Protein AF-A0A9J7HII8-F1 (afdb_monomer_lite)

Secondary structure (DSSP, 8-state):
-----------TT--S------SSB-TTSTT------BBTT-PBBPPTT--SSS--S-TT--S---B-TT--TT--EEEBS-TT--EEEB--PBTT--TTSS---STT-EEEEETTEEEEEPPTTEESTTS-EEHHHHHT-S--EEEEEEE-STTT-HHHHHHHHHHHHHHHTTS-BSTTSBEEEEEEESSSEEEEE-TTS-SSHHHHHHHHHHPPP--S---HHHHHHHHHHHTSSGGGT--TTS-EEEEEEE-S--SS-HHHHHHHHHHTT-EEEEEEESSS--HHHHHHHHTS-HHHHEEEESSGGGHHHHHHHHHHHHHH---TTSSS---STTPEEEE-SSSEEEEPPTTEESTTS-EE---SPPEEEEEETTTEEE-TT--EEE-B-SSEEEEEEETTTTTSSEEEEEEEEE-SSTT-EEEEEEEEEETTEEEEEESSS-EEETTEEEPSPEEE--SS-BTTBS--EEEEEETTEEEEEETT--EEEEETTEEEEEE-GGGTT-EESTT---SS-GGG--B-TTSPBPSSHHHHHHHTBPP-TT---PPPB---GGGGTTHHHHHTSTTTGGGGT-TTSTTGGGTTTS-HHHHHHHHHHHHHHTTT-HHHHHHHHHHHHHHHHHTT-------SSSSPPP--

Foldseek 3Di:
DDDDDDDDDDDPDDDPDDPDQALAAEQQRQVRDDAFQAAPVGFGADALCDPPPHHDDRNPGGGRGWHDPPSDRNHTKGQGNDNVGGIHHHPGHHPPDDQCVVHQAPPPWDWDDDPRHIATDEDPQFDDRRSLEGVLLVVQQQFAEEEEEEELEAVCDPVLSLLVLVLVLSLLLRHAAALRGYFYWYWYDAVHIDTLAARPGDGGSVVVSVSSNPDDRDYHHAAVLVSLQCCVPPHCDVVRRHDLLHAAEYEYEELADHPDDNLVSLVVCVLSRYAAAYEHAADPHDQVSQCSNRVNADDLSYHYDRHSVCSNVCSVSVSVCSSQPDQPCPPHRQAPDPWDWDGGRLDIATDADPQFDDRSSLAGPDPDDWFKWKDFQPPWIAASLGAIFGWAKQFKFWAKAFQVVPQQQKTKIWGWHDDPFPQHIATAWIWIQHLNWTWIDGAFQWIDINNHTDGDFDFQARPPHRSVTGGFWTWHDDPRKIWIAGNSGWIWIDHRGMIMTIHDPVQQQGMATQNARNPNDNVLRQQAPVRDHAPGSQSSRQRRTDDDPVPPMDGIDGQPQVQLPPVLVVQCDCLHLVVLVDCPHQCVVQCVQDPSVSLSSVRSSSCSSVVNDLVSRLSSVVVVVVVSVVSVHDTDHDDPSHNHDDDD

InterPro domains:
  IPR000001 Kringle [PF00051] (24-95)
  IPR000001 Kringle [PS50070] (23-95)
  IPR000001 Kringle [SM00130] (22-97)
  IPR000001 Kringle [cd00108] (22-95)
  IPR000152 EGF-type aspartate/asparagine hydroxylation site [PS00010] (341-352)
  IPR000742 EGF-like domain [PF00008] (100-130)
  IPR000742 EGF-like domain [PF00008] (329-360)
  IPR000742 EGF-like domain [PS00022] (120-131)
  IPR000742 EGF-like domain [PS00022] (350-361)
  IPR000742 EGF-like domain [PS01186] (120-131)
  IPR000742 EGF-like domain [PS50026] (96-132)
  IPR000742 EGF-like domain [PS50026] (325-362)
  IPR000742 EGF-like domain [SM00181] (99-132)
  IPR000742 EGF-like domain [SM00181] (328-362)
  IPR001846 von Willebrand factor, type D domain [PF00094] (373-532)
  IPR001846 von Willebrand factor, type D domain [PS51233] (371-554)
  IPR001846 von Willebrand factor, type D domain [SM00216] (362-531)
  IPR001881 EGF-like calcium-binding domain [SM00179] (91-132)
  IPR001881 EGF-like calcium-binding domain [SM00179] (325-362)
  IPR002035 von Willebrand factor, type A [PF00092] (145-314)

Sequence (648 aa):
MGASTYECLCRPGRQEQCTAQAECFNKNGTDYSGKMSTTRSGRTCQRWDTQLPHKHSKALLTHNYCRNPGGTKDGPWCYTMDPSVRWEYCNISQCGKLYCEPNPCKNNGTCQEFGSAYTCQCPDGYEGDHCEKLSVCIRTSAGLDLVFLLDGSGYVTEPNFKVMKEFVKGIAQNFVVQPDTTHIAVVQYSNVVRKEFALNTYSKTADVVAAIGRIQYMTGGTNTGAGLKYVGQSVFTQSTGDRPRNPNVLVVVTDGKSYDNVAEAARELRSRGITVYAIGVGRDVDQSTLQAIAGGKGNKTVMMTGSFDGLQGLSGGLQQSLCMGEDECQPTNPCMNGATCRDGEYSYTCSCPPGYTGNRCQTCTSTKTPATCIAWGDPHYLTFDGSHVDFMSSCRYTLTRDAATNGTLFNVEVENEKGGVTGVSYTKAVHVFVYGRKISLYKGPRVLVDELEFTPPVSLPIMPLTPSLPTGVYVVTNGAETVVKSDFGLEVSYESHEVRVTLPACYMNKTEGICGNYNGRPGDDLLTPAGTTASTDAALGNSWQVMSSSNRCTPATKPNVTNCGTLRATVSASNKCGMLNDTSGPFSTCHAKVNPSDFFSACVFDMCSYGGNDTQLCQSLETYAHACQRAGVQLTWRSSSVCRKSVC

Structure (mmCIF, N/CA/C/O backbone):
data_AF-A0A9J7HII8-F1
#
_entry.id   AF-A0A9J7HII8-F1
#
loop_
_atom_site.group_PDB
_atom_site.id
_atom_site.type_symbol
_atom_site.label_atom_id
_atom_site.label_alt_id
_atom_site.label_comp_id
_atom_site.label_asym_id
_atom_site.label_entity_id
_atom_site.label_seq_id
_atom_site.pdbx_PDB_ins_code
_atom_site.Cartn_x
_atom_site.Cartn_y
_atom_site.Cartn_z
_atom_site.occupancy
_atom_site.B_iso_or_equiv
_atom_site.auth_seq_id
_atom_site.auth_comp_id
_atom_site.auth_asym_id
_atom_site.auth_atom_id
_atom_site.pdbx_PDB_model_num
ATOM 1 N N . MET A 1 1 ? -58.609 -33.482 16.605 1.00 33.72 1 MET A N 1
ATOM 2 C CA . MET A 1 1 ? -58.278 -33.477 18.048 1.00 33.72 1 MET A CA 1
ATOM 3 C C . MET A 1 1 ? -56.871 -32.904 18.179 1.00 33.72 1 MET A C 1
ATOM 5 O O . MET A 1 1 ? -55.981 -33.488 17.592 1.00 33.72 1 MET A O 1
ATOM 9 N N . GLY A 1 2 ? -56.581 -31.768 18.804 1.00 36.03 2 GLY A N 1
ATOM 10 C CA . GLY A 1 2 ? -57.402 -30.697 19.358 1.00 36.03 2 GLY A CA 1
ATOM 11 C C . GLY A 1 2 ? -56.623 -29.380 19.220 1.00 36.03 2 GLY A C 1
ATOM 12 O O . GLY A 1 2 ? -55.418 -29.352 19.451 1.00 36.03 2 GLY A O 1
ATOM 13 N N . ALA A 1 3 ? -57.310 -28.319 18.800 1.00 29.58 3 ALA A N 1
ATOM 14 C CA . ALA A 1 3 ? -56.800 -26.954 18.798 1.00 29.58 3 ALA A CA 1
ATOM 15 C C . ALA A 1 3 ? -57.500 -26.204 19.937 1.00 29.58 3 ALA A C 1
ATOM 17 O O . ALA A 1 3 ? -58.729 -26.169 19.974 1.00 29.58 3 ALA A O 1
ATOM 18 N N . SER A 1 4 ? -56.734 -25.647 20.877 1.00 29.03 4 SER A N 1
ATOM 19 C CA . SER A 1 4 ? -57.258 -24.717 21.880 1.00 29.03 4 SER A CA 1
ATOM 20 C C . SER A 1 4 ? -57.199 -23.312 21.294 1.00 29.03 4 SER A C 1
ATOM 22 O O . SER A 1 4 ? -56.146 -22.683 21.269 1.00 29.03 4 SER A O 1
ATOM 24 N N . THR A 1 5 ? -58.335 -22.850 20.791 1.00 28.98 5 THR A N 1
ATOM 25 C CA . THR A 1 5 ? -58.598 -21.475 20.364 1.00 28.98 5 THR A CA 1
ATOM 26 C C . THR A 1 5 ? -58.639 -20.536 21.573 1.00 28.98 5 THR A C 1
ATOM 28 O O . THR A 1 5 ? -59.503 -20.696 22.433 1.00 28.98 5 THR A O 1
ATOM 31 N N . TYR A 1 6 ? -57.772 -19.522 21.602 1.00 30.92 6 TYR A N 1
ATOM 32 C CA . TYR A 1 6 ? -58.050 -18.256 22.288 1.00 30.92 6 TYR A CA 1
ATOM 33 C C . TYR A 1 6 ? -58.034 -17.157 21.226 1.00 30.92 6 TYR A C 1
ATOM 35 O O . TYR A 1 6 ? -56.987 -16.636 20.852 1.00 30.92 6 TYR A O 1
ATOM 43 N N . GLU A 1 7 ? -59.214 -16.880 20.679 1.00 29.81 7 GLU A N 1
ATOM 44 C CA . GLU A 1 7 ? -59.474 -15.776 19.761 1.00 29.81 7 GLU A CA 1
ATOM 45 C C . GLU A 1 7 ? -59.892 -14.560 20.603 1.00 29.81 7 GLU A C 1
ATOM 47 O O . GLU A 1 7 ? -60.951 -14.572 21.227 1.00 29.81 7 GLU A O 1
ATOM 52 N N . CYS A 1 8 ? -59.070 -13.508 20.634 1.00 32.47 8 CYS A N 1
ATOM 53 C CA . CYS A 1 8 ? -59.490 -12.181 21.087 1.00 32.47 8 CYS A CA 1
ATOM 54 C C . CYS A 1 8 ? -59.627 -11.284 19.854 1.00 32.47 8 CYS A C 1
ATOM 56 O O . CYS A 1 8 ? -58.642 -10.773 19.323 1.00 32.47 8 CYS A O 1
ATOM 58 N N . LEU A 1 9 ? -60.861 -11.108 19.381 1.00 32.47 9 LEU A N 1
ATOM 59 C CA . LEU A 1 9 ? -61.204 -10.147 18.337 1.00 32.47 9 LEU A CA 1
ATOM 60 C C . LEU A 1 9 ? -61.437 -8.765 18.964 1.00 32.47 9 LEU A C 1
ATOM 62 O O . LEU A 1 9 ? -62.494 -8.519 19.535 1.00 32.47 9 LEU A O 1
ATOM 66 N N . CYS A 1 10 ? -60.500 -7.837 18.772 1.00 32.62 10 CYS A N 1
ATOM 67 C CA . CYS A 1 10 ? -60.770 -6.400 18.862 1.00 32.62 10 CYS A CA 1
ATOM 68 C C . CYS A 1 10 ? -60.531 -5.782 17.478 1.00 32.62 10 CYS A C 1
ATOM 70 O O . CYS A 1 10 ? -59.389 -5.612 17.059 1.00 32.62 10 CYS A O 1
ATOM 72 N N . ARG A 1 11 ? -61.603 -5.458 16.740 1.00 30.11 11 ARG A N 1
ATOM 73 C CA . ARG A 1 11 ? -61.511 -4.576 15.560 1.00 30.11 11 ARG A CA 1
ATOM 74 C C . ARG A 1 11 ? -61.605 -3.105 16.000 1.00 30.11 11 ARG A C 1
ATOM 76 O O . ARG A 1 11 ? -62.284 -2.826 16.989 1.00 30.11 11 ARG A O 1
ATOM 83 N N . PRO A 1 12 ? -60.988 -2.154 15.276 1.00 35.56 12 PRO A N 1
ATOM 84 C CA . PRO A 1 12 ? -60.955 -0.751 15.686 1.00 35.56 12 PRO A CA 1
ATOM 85 C C . PRO A 1 12 ? -62.353 -0.118 15.594 1.00 35.56 12 PRO A C 1
ATOM 87 O O . PRO A 1 12 ? -62.988 -0.193 14.543 1.00 35.56 12 PRO A O 1
ATOM 90 N N . GLY A 1 13 ? -62.823 0.526 16.671 1.00 43.81 13 GLY A N 1
ATOM 91 C CA . GLY A 1 13 ? -63.931 1.495 16.602 1.00 43.81 13 GLY A CA 1
ATOM 92 C C . GLY A 1 13 ? -65.261 1.166 17.297 1.00 43.81 13 GLY A C 1
ATOM 93 O O . GLY A 1 13 ? -66.224 1.893 17.071 1.00 43.81 13 GLY A O 1
ATOM 94 N N . ARG A 1 14 ? -65.374 0.141 18.154 1.00 35.25 14 ARG A N 1
ATOM 95 C CA . ARG A 1 14 ? -66.539 -0.003 19.058 1.00 35.25 14 ARG A CA 1
ATOM 96 C C . ARG A 1 14 ? -66.089 -0.321 20.477 1.00 35.25 14 ARG A C 1
ATOM 98 O O . ARG A 1 14 ? -65.459 -1.342 20.713 1.00 35.25 14 ARG A O 1
ATOM 105 N N . GLN A 1 15 ? -66.401 0.587 21.396 1.00 44.00 15 GLN A N 1
ATOM 106 C CA . GLN A 1 15 ? -65.880 0.625 22.765 1.00 44.00 15 GLN A CA 1
ATOM 107 C C . GLN A 1 15 ? -66.879 0.108 23.813 1.00 44.00 15 GLN A C 1
ATOM 109 O O . GLN A 1 15 ? -66.691 0.316 25.005 1.00 44.00 15 GLN A O 1
ATOM 114 N N . GLU A 1 16 ? -67.934 -0.589 23.399 1.00 37.56 16 GLU A N 1
ATOM 115 C CA . GLU A 1 16 ? -68.972 -1.070 24.308 1.00 37.56 16 GLU A CA 1
ATOM 116 C C . GLU A 1 16 ? -69.169 -2.572 24.098 1.00 37.56 16 GLU A C 1
ATOM 118 O O . GLU A 1 16 ? -69.448 -3.006 22.985 1.00 37.56 16 GLU A O 1
ATOM 123 N N . GLN A 1 17 ? -69.037 -3.335 25.191 1.00 32.59 17 GLN A N 1
ATOM 124 C CA . GLN A 1 17 ? -69.162 -4.801 25.309 1.00 32.59 17 GLN A CA 1
ATOM 125 C C . GLN A 1 17 ? -67.868 -5.631 25.184 1.00 32.59 17 GLN A C 1
ATOM 127 O O . GLN A 1 17 ? -67.817 -6.626 24.471 1.00 32.59 17 GLN A O 1
ATOM 132 N N . CYS A 1 18 ? -66.862 -5.311 26.004 1.00 34.12 18 CYS A N 1
ATOM 133 C CA . CYS A 1 18 ? -65.928 -6.321 26.513 1.00 34.12 18 CYS A CA 1
ATOM 134 C C . CYS A 1 18 ? -66.248 -6.594 27.989 1.00 34.12 18 CYS A C 1
ATOM 136 O O . CYS A 1 18 ? -65.659 -5.988 28.878 1.00 34.12 18 CYS A O 1
ATOM 138 N N . THR A 1 19 ? -67.154 -7.525 28.287 1.00 36.59 19 THR A N 1
ATOM 139 C CA . THR A 1 19 ? -67.192 -8.182 29.608 1.00 36.59 19 THR A CA 1
ATOM 140 C C . THR A 1 19 ? -66.116 -9.270 29.662 1.00 36.59 19 THR A C 1
ATOM 142 O O . THR A 1 19 ? -66.389 -10.445 29.887 1.00 36.59 19 THR A O 1
ATOM 145 N N . ALA A 1 20 ? -64.862 -8.875 29.437 1.00 39.88 20 ALA A N 1
ATOM 146 C CA . ALA A 1 20 ? -63.707 -9.690 29.779 1.00 39.88 20 ALA A CA 1
ATOM 147 C C . ALA A 1 20 ? -63.417 -9.453 31.266 1.00 39.88 20 ALA A C 1
ATOM 149 O O . ALA A 1 20 ? -63.217 -8.314 31.688 1.00 39.88 20 ALA A O 1
ATOM 150 N N . GLN A 1 21 ? -63.438 -10.510 32.080 1.00 44.72 21 GLN A N 1
ATOM 151 C CA . GLN A 1 21 ? -62.908 -10.448 33.445 1.00 44.72 21 GLN A CA 1
ATOM 152 C C . GLN A 1 21 ? -61.491 -9.871 33.364 1.00 44.72 21 GLN A C 1
ATOM 154 O O . GLN A 1 21 ? -60.645 -10.454 32.697 1.00 44.72 21 GLN A O 1
ATOM 159 N N . ALA A 1 22 ? -61.256 -8.707 33.972 1.00 49.88 22 ALA A N 1
ATOM 160 C CA . ALA A 1 22 ? -60.005 -7.975 33.813 1.00 49.88 22 ALA A CA 1
ATOM 161 C C . ALA A 1 22 ? -58.797 -8.854 34.197 1.00 49.88 22 ALA A C 1
ATOM 163 O O . ALA A 1 22 ? -58.612 -9.208 35.363 1.00 49.88 22 ALA A O 1
ATOM 164 N N . GLU A 1 23 ? -57.971 -9.212 33.209 1.00 66.25 23 GLU A N 1
ATOM 165 C CA . GLU A 1 23 ? -56.671 -9.870 33.419 1.00 66.25 23 GLU A CA 1
ATOM 166 C C . GLU A 1 23 ? -55.557 -8.871 33.766 1.00 66.25 23 GLU A C 1
ATOM 168 O O . GLU A 1 23 ? -54.440 -9.273 34.072 1.00 66.25 23 GLU A O 1
ATOM 173 N N . CYS A 1 24 ? -55.871 -7.576 33.791 1.00 71.00 24 CYS A N 1
ATOM 174 C CA . CYS A 1 24 ? -55.011 -6.498 34.261 1.00 71.00 24 CYS A CA 1
ATOM 175 C C . CYS A 1 24 ? -55.602 -5.847 35.525 1.00 71.00 24 CYS A C 1
ATOM 177 O O . CYS A 1 24 ? -56.780 -6.034 35.836 1.00 71.00 24 CYS A O 1
ATOM 179 N N . PHE A 1 25 ? -54.799 -5.090 36.275 1.00 77.62 25 PHE A N 1
ATOM 180 C CA . PHE A 1 25 ? -55.236 -4.397 37.493 1.00 77.62 25 PHE A CA 1
ATOM 181 C C . PHE A 1 25 ? -55.153 -2.868 37.354 1.00 77.62 25 PHE A C 1
ATOM 183 O O . PHE A 1 25 ? -54.245 -2.361 36.699 1.00 77.62 25 PHE A O 1
ATOM 190 N N . ASN A 1 26 ? -56.052 -2.104 37.984 1.00 74.50 26 ASN A N 1
ATOM 191 C CA . ASN A 1 26 ? -55.971 -0.635 38.000 1.00 74.50 26 ASN A CA 1
ATOM 192 C C . ASN A 1 26 ? -55.314 -0.134 39.292 1.00 74.50 26 ASN A C 1
ATOM 194 O O . ASN A 1 26 ? -55.398 -0.782 40.332 1.00 74.50 26 ASN A O 1
ATOM 198 N N . LYS A 1 27 ? -54.703 1.060 39.271 1.00 75.12 27 LYS A N 1
ATOM 199 C CA . LYS A 1 27 ? -54.084 1.695 40.457 1.00 75.12 27 LYS A CA 1
ATOM 200 C C . LYS A 1 27 ? -53.111 0.738 41.166 1.00 75.12 27 LYS A C 1
ATOM 202 O O . LYS A 1 27 ? -52.081 0.420 40.591 1.00 75.12 27 LYS A O 1
ATOM 207 N N . ASN A 1 28 ? -53.422 0.279 42.377 1.00 79.75 28 ASN A N 1
ATOM 208 C CA . ASN A 1 28 ? -52.632 -0.684 43.151 1.00 79.75 28 ASN A CA 1
ATOM 209 C C . ASN A 1 28 ? -53.194 -2.122 43.091 1.00 79.75 28 ASN A C 1
ATOM 211 O O . ASN A 1 28 ? -52.671 -3.021 43.741 1.00 79.75 28 ASN A O 1
ATOM 215 N N . GLY A 1 29 ? -54.257 -2.365 42.326 1.00 81.62 29 GLY A N 1
ATOM 216 C CA . GLY A 1 29 ? -54.835 -3.687 42.091 1.00 81.62 29 GLY A CA 1
ATOM 217 C C . GLY A 1 29 ? -55.713 -4.220 43.215 1.00 81.62 29 GLY A C 1
ATOM 218 O O . GLY A 1 29 ? -55.883 -5.432 43.344 1.00 81.62 29 GLY A O 1
ATOM 219 N N . THR A 1 30 ? -56.279 -3.325 44.026 1.00 84.31 30 THR A N 1
ATOM 220 C CA . THR A 1 30 ? -57.322 -3.652 45.014 1.00 84.31 30 THR A CA 1
ATOM 221 C C . THR A 1 30 ? -58.627 -4.110 44.369 1.00 84.31 30 THR A C 1
ATOM 223 O O . THR A 1 30 ? -59.361 -4.883 44.977 1.00 84.31 30 THR A O 1
ATOM 226 N N . ASP A 1 31 ? -58.900 -3.667 43.142 1.00 78.94 31 ASP A N 1
ATOM 227 C CA . ASP A 1 31 ? -60.071 -4.009 42.331 1.00 78.94 31 ASP A CA 1
ATOM 228 C C . ASP A 1 31 ? -59.853 -5.239 41.432 1.00 78.94 31 ASP A C 1
ATOM 230 O O . ASP A 1 31 ? -60.767 -5.671 40.727 1.00 78.94 31 ASP A O 1
ATOM 234 N N . TYR A 1 32 ? -58.652 -5.827 41.457 1.00 84.69 32 TYR A N 1
ATOM 235 C CA . TYR A 1 32 ? -58.317 -6.959 40.605 1.00 84.69 32 TYR A CA 1
ATOM 236 C C . TYR A 1 32 ? -59.176 -8.187 40.933 1.00 84.69 32 TYR A C 1
ATOM 238 O O . TYR A 1 32 ? -59.115 -8.746 42.032 1.00 84.69 32 TYR A O 1
ATOM 246 N N . SER A 1 33 ? -59.938 -8.642 39.938 1.00 81.31 33 SER A N 1
ATOM 247 C CA . SER A 1 33 ? -60.873 -9.769 40.045 1.00 81.31 33 SER A CA 1
ATOM 248 C C . SER A 1 33 ? -60.542 -10.941 39.110 1.00 81.31 33 SER A C 1
ATOM 250 O O . SER A 1 33 ? -61.282 -11.926 39.080 1.00 81.31 33 SER A O 1
ATOM 252 N N . GLY A 1 34 ? -59.411 -10.884 38.396 1.00 83.88 34 GLY A N 1
ATOM 253 C CA . GLY A 1 34 ? -58.967 -11.935 37.477 1.00 83.88 34 GLY A CA 1
ATOM 254 C C . GLY A 1 34 ? -58.585 -13.260 38.157 1.00 83.88 34 GLY A C 1
ATOM 255 O O . GLY A 1 34 ? -58.619 -13.401 39.385 1.00 83.88 34 GLY A O 1
ATOM 256 N N . LYS A 1 35 ? -58.226 -14.262 37.345 1.00 89.00 35 LYS A N 1
ATOM 257 C CA . LYS A 1 35 ? -58.000 -15.657 37.779 1.00 89.00 35 LYS A CA 1
ATOM 258 C C . LYS A 1 35 ? -56.527 -16.094 37.794 1.00 89.00 35 LYS A C 1
ATOM 260 O O . LYS A 1 35 ? -56.249 -17.287 37.863 1.00 89.00 35 LYS A O 1
ATOM 265 N N . MET A 1 36 ? -55.576 -15.158 37.754 1.00 87.81 36 MET A N 1
ATOM 266 C CA . MET A 1 36 ? -54.148 -15.483 37.860 1.00 87.81 36 MET A CA 1
ATOM 267 C C . MET A 1 36 ? -53.866 -16.217 39.179 1.00 87.81 36 MET A C 1
ATOM 269 O O . MET A 1 36 ? -54.184 -15.689 40.243 1.00 87.81 36 MET A O 1
ATOM 273 N N . SER A 1 37 ? -53.277 -17.414 39.117 1.00 92.62 37 SER A N 1
ATOM 274 C CA . SER A 1 37 ? -52.971 -18.266 40.282 1.00 92.62 37 SER A CA 1
ATOM 275 C C . SER A 1 37 ? -51.490 -18.645 40.396 1.00 92.62 37 SER A C 1
ATOM 277 O O . SER A 1 37 ? -51.149 -19.589 41.115 1.00 92.62 37 SER A O 1
ATOM 279 N N . THR A 1 38 ? -50.614 -17.942 39.675 1.00 91.25 38 THR A N 1
ATOM 280 C CA . THR A 1 38 ? -49.159 -18.142 39.691 1.00 91.25 38 THR A CA 1
ATOM 281 C C . THR A 1 38 ? -48.415 -16.827 39.922 1.00 91.25 38 THR A C 1
ATOM 283 O O . THR A 1 38 ? -48.836 -15.767 39.450 1.00 91.25 38 THR A O 1
ATOM 286 N N . THR A 1 39 ? -47.298 -16.888 40.645 1.00 91.12 39 THR A N 1
ATOM 287 C CA . THR A 1 39 ? -46.446 -15.729 40.961 1.00 91.12 39 THR A CA 1
ATOM 288 C C . THR A 1 39 ? -45.516 -15.367 39.793 1.00 91.12 39 THR A C 1
ATOM 290 O O . THR A 1 39 ? -45.453 -16.087 38.796 1.00 91.12 39 THR A O 1
ATOM 293 N N . ARG A 1 40 ? -44.765 -14.257 39.893 1.00 86.88 40 ARG A N 1
ATOM 294 C CA . ARG A 1 40 ? -43.794 -13.819 38.861 1.00 86.88 40 ARG A CA 1
ATOM 295 C C . ARG A 1 40 ? -42.697 -14.838 38.562 1.00 86.88 40 ARG A C 1
ATOM 297 O O . ARG A 1 40 ? -42.236 -14.914 37.431 1.00 86.88 40 ARG A O 1
ATOM 304 N N . SER A 1 41 ? -42.309 -15.628 39.553 1.00 85.25 41 SER A N 1
ATOM 305 C CA . SER A 1 41 ? -41.360 -16.733 39.395 1.00 85.25 41 SER A CA 1
ATOM 306 C C . SER A 1 41 ? -42.023 -18.081 39.076 1.00 85.25 41 SER A C 1
ATOM 308 O O . SER A 1 41 ? -41.350 -19.108 39.074 1.00 85.25 41 SER A O 1
ATOM 310 N N . GLY A 1 42 ? -43.336 -18.099 38.816 1.00 87.88 42 GLY A N 1
ATOM 311 C CA . GLY A 1 42 ? -44.086 -19.302 38.448 1.00 87.88 42 GLY A CA 1
ATOM 312 C C . GLY A 1 42 ? -44.541 -20.170 39.625 1.00 87.88 42 GLY A C 1
ATOM 313 O O . GLY A 1 42 ? -45.029 -21.278 39.405 1.00 87.88 42 GLY A O 1
ATOM 314 N N . ARG A 1 43 ? -44.425 -19.707 40.880 1.00 91.00 43 ARG A N 1
ATOM 315 C CA . ARG A 1 43 ? -44.908 -20.475 42.041 1.00 91.00 43 ARG A CA 1
ATOM 316 C C . ARG A 1 43 ? -46.430 -20.519 42.062 1.00 91.00 43 ARG A C 1
ATOM 318 O O . ARG A 1 43 ? -47.095 -19.529 41.771 1.00 91.00 43 ARG A O 1
ATOM 325 N N . THR A 1 44 ? -46.988 -21.661 42.453 1.00 94.94 44 THR A N 1
ATOM 326 C CA . THR A 1 44 ? -48.441 -21.820 42.597 1.00 94.94 44 THR A CA 1
ATOM 327 C C . THR A 1 44 ? -48.935 -21.091 43.842 1.00 94.94 44 THR A C 1
ATOM 329 O O . THR A 1 44 ? -48.358 -21.235 44.923 1.00 94.94 44 THR A O 1
ATOM 332 N N . CYS A 1 45 ? -50.020 -20.335 43.704 1.00 95.81 45 CYS A N 1
ATOM 333 C CA . CYS A 1 45 ? -50.655 -19.656 44.822 1.00 95.81 45 CYS A CA 1
ATOM 334 C C . CYS A 1 45 ? -51.371 -20.644 45.757 1.00 95.81 45 CYS A C 1
ATOM 336 O O . CYS A 1 45 ? -52.138 -21.505 45.315 1.00 95.81 45 CYS A O 1
ATOM 338 N N . GLN A 1 46 ? -51.155 -20.474 47.060 1.00 94.25 46 GLN A N 1
ATOM 339 C CA . GLN A 1 46 ? -51.949 -21.084 48.119 1.00 94.25 46 GLN A CA 1
ATOM 340 C C . GLN A 1 46 ? -53.377 -20.530 48.054 1.00 94.25 46 GLN A C 1
ATOM 342 O O . GLN A 1 46 ? -53.597 -19.343 47.796 1.00 94.25 46 GLN A O 1
ATOM 347 N N . ARG A 1 47 ? -54.371 -21.391 48.292 1.00 93.50 47 ARG A N 1
ATOM 348 C CA . ARG A 1 47 ? -55.759 -20.938 48.404 1.00 93.50 47 ARG A CA 1
ATOM 349 C C . ARG A 1 47 ? -55.933 -20.089 49.659 1.00 93.50 47 ARG A C 1
ATOM 351 O O . ARG A 1 47 ? -55.509 -20.492 50.740 1.00 93.50 47 ARG A O 1
ATOM 358 N N . TRP A 1 48 ? -56.613 -18.958 49.536 1.00 91.25 48 TRP A N 1
ATOM 359 C CA . TRP A 1 48 ? -56.829 -18.044 50.659 1.00 91.25 48 TRP A CA 1
ATOM 360 C C . TRP A 1 48 ? -57.680 -18.665 51.784 1.00 91.25 48 TRP A C 1
ATOM 362 O O . TRP A 1 48 ? -57.563 -18.261 52.932 1.00 91.25 48 TRP A O 1
ATOM 372 N N . ASP A 1 49 ? -58.503 -19.673 51.503 1.00 89.75 49 ASP A N 1
ATOM 373 C CA . ASP A 1 49 ? -59.283 -20.404 52.513 1.00 89.75 49 ASP A CA 1
ATOM 374 C C . ASP A 1 49 ? -58.494 -21.530 53.209 1.00 89.75 49 ASP A C 1
ATOM 376 O O . ASP A 1 49 ? -59.008 -22.187 54.113 1.00 89.75 49 ASP A O 1
ATOM 380 N N . THR A 1 50 ? -57.227 -21.735 52.842 1.00 90.62 50 THR A N 1
ATOM 381 C CA . THR A 1 50 ? -56.355 -22.750 53.446 1.00 90.62 50 THR A CA 1
ATOM 382 C C . THR A 1 50 ? -55.334 -22.123 54.387 1.00 90.62 50 THR A C 1
ATOM 384 O O . THR A 1 50 ? -54.906 -20.988 54.208 1.00 90.62 50 THR A O 1
ATOM 387 N N . GLN A 1 51 ? -54.929 -22.875 55.411 1.00 91.00 51 GLN A N 1
ATOM 388 C CA . GLN A 1 51 ? -53.978 -22.425 56.439 1.00 91.00 51 GLN A CA 1
ATOM 389 C C . GLN A 1 51 ? -52.612 -23.123 56.342 1.00 91.00 51 GLN A C 1
ATOM 391 O O . GLN A 1 51 ? -51.810 -23.050 57.274 1.00 91.00 51 GLN A O 1
ATOM 396 N N . LEU A 1 52 ? -52.355 -23.812 55.228 1.00 87.88 52 LEU A N 1
ATOM 397 C CA . LEU A 1 52 ? -51.109 -24.514 54.933 1.00 87.88 52 LEU A CA 1
ATOM 398 C C . LEU A 1 52 ? -50.688 -24.221 53.481 1.00 87.88 52 LEU A C 1
ATOM 400 O O . LEU A 1 52 ? -51.559 -24.229 52.612 1.00 87.88 52 LEU A O 1
ATOM 404 N N . PRO A 1 53 ? -49.386 -24.010 53.200 1.00 91.31 53 PRO A N 1
ATOM 405 C CA . PRO A 1 53 ? -48.269 -23.997 54.156 1.00 91.31 53 PRO A CA 1
ATOM 406 C C . PRO A 1 53 ? -48.221 -22.756 55.065 1.00 91.31 53 PRO A C 1
ATOM 408 O O . PRO A 1 53 ? -47.665 -22.829 56.161 1.00 91.31 53 PRO A O 1
ATOM 411 N N . HIS A 1 54 ? -48.839 -21.636 54.678 1.00 93.69 54 HIS A N 1
ATOM 412 C CA . HIS A 1 54 ? -48.749 -20.378 55.427 1.00 93.69 54 HIS A CA 1
ATOM 413 C C . HIS A 1 54 ? -50.059 -20.042 56.144 1.00 93.69 54 HIS A C 1
ATOM 415 O O . HIS A 1 54 ? -51.069 -19.752 55.507 1.00 93.69 54 HIS A O 1
ATOM 421 N N . LYS A 1 55 ? -50.038 -19.994 57.484 1.00 90.44 55 LYS A N 1
ATOM 422 C CA . LYS A 1 55 ? -51.168 -19.484 58.286 1.00 90.44 55 LYS A CA 1
ATOM 423 C C . LYS A 1 55 ? -51.346 -17.973 58.108 1.00 90.44 55 LYS A C 1
ATOM 425 O O . LYS A 1 55 ? -50.360 -17.227 58.185 1.00 90.44 55 LYS A O 1
ATOM 430 N N . HIS A 1 56 ? -52.583 -17.510 57.929 1.00 87.81 56 HIS A N 1
ATOM 431 C CA . HIS A 1 56 ? -52.908 -16.094 57.725 1.00 87.81 56 HIS A CA 1
ATOM 432 C C . HIS A 1 56 ? -54.373 -15.740 58.046 1.00 87.81 56 HIS A C 1
ATOM 434 O O . HIS A 1 56 ? -55.265 -16.581 57.978 1.00 87.81 56 HIS A O 1
ATOM 440 N N . SER A 1 57 ? -54.654 -14.457 58.307 1.00 82.44 57 SER A N 1
ATOM 441 C CA . SER A 1 57 ? -55.983 -13.950 58.708 1.00 82.44 57 SER A CA 1
ATOM 442 C C . SER A 1 57 ? -56.948 -13.633 57.552 1.00 82.44 57 SER A C 1
ATOM 444 O O . SER A 1 57 ? -58.080 -13.219 57.781 1.00 82.44 57 SER A O 1
ATOM 446 N N . LYS A 1 58 ? -56.523 -13.811 56.296 1.00 74.94 58 LYS A N 1
ATOM 447 C CA . LYS A 1 58 ? -57.282 -13.445 55.082 1.00 74.94 58 LYS A CA 1
ATOM 448 C C . LYS A 1 58 ? -58.157 -14.583 54.506 1.00 74.94 58 LYS A C 1
ATOM 450 O O . LYS A 1 58 ? -58.194 -14.762 53.296 1.00 74.94 58 LYS A O 1
ATOM 455 N N . ALA A 1 59 ? -58.865 -15.332 55.358 1.00 71.31 59 ALA A N 1
ATOM 456 C CA . ALA A 1 59 ? -59.576 -16.574 54.995 1.00 71.31 59 ALA A CA 1
ATOM 457 C C . ALA A 1 59 ? -60.949 -16.414 54.300 1.00 71.31 59 ALA A C 1
ATOM 459 O O . ALA A 1 59 ? -61.676 -17.386 54.129 1.00 71.31 59 ALA A O 1
ATOM 460 N N . LEU A 1 60 ? -61.328 -15.193 53.910 1.00 72.12 60 LEU A N 1
ATOM 461 C CA . LEU A 1 60 ? -62.654 -14.889 53.347 1.00 72.12 60 LEU A CA 1
ATOM 462 C C . LEU A 1 60 ? -62.756 -15.114 51.827 1.00 72.12 60 LEU A C 1
ATOM 464 O O . LEU A 1 60 ? -63.822 -14.933 51.246 1.00 72.12 60 LEU A O 1
ATOM 468 N N . LEU A 1 61 ? -61.654 -15.479 51.173 1.00 80.75 61 LEU A N 1
ATOM 469 C CA . LEU A 1 61 ? -61.591 -15.731 49.735 1.00 80.75 61 LEU A CA 1
ATOM 470 C C . LEU A 1 61 ? -61.489 -17.246 49.495 1.00 80.75 61 LEU A C 1
ATOM 472 O O . LEU A 1 61 ? -60.608 -17.899 50.042 1.00 80.75 61 LEU A O 1
ATOM 476 N N . THR A 1 62 ? -62.361 -17.811 48.659 1.00 85.69 62 THR A N 1
ATOM 477 C CA . THR A 1 62 ? -62.505 -19.273 48.459 1.00 85.69 62 THR A CA 1
ATOM 478 C C . THR A 1 62 ? -61.744 -19.812 47.238 1.00 85.69 62 THR A C 1
ATOM 480 O O . THR A 1 62 ? -62.119 -20.817 46.630 1.00 85.69 62 THR A O 1
ATOM 483 N N . HIS A 1 63 ? -60.679 -19.124 46.826 1.00 89.00 63 HIS A N 1
ATOM 484 C CA . HIS A 1 63 ? -59.898 -19.434 45.625 1.00 89.00 63 HIS A CA 1
ATOM 485 C C . HIS A 1 63 ? -58.395 -19.253 45.873 1.00 89.00 63 HIS A C 1
ATOM 487 O O . HIS A 1 63 ? -57.990 -18.770 46.925 1.00 89.00 63 HIS A O 1
ATOM 493 N N . ASN A 1 64 ? -57.550 -19.595 44.899 1.00 92.44 64 ASN A N 1
ATOM 494 C CA . ASN A 1 64 ? -56.100 -19.345 44.923 1.00 92.44 64 ASN A CA 1
ATOM 495 C C . ASN A 1 64 ? -55.657 -18.185 44.021 1.00 92.44 64 ASN A C 1
ATOM 497 O O . ASN A 1 64 ? -54.472 -18.019 43.766 1.00 92.44 64 ASN A O 1
ATOM 501 N N . TYR A 1 65 ? -56.585 -17.376 43.517 1.00 93.25 65 TYR A N 1
ATOM 502 C CA . TYR A 1 65 ? -56.224 -16.264 42.642 1.00 93.25 65 TYR A CA 1
ATOM 503 C C . TYR A 1 65 ? -55.555 -15.109 43.387 1.00 93.25 65 TYR A C 1
ATOM 505 O O . TYR A 1 65 ? -55.936 -14.796 44.515 1.00 93.25 65 TYR A O 1
ATOM 513 N N . CYS A 1 66 ? -54.602 -14.443 42.741 1.00 92.12 66 CYS A N 1
ATOM 514 C CA . CYS A 1 66 ? -53.880 -13.293 43.277 1.00 92.12 66 CYS A CA 1
ATOM 515 C C . CYS A 1 66 ? -54.821 -12.130 43.593 1.00 92.12 66 CYS A C 1
ATOM 517 O O . CYS A 1 66 ? -55.743 -11.842 42.831 1.00 92.12 66 CYS A O 1
ATOM 519 N N . ARG A 1 67 ? -54.594 -11.435 44.706 1.00 91.94 67 ARG A N 1
ATOM 520 C CA . ARG A 1 67 ? -55.422 -10.306 45.162 1.00 91.94 67 ARG A CA 1
ATOM 521 C C . ARG A 1 67 ? -54.554 -9.254 45.841 1.00 91.94 67 ARG A C 1
ATOM 523 O O . ARG A 1 67 ? -53.420 -9.531 46.216 1.00 91.94 67 ARG A O 1
ATOM 530 N N . ASN A 1 68 ? -55.106 -8.061 46.051 1.00 89.69 68 ASN A N 1
ATOM 531 C CA . ASN A 1 68 ? -54.483 -7.053 46.906 1.00 89.69 68 ASN A CA 1
ATOM 532 C C . ASN A 1 68 ? -55.425 -6.571 48.029 1.00 89.69 68 ASN A C 1
ATOM 534 O O . ASN A 1 68 ? -55.851 -5.416 48.037 1.00 89.69 68 ASN A O 1
ATOM 538 N N . PRO A 1 69 ? -55.754 -7.428 49.013 1.00 82.25 69 PRO A N 1
ATOM 539 C CA . PRO A 1 69 ? -56.704 -7.091 50.078 1.00 82.25 69 PRO A CA 1
ATOM 540 C C . PRO A 1 69 ? -56.175 -6.053 51.089 1.00 82.25 69 PRO A C 1
ATOM 542 O O . PRO A 1 69 ? -56.899 -5.685 52.011 1.00 82.25 69 PRO A O 1
ATOM 545 N N . GLY A 1 70 ? -54.907 -5.637 50.981 1.00 75.12 70 GLY A N 1
ATOM 546 C CA . GLY A 1 70 ? -54.277 -4.627 51.841 1.00 75.12 70 GLY A CA 1
ATOM 547 C C . GLY A 1 70 ? -53.931 -3.320 51.126 1.00 75.12 70 GLY A C 1
ATOM 548 O O . GLY A 1 70 ? -53.410 -2.413 51.766 1.00 75.12 70 GLY A O 1
ATOM 549 N N . GLY A 1 71 ? -54.184 -3.223 49.817 1.00 78.31 71 GLY A N 1
ATOM 550 C CA . GLY A 1 71 ? -53.849 -2.042 49.023 1.00 78.31 71 GLY A CA 1
ATOM 551 C C . GLY A 1 71 ? -52.356 -1.715 48.958 1.00 78.31 71 GLY A C 1
ATOM 552 O O . GLY A 1 71 ? -52.001 -0.540 48.861 1.00 78.31 71 GLY A O 1
ATOM 553 N N . THR A 1 72 ? -51.482 -2.726 48.997 1.00 75.81 72 THR A N 1
ATOM 554 C CA . THR A 1 72 ? -50.029 -2.546 48.833 1.00 75.81 72 THR A CA 1
ATOM 555 C C . THR A 1 72 ? -49.719 -1.846 47.508 1.00 75.81 72 THR A C 1
ATOM 557 O O . THR A 1 72 ? -50.411 -2.073 46.520 1.00 75.81 72 THR A O 1
ATOM 560 N N . LYS A 1 73 ? -48.698 -0.980 47.459 1.00 74.00 73 LYS A N 1
ATOM 561 C CA . LYS A 1 73 ? -48.419 -0.153 46.269 1.00 74.00 73 LYS A CA 1
ATOM 562 C C . LYS A 1 73 ? -48.015 -0.958 45.025 1.00 74.00 73 LYS A C 1
ATOM 564 O O . LYS A 1 73 ? -48.251 -0.486 43.919 1.00 74.00 73 LYS A O 1
ATOM 569 N N . ASP A 1 74 ? -47.471 -2.161 45.198 1.00 73.44 74 ASP A N 1
ATOM 570 C CA . ASP A 1 74 ? -46.768 -2.876 44.122 1.00 73.44 74 ASP A CA 1
ATOM 571 C C . ASP A 1 74 ? -47.621 -3.929 43.378 1.00 73.44 74 ASP A C 1
ATOM 573 O O . ASP A 1 74 ? -47.095 -4.684 42.556 1.00 73.44 74 ASP A O 1
ATOM 577 N N . GLY A 1 75 ? -48.939 -3.966 43.624 1.00 86.19 75 GLY A N 1
ATOM 578 C CA . GLY A 1 75 ? -49.901 -4.765 42.850 1.00 86.19 75 GLY A CA 1
ATOM 579 C C . GLY A 1 75 ? -50.404 -6.050 43.532 1.00 86.19 75 GLY A C 1
ATOM 580 O O . GLY A 1 75 ? -50.110 -6.299 44.706 1.00 86.19 75 GLY A O 1
ATOM 581 N N . PRO A 1 76 ? -51.201 -6.877 42.821 1.00 91.62 76 PRO A N 1
ATOM 582 C CA . PRO A 1 76 ? -51.761 -8.111 43.370 1.00 91.62 76 PRO A CA 1
ATOM 583 C C . PRO A 1 76 ? -50.703 -9.193 43.632 1.00 91.62 76 PRO A C 1
ATOM 585 O O . PRO A 1 76 ? -49.740 -9.368 42.882 1.00 91.62 76 PRO A O 1
ATOM 588 N N . TRP A 1 77 ? -50.915 -9.960 44.696 1.00 92.88 77 TRP A N 1
ATOM 589 C CA . TRP A 1 77 ? -49.998 -10.985 45.197 1.00 92.88 77 TRP A CA 1
ATOM 590 C C . TRP A 1 77 ? -50.776 -12.188 45.743 1.00 92.88 77 TRP A C 1
ATOM 592 O O . TRP A 1 77 ? -52.009 -12.167 45.818 1.00 92.88 77 TRP A O 1
ATOM 602 N N . CYS A 1 78 ? -50.071 -13.253 46.117 1.00 94.19 78 CYS A N 1
ATOM 603 C CA . CYS A 1 78 ? -50.652 -14.391 46.828 1.00 94.19 78 CYS A CA 1
ATOM 604 C C . CYS A 1 78 ? -49.650 -15.009 47.816 1.00 94.19 78 CYS A C 1
ATOM 606 O O . CYS A 1 78 ? -48.436 -14.833 47.682 1.00 94.19 78 CYS A O 1
ATOM 608 N N . TYR A 1 79 ? -50.152 -15.742 48.814 1.00 94.62 79 TYR A N 1
ATOM 609 C CA . TYR A 1 79 ? -49.327 -16.710 49.545 1.00 94.62 79 TYR A CA 1
ATOM 610 C C . TYR A 1 79 ? -48.942 -17.841 48.590 1.00 94.62 79 TYR A C 1
ATOM 612 O O . TYR A 1 79 ? -49.740 -18.193 47.723 1.00 94.62 79 TYR A O 1
ATOM 620 N N . THR A 1 80 ? -47.740 -18.401 48.711 1.00 95.50 80 THR A N 1
ATOM 621 C CA . THR A 1 80 ? -47.286 -19.453 47.786 1.00 95.50 80 THR A CA 1
ATOM 622 C C . THR A 1 80 ? -47.430 -20.843 48.408 1.00 95.50 80 THR A C 1
ATOM 624 O O . THR A 1 80 ? -47.460 -20.987 49.627 1.00 95.50 80 THR A O 1
ATOM 627 N N . MET A 1 81 ? -47.499 -21.883 47.580 1.00 94.00 81 MET A N 1
ATOM 628 C CA . MET A 1 81 ? -47.432 -23.278 48.035 1.00 94.00 81 MET A CA 1
ATOM 629 C C . MET A 1 81 ? -46.009 -23.717 48.439 1.00 94.00 81 MET A C 1
ATOM 631 O O . MET A 1 81 ? -45.834 -24.843 48.896 1.00 94.00 81 MET A O 1
ATOM 635 N N . ASP A 1 82 ? -45.002 -22.851 48.286 1.00 93.19 82 ASP A N 1
ATOM 636 C CA . ASP A 1 82 ? -43.617 -23.085 48.697 1.00 93.19 82 ASP A CA 1
ATOM 637 C C . ASP A 1 82 ? -43.451 -22.715 50.188 1.00 93.19 82 ASP A C 1
ATOM 639 O O . ASP A 1 82 ? -43.618 -21.544 50.553 1.00 93.19 82 ASP A O 1
ATOM 643 N N . PRO A 1 83 ? -43.119 -23.670 51.080 1.00 92.19 83 PRO A N 1
ATOM 644 C CA . PRO A 1 83 ? -42.923 -23.385 52.502 1.00 92.19 83 PRO A CA 1
ATOM 645 C C . PRO A 1 83 ? -41.794 -22.383 52.789 1.00 92.19 83 PRO A C 1
ATOM 647 O O . PRO A 1 83 ? -41.804 -21.756 53.847 1.00 92.19 83 PRO A O 1
ATOM 650 N N . SER A 1 84 ? -40.837 -22.211 51.868 1.00 92.94 84 SER A N 1
ATOM 651 C CA . SER A 1 84 ? -39.708 -21.282 52.011 1.00 92.94 84 SER A CA 1
ATOM 652 C C . SER A 1 84 ? -40.031 -19.849 51.572 1.00 92.94 84 SER A C 1
ATOM 654 O O . SER A 1 84 ? -39.386 -18.904 52.025 1.00 92.94 84 SER A O 1
ATOM 656 N N . VAL A 1 85 ? -41.065 -19.661 50.742 1.00 93.19 85 VAL A N 1
ATOM 657 C CA . VAL A 1 85 ? -41.470 -18.351 50.215 1.00 93.19 85 VAL A CA 1
ATOM 658 C C . VAL A 1 85 ? -42.892 -18.043 50.661 1.00 93.19 85 VAL A C 1
ATOM 660 O O . VAL A 1 85 ? -43.873 -18.464 50.051 1.00 93.19 85 VAL A O 1
ATOM 663 N N . ARG A 1 86 ? -43.015 -17.273 51.746 1.00 93.50 86 ARG A N 1
ATOM 664 C CA . ARG A 1 86 ? -44.311 -16.980 52.375 1.00 93.50 86 ARG A CA 1
ATOM 665 C C . ARG A 1 86 ? -45.328 -16.374 51.409 1.00 93.50 86 ARG A C 1
ATOM 667 O O . ARG A 1 86 ? -46.469 -16.817 51.375 1.00 93.50 86 ARG A O 1
ATOM 674 N N . TRP A 1 87 ? -44.938 -15.371 50.634 1.00 93.31 87 TRP A N 1
ATOM 675 C CA . TRP A 1 87 ? -45.801 -14.711 49.656 1.00 93.31 87 TRP A CA 1
ATOM 676 C C . TRP A 1 87 ? -44.955 -14.086 48.545 1.00 93.31 87 TRP A C 1
ATOM 678 O O . TRP A 1 87 ? -43.765 -13.841 48.740 1.00 93.31 87 TRP A O 1
ATOM 688 N N . GLU A 1 88 ? -45.566 -13.826 47.392 1.00 93.25 88 GLU A N 1
ATOM 689 C CA . GLU A 1 88 ? -44.900 -13.195 46.251 1.00 93.25 88 GLU A CA 1
ATOM 690 C C . GLU A 1 88 ? -45.918 -12.463 45.361 1.00 93.25 88 GLU A C 1
ATOM 692 O O . GLU A 1 88 ? -47.101 -12.815 45.314 1.00 93.25 88 GLU A O 1
ATOM 697 N N . TYR A 1 89 ? -45.458 -11.438 44.641 1.00 92.06 89 TYR A N 1
ATOM 698 C CA . TYR A 1 89 ? -46.262 -10.736 43.644 1.00 92.06 89 TYR A CA 1
ATOM 699 C C . TYR A 1 89 ? -46.568 -11.611 42.429 1.00 92.06 89 TYR A C 1
ATOM 701 O O . TYR A 1 89 ? -45.758 -12.440 42.002 1.00 92.06 89 TYR A O 1
ATOM 709 N N . CYS A 1 90 ? -47.729 -11.373 41.827 1.00 89.94 90 CYS A N 1
ATOM 710 C CA . CYS A 1 90 ? -48.130 -12.041 40.599 1.00 89.94 90 CYS A CA 1
ATOM 711 C C . CYS A 1 90 ? -47.755 -11.218 39.366 1.00 89.94 90 CYS A C 1
ATOM 713 O O . CYS A 1 90 ? -47.588 -9.994 39.435 1.00 89.94 90 CYS A O 1
ATOM 715 N N . ASN A 1 91 ? -47.569 -11.900 38.235 1.00 84.56 91 ASN A N 1
ATOM 716 C CA . ASN A 1 91 ? -47.247 -11.253 36.967 1.00 84.56 91 ASN A CA 1
ATOM 717 C C . ASN A 1 91 ? -48.528 -10.782 36.270 1.00 84.56 91 ASN A C 1
ATOM 719 O O . ASN A 1 91 ? -48.981 -11.385 35.304 1.00 84.56 91 ASN A O 1
ATOM 723 N N . ILE A 1 92 ? -49.161 -9.757 36.834 1.00 81.00 92 ILE A N 1
ATOM 724 C CA . ILE A 1 92 ? -50.397 -9.170 36.313 1.00 81.00 92 ILE A CA 1
ATOM 725 C C . ILE A 1 92 ? -50.050 -7.766 35.834 1.00 81.00 92 ILE A C 1
ATOM 727 O O . ILE A 1 92 ? -49.439 -7.001 36.580 1.00 81.00 92 ILE A O 1
ATOM 731 N N . SER A 1 93 ? -50.420 -7.423 34.604 1.00 72.69 93 SER A N 1
ATOM 732 C CA . SER A 1 93 ? -50.154 -6.094 34.049 1.00 72.69 93 SER A CA 1
ATOM 733 C C . SER A 1 93 ? -51.089 -5.039 34.631 1.00 72.69 93 SER A C 1
ATOM 735 O O . SER A 1 93 ? -52.238 -5.323 34.970 1.00 72.69 93 SER A O 1
ATOM 737 N N . GLN A 1 94 ? -50.610 -3.800 34.730 1.00 71.81 94 GLN A N 1
ATOM 738 C CA . GLN A 1 94 ? -51.462 -2.666 35.074 1.00 71.81 94 GLN A CA 1
ATOM 739 C C . GLN A 1 94 ? -52.251 -2.247 33.827 1.00 71.81 94 GLN A C 1
ATOM 741 O O . GLN A 1 94 ? -51.663 -2.100 32.754 1.00 71.81 94 GLN A O 1
ATOM 746 N N . CYS A 1 95 ? -53.568 -2.077 33.935 1.00 66.06 95 CYS A N 1
ATOM 747 C CA . CYS A 1 95 ? -54.378 -1.667 32.791 1.00 66.06 95 CYS A CA 1
ATOM 748 C C . CYS A 1 95 ? -53.941 -0.269 32.318 1.00 66.06 95 CYS A C 1
ATOM 750 O O . CYS A 1 95 ? -53.824 0.651 33.128 1.00 66.06 95 CYS A O 1
ATOM 752 N N . GLY A 1 96 ? -53.704 -0.111 31.013 1.00 59.78 96 GLY A N 1
ATOM 753 C CA . GLY A 1 96 ? -53.391 1.187 30.403 1.00 59.78 96 GLY A CA 1
ATOM 754 C C . GLY A 1 96 ? -51.941 1.672 30.537 1.00 59.78 96 GLY A C 1
ATOM 755 O O . GLY A 1 96 ? -51.674 2.818 30.192 1.00 59.78 96 GLY A O 1
ATOM 756 N N . LYS A 1 97 ? -50.995 0.843 31.004 1.00 58.38 97 LYS A N 1
ATOM 757 C CA . LYS A 1 97 ? -49.560 1.154 30.891 1.00 58.38 97 LYS A CA 1
ATOM 758 C C . LYS A 1 97 ? -49.071 0.759 29.491 1.00 58.38 97 LYS A C 1
ATOM 760 O O . LYS A 1 97 ? -48.889 -0.429 29.245 1.00 58.38 97 LYS A O 1
ATOM 765 N N . LEU A 1 98 ? -48.882 1.735 28.599 1.00 61.34 98 LEU A N 1
ATOM 766 C CA . LEU A 1 98 ? -48.196 1.515 27.320 1.00 61.34 98 LEU A CA 1
ATOM 767 C C . LEU A 1 98 ? -46.706 1.282 27.589 1.00 61.34 98 LEU A C 1
ATOM 769 O O . LEU A 1 98 ? -46.042 2.117 28.204 1.00 61.34 98 LEU A O 1
ATOM 773 N N . TYR A 1 99 ? -46.181 0.134 27.172 1.00 69.75 99 TYR A N 1
ATOM 774 C CA . TYR A 1 99 ? -44.761 -0.190 27.287 1.00 69.75 99 TYR A CA 1
ATOM 775 C C . TYR A 1 99 ? -43.915 0.572 26.256 1.00 69.75 99 TYR A C 1
ATOM 777 O O . TYR A 1 99 ? -42.709 0.719 26.447 1.00 69.75 99 TYR A O 1
ATOM 785 N N . CYS A 1 100 ? -44.550 1.101 25.210 1.00 78.00 100 CYS A N 1
ATOM 786 C CA . CYS A 1 100 ? -43.945 1.944 24.190 1.00 78.00 100 CYS A CA 1
ATOM 787 C C . CYS A 1 100 ? -43.915 3.442 24.537 1.00 78.00 100 CYS A C 1
ATOM 789 O O . CYS A 1 100 ? -43.482 4.236 23.701 1.00 78.00 100 CYS A O 1
ATOM 791 N N . GLU A 1 101 ? -44.335 3.854 25.740 1.00 78.50 101 GLU A N 1
ATOM 792 C CA . GLU A 1 101 ? -44.289 5.259 26.166 1.00 78.50 101 GLU A CA 1
ATOM 793 C C . GLU A 1 101 ? -43.571 5.441 27.520 1.00 78.50 101 GLU A C 1
ATOM 795 O O . GLU A 1 101 ? -44.095 5.044 28.566 1.00 78.50 101 GLU A O 1
ATOM 800 N N . PRO A 1 102 ? -42.377 6.075 27.538 1.00 75.88 102 PRO A N 1
ATOM 801 C CA . PRO A 1 102 ? -41.618 6.579 26.382 1.00 75.88 102 PRO A CA 1
ATOM 802 C C . PRO A 1 102 ? -41.048 5.441 25.517 1.00 75.88 102 PRO A C 1
ATOM 804 O O . PRO A 1 102 ? -40.768 4.369 26.046 1.00 75.88 102 PRO A O 1
ATOM 807 N N . ASN A 1 103 ? -40.842 5.691 24.213 1.00 82.31 103 ASN A N 1
ATOM 808 C CA . ASN A 1 103 ? -40.363 4.672 23.270 1.00 82.31 103 ASN A CA 1
ATOM 809 C C . ASN A 1 103 ? -39.045 4.038 23.774 1.00 82.31 103 ASN A C 1
ATOM 811 O O . ASN A 1 103 ? -38.029 4.738 23.858 1.00 82.31 103 ASN A O 1
ATOM 815 N N . PRO A 1 104 ? -39.044 2.737 24.120 1.00 83.62 104 PRO A N 1
ATOM 816 C CA . PRO A 1 104 ? -37.859 2.053 24.627 1.00 83.62 104 PRO A CA 1
ATOM 817 C C . PRO A 1 104 ? -36.832 1.737 23.529 1.00 83.62 104 PRO A C 1
ATOM 819 O O . PRO A 1 104 ? -35.650 1.566 23.836 1.00 83.62 104 PRO A O 1
ATOM 822 N N . CYS A 1 105 ? -37.253 1.689 22.263 1.00 86.31 105 CYS A N 1
ATOM 823 C CA . CYS A 1 105 ? -36.403 1.361 21.126 1.00 86.31 105 CYS A CA 1
ATOM 824 C C . CYS A 1 105 ? -35.425 2.501 20.810 1.00 86.31 105 CYS A C 1
ATOM 826 O O . CYS A 1 105 ? -35.793 3.673 20.714 1.00 86.31 105 CYS A O 1
ATOM 828 N N . LYS A 1 106 ? -34.152 2.153 20.638 1.00 83.56 106 LYS A N 1
ATOM 829 C CA . LYS A 1 106 ? -33.049 3.048 20.279 1.00 83.56 106 LYS A CA 1
ATOM 830 C C . LYS A 1 106 ? -32.951 3.220 18.766 1.00 83.56 106 LYS A C 1
ATOM 832 O O . LYS A 1 106 ? -33.615 2.520 18.010 1.00 83.56 106 LYS A O 1
ATOM 837 N N . ASN A 1 107 ? -32.126 4.176 18.335 1.00 80.56 107 ASN A N 1
ATOM 838 C CA . ASN A 1 107 ? -31.756 4.380 16.929 1.00 80.56 107 ASN A CA 1
ATOM 839 C C . ASN A 1 107 ? -32.958 4.466 15.970 1.00 80.56 107 ASN A C 1
ATOM 841 O O . ASN A 1 107 ? -32.945 3.870 14.901 1.00 80.56 107 ASN A O 1
ATOM 845 N N . ASN A 1 108 ? -34.007 5.200 16.362 1.00 84.75 108 ASN A N 1
ATOM 846 C CA . ASN A 1 108 ? -35.271 5.321 15.618 1.00 84.75 108 ASN A CA 1
ATOM 847 C C . ASN A 1 108 ? -36.027 3.996 15.409 1.00 84.75 108 ASN A C 1
ATOM 849 O O . ASN A 1 108 ? -36.835 3.876 14.488 1.00 84.75 108 ASN A O 1
ATOM 853 N N . GLY A 1 109 ? -35.804 3.011 16.279 1.00 86.75 109 GLY A N 1
ATOM 854 C CA . GLY A 1 109 ? -36.608 1.802 16.336 1.00 86.75 109 GLY A CA 1
ATOM 855 C C . GLY A 1 109 ? -38.078 2.106 16.604 1.00 86.75 109 GLY A C 1
ATOM 856 O O . GLY A 1 109 ? -38.434 2.972 17.410 1.00 86.75 109 GLY A O 1
ATOM 857 N N . THR A 1 110 ? -38.946 1.378 15.910 1.00 92.06 110 THR A N 1
ATOM 858 C CA . THR A 1 110 ? -40.393 1.504 16.074 1.00 92.06 110 THR A CA 1
ATOM 859 C C . THR A 1 110 ? -40.853 0.518 17.136 1.00 92.06 110 THR A C 1
ATOM 861 O O . THR A 1 110 ? -40.734 -0.693 16.952 1.00 92.06 110 THR A O 1
ATOM 864 N N . CYS A 1 111 ? -41.372 1.029 18.252 1.00 87.75 111 CYS A N 1
ATOM 865 C CA . CYS A 1 111 ? -41.932 0.186 19.303 1.00 87.75 111 CYS A CA 1
ATOM 866 C C . CYS A 1 111 ? -43.330 -0.296 18.929 1.00 87.75 111 CYS A C 1
ATOM 868 O O . CYS A 1 111 ? -44.177 0.490 18.503 1.00 87.75 111 CYS A O 1
ATOM 870 N N . GLN A 1 112 ? -43.567 -1.590 19.112 1.00 87.44 112 GLN A N 1
ATOM 871 C CA . GLN A 1 112 ? -44.864 -2.225 18.937 1.00 87.44 112 GLN A CA 1
ATOM 872 C C . GLN A 1 112 ? -45.267 -2.934 20.225 1.00 87.44 112 GLN A C 1
ATOM 874 O O . GLN A 1 112 ? -44.516 -3.753 20.756 1.00 87.44 112 GLN A O 1
ATOM 879 N N . GLU A 1 113 ? -46.465 -2.620 20.712 1.00 76.31 113 GLU A N 1
ATOM 880 C CA . GLU A 1 113 ? -47.073 -3.294 21.857 1.00 76.31 113 GLU A CA 1
ATOM 881 C C . GLU A 1 113 ? -47.413 -4.744 21.487 1.00 76.31 113 GLU A C 1
ATOM 883 O O . GLU A 1 113 ? -48.045 -5.007 20.461 1.00 76.31 113 GLU A O 1
ATOM 888 N N . PHE A 1 114 ? -47.031 -5.692 22.339 1.00 61.72 114 PHE A N 1
ATOM 889 C CA . PHE A 1 114 ? -47.307 -7.115 22.162 1.00 61.72 114 PHE A CA 1
ATOM 890 C C . PHE A 1 114 ? -47.830 -7.711 23.476 1.00 61.72 114 PHE A C 1
ATOM 892 O O . PHE A 1 114 ? -47.079 -8.209 24.317 1.00 61.72 114 PHE A O 1
ATOM 899 N N . GLY A 1 115 ? -49.151 -7.636 23.676 1.00 63.38 115 GLY A N 1
ATOM 900 C CA . GLY A 1 115 ? -49.819 -8.136 24.881 1.00 63.38 115 GLY A CA 1
ATOM 901 C C . GLY A 1 115 ? -49.406 -7.372 26.144 1.00 63.38 115 GLY A C 1
ATOM 902 O O . GLY A 1 115 ? -49.765 -6.212 26.314 1.00 63.38 115 GLY A O 1
ATOM 903 N N . SER A 1 116 ? -48.675 -8.039 27.043 1.00 57.28 116 SER A N 1
ATOM 904 C CA . SER A 1 116 ? -48.109 -7.473 28.280 1.00 57.28 116 SER A CA 1
ATOM 905 C C . SER A 1 116 ? -46.619 -7.103 28.162 1.00 57.28 116 SER A C 1
ATOM 907 O O . SER A 1 116 ? -45.917 -7.048 29.175 1.00 57.28 116 SER A O 1
ATOM 909 N N . ALA A 1 117 ? -46.113 -6.939 26.940 1.00 60.75 117 ALA A N 1
ATOM 910 C CA . ALA A 1 117 ? -44.724 -6.628 26.617 1.00 60.75 117 ALA A CA 1
ATOM 911 C C . ALA A 1 117 ? -44.652 -5.715 25.378 1.00 60.75 117 ALA A C 1
ATOM 913 O O . ALA A 1 117 ? -45.678 -5.352 24.807 1.00 60.75 117 ALA A O 1
ATOM 914 N N . TYR A 1 118 ? -43.440 -5.373 24.944 1.00 78.94 118 TYR A N 1
ATOM 915 C CA . TYR A 1 118 ? -43.191 -4.652 23.698 1.00 78.94 118 TYR A CA 1
ATOM 916 C C . TYR A 1 118 ? -42.127 -5.361 22.865 1.00 78.94 118 TYR A C 1
ATOM 918 O O . TYR A 1 118 ? -41.325 -6.137 23.385 1.00 78.94 118 TYR A O 1
ATOM 926 N N . THR A 1 119 ? -42.107 -5.056 21.573 1.00 83.25 119 THR A N 1
ATOM 927 C CA . THR A 1 119 ? -41.056 -5.460 20.637 1.00 83.25 119 THR A CA 1
ATOM 928 C C . THR A 1 119 ? -40.585 -4.247 19.850 1.00 83.25 119 THR A C 1
ATOM 930 O O . THR A 1 119 ? -41.390 -3.364 19.549 1.00 83.25 119 THR A O 1
ATOM 933 N N . CYS A 1 120 ? -39.305 -4.202 19.495 1.00 88.69 120 CYS A N 1
ATOM 934 C CA . CYS A 1 120 ? -38.753 -3.145 18.660 1.00 88.69 120 CYS A CA 1
ATOM 935 C C . CYS A 1 120 ? -38.543 -3.639 17.229 1.00 88.69 120 CYS A C 1
ATOM 937 O O . CYS A 1 120 ? -37.854 -4.630 17.002 1.00 88.69 120 CYS A O 1
ATOM 939 N N . GLN A 1 121 ? -39.116 -2.932 16.257 1.00 92.81 121 GLN A N 1
ATOM 940 C CA . GLN A 1 121 ? -38.741 -3.078 14.855 1.00 92.81 121 GLN A CA 1
ATOM 941 C C . GLN A 1 121 ? -37.553 -2.169 14.565 1.00 92.81 121 GLN A C 1
ATOM 943 O O . GLN A 1 121 ? -37.659 -0.942 14.674 1.00 92.81 121 GLN A O 1
ATOM 948 N N . CYS A 1 122 ? -36.426 -2.780 14.218 1.00 86.88 122 CYS A N 1
ATOM 949 C CA . CYS A 1 122 ? -35.183 -2.060 14.001 1.00 86.88 122 CYS A CA 1
ATOM 950 C C . CYS A 1 122 ? -35.052 -1.573 12.559 1.00 86.88 122 CYS A C 1
ATOM 952 O O . CYS A 1 122 ? -35.371 -2.328 11.639 1.00 86.88 122 CYS A O 1
ATOM 954 N N . PRO A 1 123 ? -34.596 -0.324 12.345 1.00 84.88 123 PRO A N 1
ATOM 955 C CA . PRO A 1 123 ? -34.242 0.154 11.018 1.00 84.88 123 PRO A CA 1
ATOM 956 C C . PRO A 1 123 ? -33.063 -0.635 10.448 1.00 84.88 123 PRO A C 1
ATOM 958 O O . PRO A 1 123 ? -32.285 -1.235 11.195 1.00 84.88 123 PRO A O 1
ATOM 961 N N . ASP A 1 124 ? -32.898 -0.572 9.127 1.00 79.06 124 ASP A N 1
ATOM 962 C CA . ASP A 1 124 ? -31.770 -1.202 8.445 1.00 79.06 124 ASP A CA 1
ATOM 963 C C . ASP A 1 124 ? -30.436 -0.791 9.083 1.00 79.06 124 ASP A C 1
ATOM 965 O O . ASP A 1 124 ? -30.143 0.390 9.275 1.00 79.06 124 ASP A O 1
ATOM 969 N N . GLY A 1 125 ? -29.619 -1.794 9.413 1.00 71.06 125 GLY A N 1
ATOM 970 C CA . GLY A 1 125 ? -28.329 -1.597 10.069 1.00 71.06 125 GLY A CA 1
ATOM 971 C C . GLY A 1 125 ? -28.361 -1.672 11.595 1.00 71.06 125 GLY A C 1
ATOM 972 O O . GLY A 1 125 ? -27.283 -1.603 12.183 1.00 71.06 125 GLY A O 1
ATOM 973 N N . TYR A 1 126 ? -29.520 -1.874 12.231 1.00 78.19 126 TYR A N 1
ATOM 974 C CA . TYR A 1 126 ? -29.639 -2.090 13.677 1.00 78.19 126 TYR A CA 1
ATOM 975 C C . TYR A 1 126 ? -30.352 -3.402 14.038 1.00 78.19 126 TYR A C 1
ATOM 977 O O . TYR A 1 126 ? -31.252 -3.860 13.341 1.00 78.19 126 TYR A O 1
ATOM 985 N N . GLU A 1 127 ? -29.962 -3.988 15.168 1.00 79.88 127 GLU A N 1
ATOM 986 C CA . GLU A 1 127 ? -30.466 -5.239 15.742 1.00 79.88 127 GLU A CA 1
ATOM 987 C C . GLU A 1 127 ? -30.478 -5.154 17.285 1.00 79.88 127 GLU A C 1
ATOM 989 O O . GLU A 1 127 ? -30.014 -4.180 17.884 1.00 79.88 127 GLU A O 1
ATOM 994 N N . GLY A 1 128 ? -31.002 -6.190 17.944 1.00 74.81 128 GLY A N 1
ATOM 995 C CA . GLY A 1 128 ? -31.174 -6.247 19.400 1.00 74.81 128 GLY A CA 1
ATOM 996 C C . GLY A 1 128 ? -32.620 -6.017 19.832 1.00 74.81 128 GLY A C 1
ATOM 997 O O . GLY A 1 128 ? -33.444 -5.540 19.052 1.00 74.81 128 GLY A O 1
ATOM 998 N N . ASP A 1 129 ? -32.930 -6.357 21.083 1.00 80.75 129 ASP A N 1
ATOM 999 C CA . ASP A 1 129 ? -34.298 -6.290 21.619 1.00 80.75 129 ASP A CA 1
ATOM 1000 C C . ASP A 1 129 ? -34.834 -4.848 21.647 1.00 80.75 129 ASP A C 1
ATOM 1002 O O . ASP A 1 129 ? -36.049 -4.621 21.657 1.00 80.75 129 ASP A O 1
ATOM 1006 N N . HIS A 1 130 ? -33.931 -3.862 21.650 1.00 83.50 130 HIS A N 1
ATOM 1007 C CA . HIS A 1 130 ? -34.220 -2.433 21.653 1.00 83.50 130 HIS A CA 1
ATOM 1008 C C . HIS A 1 130 ? -33.510 -1.687 20.518 1.00 83.50 130 HIS A C 1
ATOM 1010 O O . HIS A 1 130 ? -33.372 -0.469 20.604 1.00 83.50 130 HIS A O 1
ATOM 1016 N N . CYS A 1 131 ? -33.071 -2.369 19.454 1.00 83.62 131 CYS A N 1
ATOM 1017 C CA . CYS A 1 131 ? -32.329 -1.770 18.332 1.00 83.62 131 CYS A CA 1
ATOM 1018 C C . CYS A 1 131 ? -31.053 -1.034 18.756 1.00 83.62 131 CYS A C 1
ATOM 1020 O O . CYS A 1 131 ? -30.629 -0.058 18.134 1.00 83.62 131 CYS A O 1
ATOM 1022 N N . GLU A 1 132 ? -30.465 -1.463 19.866 1.00 77.25 132 GLU A N 1
ATOM 1023 C CA . GLU A 1 132 ? -29.303 -0.853 20.491 1.00 77.25 132 GLU A CA 1
ATOM 1024 C C . GLU A 1 132 ? -27.981 -1.279 19.849 1.00 77.25 132 GLU A C 1
ATOM 1026 O O . GLU A 1 132 ? -26.976 -0.601 20.049 1.00 77.25 132 GLU A O 1
ATOM 1031 N N . LYS A 1 133 ? -27.981 -2.361 19.062 1.00 72.75 133 LYS A N 1
ATOM 1032 C CA . LYS A 1 133 ? -26.788 -2.920 18.421 1.00 72.75 133 LYS A CA 1
ATOM 1033 C C . LYS A 1 133 ? -26.777 -2.559 16.947 1.00 72.75 133 LYS A C 1
ATOM 1035 O O . LYS A 1 133 ? -27.806 -2.612 16.284 1.00 72.75 133 LYS A O 1
ATOM 1040 N N . LEU A 1 134 ? -25.610 -2.239 16.405 1.00 70.19 134 LEU A N 1
ATOM 1041 C CA . LEU A 1 134 ? -25.440 -2.083 14.963 1.00 70.19 134 LEU A CA 1
ATOM 1042 C C . LEU A 1 134 ? -25.315 -3.484 14.335 1.00 70.19 134 LEU A C 1
ATOM 1044 O O . LEU A 1 134 ? -24.424 -4.242 14.713 1.00 70.19 134 LEU A O 1
ATOM 1048 N N . SER A 1 135 ? -26.160 -3.835 13.364 1.00 71.19 135 SER A N 1
ATOM 1049 C CA . SER A 1 135 ? -26.125 -5.134 12.668 1.00 71.19 135 SER A CA 1
ATOM 1050 C C . SER A 1 135 ? -24.767 -5.410 12.029 1.00 71.19 135 SER A C 1
ATOM 1052 O O . SER A 1 135 ? -24.336 -6.556 11.954 1.00 71.19 135 SER A O 1
ATOM 1054 N N . VAL A 1 136 ? -24.077 -4.357 11.572 1.00 66.00 136 VAL A N 1
ATOM 1055 C CA . VAL A 1 136 ? -22.696 -4.465 11.086 1.00 66.00 136 VAL A CA 1
ATOM 1056 C C . VAL A 1 136 ? -21.784 -4.978 12.196 1.00 66.00 136 VAL A C 1
ATOM 1058 O O . VAL A 1 136 ? -21.141 -5.977 11.945 1.00 66.00 136 VAL A O 1
ATOM 1061 N N . CYS A 1 137 ? -21.832 -4.446 13.428 1.00 65.62 137 CYS A N 1
ATOM 1062 C CA . CYS A 1 137 ? -21.031 -4.946 14.564 1.00 65.62 137 CYS A CA 1
ATOM 1063 C C . CYS A 1 137 ? -21.277 -6.436 14.902 1.00 65.62 137 CYS A C 1
ATOM 1065 O O . CYS A 1 137 ? -20.441 -7.097 15.517 1.00 65.62 137 CYS A O 1
ATOM 1067 N N . ILE A 1 138 ? -22.453 -6.962 14.547 1.00 62.16 138 ILE A N 1
ATOM 1068 C CA . ILE A 1 138 ? -22.819 -8.370 14.756 1.00 62.16 138 ILE A CA 1
ATOM 1069 C C . ILE A 1 138 ? -22.327 -9.231 13.586 1.00 62.16 138 ILE A C 1
ATOM 1071 O O . ILE A 1 138 ? -21.853 -10.347 13.800 1.00 62.16 138 ILE A O 1
ATOM 1075 N N . ARG A 1 139 ? -22.387 -8.720 12.352 1.00 58.75 139 ARG A N 1
ATOM 1076 C CA . ARG A 1 139 ? -21.846 -9.390 11.157 1.00 58.75 139 ARG A CA 1
ATOM 1077 C C . ARG A 1 139 ? -20.315 -9.329 11.082 1.00 58.75 139 ARG A C 1
ATOM 1079 O O . ARG A 1 139 ? -19.723 -10.291 10.604 1.00 58.75 139 ARG A O 1
ATOM 1086 N N . THR A 1 140 ? -19.700 -8.301 11.670 1.00 55.12 140 THR A N 1
ATOM 1087 C CA . THR A 1 140 ? -18.245 -8.102 11.807 1.00 55.12 140 THR A CA 1
ATOM 1088 C C . THR A 1 140 ? -17.573 -9.039 12.798 1.00 55.12 140 THR A C 1
ATOM 1090 O O . THR A 1 140 ? -16.381 -8.952 13.087 1.00 55.12 140 THR A O 1
ATOM 1093 N N . SER A 1 141 ? -18.336 -9.988 13.330 1.00 50.75 141 SER A N 1
ATOM 1094 C CA . SER A 1 141 ? -17.833 -11.107 14.114 1.00 50.75 141 SER A CA 1
ATOM 1095 C C . SER A 1 141 ? -16.908 -12.031 13.306 1.00 50.75 141 SER A C 1
ATOM 1097 O O . SER A 1 141 ? -16.565 -13.093 13.797 1.00 50.75 141 SER A O 1
ATOM 1099 N N . ALA A 1 142 ? -16.474 -11.687 12.093 1.00 54.50 142 ALA A N 1
ATOM 1100 C CA . ALA A 1 142 ? -15.449 -12.421 11.358 1.00 54.50 142 ALA A CA 1
ATOM 1101 C C . ALA A 1 142 ? -14.038 -12.025 11.836 1.00 54.50 142 ALA A C 1
ATOM 1103 O O . ALA A 1 142 ? -13.196 -11.598 11.054 1.00 54.50 142 ALA A O 1
ATOM 1104 N N . GLY A 1 143 ? -13.771 -12.184 13.135 1.00 72.69 143 GLY A N 1
ATOM 1105 C CA . GLY A 1 143 ? -12.405 -12.160 13.645 1.00 72.69 143 GLY A CA 1
ATOM 1106 C C . GLY A 1 143 ? -11.780 -10.777 13.868 1.00 72.69 143 GLY A C 1
ATOM 1107 O O . GLY A 1 143 ? -10.882 -10.414 13.128 1.00 72.69 143 GLY A O 1
ATOM 1108 N N . LEU A 1 144 ? -12.157 -10.055 14.932 1.00 85.06 144 LEU A N 1
ATOM 1109 C CA . LEU A 1 144 ? -11.512 -8.798 15.379 1.00 85.06 144 LEU A CA 1
ATOM 1110 C C . LEU A 1 144 ? -10.734 -9.009 16.687 1.00 85.06 144 LEU A C 1
ATOM 1112 O O . LEU A 1 144 ? -11.273 -9.612 17.614 1.00 85.06 144 LEU A O 1
ATOM 1116 N N . ASP A 1 145 ? -9.526 -8.461 16.810 1.00 92.44 145 ASP A N 1
ATOM 1117 C CA . ASP A 1 145 ? -8.756 -8.439 18.060 1.00 92.44 145 ASP A CA 1
ATOM 1118 C C . ASP A 1 145 ? -8.689 -7.005 18.615 1.00 92.44 145 ASP A C 1
ATOM 1120 O O . ASP A 1 145 ? -7.932 -6.152 18.146 1.00 92.44 145 ASP A O 1
ATOM 1124 N N . LEU A 1 146 ? -9.533 -6.726 19.615 1.00 94.44 146 LEU A N 1
ATOM 1125 C CA . LEU A 1 146 ? -9.766 -5.392 20.170 1.00 94.44 146 LEU A CA 1
ATOM 1126 C C . LEU A 1 146 ? -9.113 -5.236 21.548 1.00 94.44 146 LEU A C 1
ATOM 1128 O O . LEU A 1 146 ? -9.440 -5.937 22.505 1.00 94.44 146 LEU A O 1
ATOM 1132 N N . VAL A 1 147 ? -8.221 -4.263 21.687 1.00 98.31 147 VAL A N 1
ATOM 1133 C CA . VAL A 1 147 ? -7.546 -3.952 22.950 1.00 98.31 147 VAL A CA 1
ATOM 1134 C C . VAL A 1 147 ? -7.940 -2.559 23.417 1.00 98.31 147 VAL A C 1
ATOM 1136 O O . VAL A 1 147 ? -7.820 -1.590 22.672 1.00 98.31 147 VAL A O 1
ATOM 1139 N N . PHE A 1 148 ? -8.354 -2.438 24.677 1.00 98.56 148 PHE A N 1
ATOM 1140 C CA . PHE A 1 148 ? -8.511 -1.145 25.339 1.00 98.56 148 PHE A CA 1
ATOM 1141 C C . PHE A 1 148 ? -7.295 -0.853 26.218 1.00 98.56 148 PHE A C 1
ATOM 1143 O O . PHE A 1 148 ? -6.952 -1.656 27.087 1.00 98.56 148 PHE A O 1
ATOM 1150 N N . LEU A 1 149 ? -6.666 0.303 26.013 1.00 98.38 149 LEU A N 1
ATOM 1151 C CA . LEU A 1 149 ? -5.604 0.837 26.859 1.00 98.38 149 LEU A CA 1
ATOM 1152 C C . LEU A 1 149 ? -6.152 2.026 27.652 1.00 98.38 149 LEU A C 1
ATOM 1154 O O . LEU A 1 149 ? -6.442 3.079 27.087 1.00 98.38 149 LEU A O 1
ATOM 1158 N N . LEU A 1 150 ? -6.317 1.825 28.956 1.00 97.81 150 LEU A N 1
ATOM 1159 C CA . LEU A 1 150 ? -6.986 2.754 29.860 1.00 97.81 150 LEU A CA 1
ATOM 1160 C C . LEU A 1 150 ? -5.982 3.490 30.736 1.00 97.81 150 LEU A C 1
ATOM 1162 O O . LEU A 1 150 ? -5.150 2.872 31.405 1.00 97.81 150 LEU A O 1
ATOM 1166 N N . ASP A 1 151 ? -6.106 4.806 30.764 1.00 95.50 151 ASP A N 1
ATOM 1167 C CA . ASP A 1 151 ? -5.344 5.668 31.651 1.00 95.50 151 ASP A CA 1
ATOM 1168 C C . ASP A 1 151 ? -5.865 5.545 33.091 1.00 95.50 151 ASP A C 1
ATOM 1170 O O . ASP A 1 151 ? -6.994 5.918 33.415 1.00 95.50 151 ASP A O 1
ATOM 1174 N N . GLY A 1 152 ? -5.044 4.943 33.947 1.00 95.50 152 GLY A N 1
ATOM 1175 C CA . GLY A 1 152 ? -5.268 4.784 35.382 1.00 95.50 152 GLY A CA 1
ATOM 1176 C C . GLY A 1 152 ? -4.405 5.728 36.218 1.00 95.50 152 GLY A C 1
ATOM 1177 O O . GLY A 1 152 ? -4.122 5.428 37.380 1.00 95.50 152 GLY A O 1
ATOM 1178 N N . SER A 1 153 ? -3.902 6.813 35.625 1.00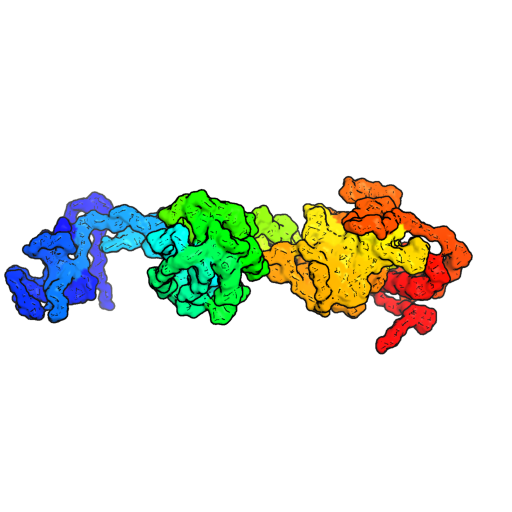 94.50 153 SER A N 1
ATOM 1179 C CA . SER A 1 153 ? -3.054 7.791 36.305 1.00 94.50 153 SER A CA 1
ATOM 1180 C C . SER A 1 153 ? -3.817 8.630 37.334 1.00 94.50 153 SER A C 1
ATOM 1182 O O . SER A 1 153 ? -5.048 8.705 37.349 1.00 94.50 153 SER A O 1
ATOM 1184 N N . GLY A 1 154 ? -3.056 9.316 38.191 1.00 91.44 154 GLY A N 1
ATOM 1185 C CA . GLY A 1 154 ? -3.584 10.204 39.227 1.00 91.44 154 GLY A CA 1
ATOM 1186 C C . GLY A 1 154 ? -4.419 11.378 38.703 1.00 91.44 154 GLY A C 1
ATOM 1187 O O . GLY A 1 154 ? -5.278 11.867 39.434 1.00 91.44 154 GLY A O 1
ATOM 1188 N N . TYR A 1 155 ? -4.198 11.816 37.459 1.00 89.50 155 TYR A N 1
ATOM 1189 C CA . TYR A 1 155 ? -4.958 12.910 36.843 1.00 89.50 155 TYR A CA 1
ATOM 1190 C C . TYR A 1 155 ? -6.372 12.502 36.453 1.00 89.50 155 TYR A C 1
ATOM 1192 O O . TYR A 1 155 ? -7.287 13.325 36.500 1.00 89.50 155 TYR A O 1
ATOM 1200 N N . VAL A 1 156 ? -6.567 11.223 36.126 1.00 92.19 156 VAL A N 1
ATOM 1201 C CA . VAL A 1 156 ? -7.894 10.694 35.841 1.00 92.19 156 VAL A CA 1
ATOM 1202 C C . VAL A 1 156 ? -8.733 10.756 37.108 1.00 92.19 156 VAL A C 1
ATOM 1204 O O . VAL A 1 156 ? -9.800 11.349 37.059 1.00 92.19 156 VAL A O 1
ATOM 1207 N N . THR A 1 157 ? -8.229 10.302 38.261 1.00 93.00 157 THR A N 1
ATOM 1208 C CA . THR A 1 157 ? -8.973 10.104 39.527 1.00 93.00 157 THR A CA 1
ATOM 1209 C C . THR A 1 157 ? -9.938 8.913 39.495 1.00 93.00 157 THR A C 1
ATOM 1211 O O . THR A 1 157 ? -10.477 8.540 38.453 1.00 93.00 157 THR A O 1
ATOM 1214 N N . GLU A 1 158 ? -10.204 8.318 40.660 1.00 94.69 158 GLU A N 1
ATOM 1215 C CA . GLU A 1 158 ? -11.065 7.132 40.778 1.00 94.69 158 GLU A CA 1
ATOM 1216 C C . GLU A 1 158 ? -12.504 7.339 40.247 1.00 94.69 158 GLU A C 1
ATOM 1218 O O . GLU A 1 158 ? -12.994 6.470 39.513 1.00 94.69 158 GLU A O 1
ATOM 1223 N N . PRO A 1 159 ? -13.199 8.465 40.532 1.00 95.75 159 PRO A N 1
ATOM 1224 C CA . PRO A 1 159 ? -14.547 8.694 40.009 1.00 95.75 159 PRO A CA 1
ATOM 1225 C C . PRO A 1 159 ? -14.601 8.742 38.479 1.00 95.75 159 PRO A C 1
ATOM 1227 O O . PRO A 1 159 ? -15.469 8.118 37.871 1.00 95.75 159 PRO A O 1
ATOM 1230 N N . ASN A 1 160 ? -13.652 9.424 37.842 1.00 94.31 160 ASN A N 1
ATOM 1231 C CA . ASN A 1 160 ? -13.590 9.515 36.383 1.00 94.31 160 ASN A CA 1
ATOM 1232 C C . ASN A 1 160 ? -13.150 8.192 35.751 1.00 94.31 160 ASN A C 1
ATOM 1234 O O . ASN A 1 160 ? -13.663 7.814 34.698 1.00 94.31 160 ASN A O 1
ATOM 1238 N N . PHE A 1 161 ? -12.264 7.437 36.409 1.00 95.75 161 PHE A N 1
ATOM 1239 C CA . PHE A 1 161 ? -11.904 6.096 35.959 1.00 95.75 161 PHE A CA 1
ATOM 1240 C C . PHE A 1 161 ? -13.129 5.172 35.945 1.00 95.75 161 PHE A C 1
ATOM 1242 O O . PHE A 1 161 ? -13.299 4.363 35.034 1.00 95.75 161 PHE A O 1
ATOM 1249 N N . LYS A 1 162 ? -14.057 5.329 36.898 1.00 95.94 162 LYS A N 1
ATOM 1250 C CA . LYS A 1 162 ? -15.345 4.622 36.865 1.00 95.94 162 LYS A CA 1
ATOM 1251 C C . LYS A 1 162 ? -16.174 4.989 35.628 1.00 95.94 162 LYS A C 1
ATOM 1253 O O . LYS A 1 162 ? -16.741 4.086 35.015 1.00 95.94 162 LYS A O 1
ATOM 1258 N N . VAL A 1 163 ? -16.213 6.263 35.232 1.00 95.38 163 VAL A N 1
ATOM 1259 C CA . VAL A 1 163 ? -16.885 6.702 33.992 1.00 95.38 163 VAL A CA 1
ATOM 1260 C C . VAL A 1 163 ? -16.219 6.082 32.761 1.00 95.38 163 VAL A C 1
ATOM 1262 O O . VAL A 1 163 ? -16.910 5.547 31.894 1.00 95.38 163 VAL A O 1
ATOM 1265 N N . MET A 1 164 ? -14.884 6.063 32.722 1.00 95.31 164 MET A N 1
ATOM 1266 C CA . MET A 1 164 ? -14.103 5.428 31.657 1.00 95.31 164 MET A CA 1
ATOM 1267 C C . MET A 1 164 ? -14.403 3.925 31.538 1.00 95.31 164 MET A C 1
ATOM 1269 O O . MET A 1 164 ? -14.627 3.425 30.436 1.00 95.31 164 MET A O 1
ATOM 1273 N N . LYS A 1 165 ? -14.484 3.200 32.661 1.00 95.44 165 LYS A N 1
ATOM 1274 C CA . LYS A 1 165 ? -14.863 1.778 32.668 1.00 95.44 165 LYS A CA 1
ATOM 1275 C C . LYS A 1 165 ? -16.267 1.546 32.120 1.00 95.44 165 LYS A C 1
ATOM 1277 O O . LYS A 1 165 ? -16.457 0.624 31.333 1.00 95.44 165 LYS A O 1
ATOM 1282 N N . GLU A 1 166 ? -17.249 2.353 32.524 1.00 95.06 166 GLU A N 1
ATOM 1283 C CA . GLU A 1 166 ? -18.622 2.212 32.019 1.00 95.06 166 GLU A CA 1
ATOM 1284 C C . GLU A 1 166 ? -18.723 2.560 30.528 1.00 95.06 166 GLU A C 1
ATOM 1286 O O . GLU A 1 166 ? -19.486 1.921 29.807 1.00 95.06 166 GLU A O 1
ATOM 1291 N N . PHE A 1 167 ? -17.913 3.500 30.035 1.00 95.06 167 PHE A N 1
ATOM 1292 C CA . PHE A 1 167 ? -17.769 3.762 28.602 1.00 95.06 167 PHE A CA 1
ATOM 1293 C C . PHE A 1 167 ? -17.254 2.527 27.850 1.00 95.06 167 PHE A C 1
ATOM 1295 O O . PHE A 1 167 ? -17.941 2.015 26.969 1.00 95.06 167 PHE A O 1
ATOM 1302 N N . VAL A 1 168 ? -16.106 1.975 28.252 1.00 96.31 168 VAL A N 1
ATOM 1303 C CA . VAL A 1 168 ? -15.503 0.782 27.622 1.00 96.31 168 VAL A CA 1
ATOM 1304 C C . VAL A 1 168 ? -16.444 -0.419 27.675 1.00 96.31 168 VAL A C 1
ATOM 1306 O O . VAL A 1 168 ? -16.584 -1.159 26.703 1.00 96.31 168 VAL A O 1
ATOM 1309 N N . LYS A 1 169 ? -17.140 -0.593 28.798 1.00 94.56 169 LYS A N 1
ATOM 1310 C CA . LYS A 1 169 ? -18.154 -1.628 28.982 1.00 94.56 169 LYS A CA 1
ATOM 1311 C C . LYS A 1 169 ? -19.316 -1.468 28.001 1.00 94.56 169 LYS A C 1
ATOM 1313 O O . LYS A 1 169 ? -19.732 -2.461 27.411 1.00 94.56 169 LYS A O 1
ATOM 1318 N N . GLY A 1 170 ? -19.798 -0.242 27.799 1.00 90.06 170 GLY A N 1
ATOM 1319 C CA . GLY A 1 170 ? -20.829 0.071 26.811 1.00 90.06 170 GLY A CA 1
ATOM 1320 C C . GLY A 1 170 ? -20.392 -0.254 25.383 1.00 90.06 170 GLY A C 1
ATOM 1321 O O . GLY A 1 170 ? -21.186 -0.778 24.613 1.00 90.06 170 GLY A O 1
ATOM 1322 N N . ILE A 1 171 ? -19.121 -0.037 25.035 1.00 90.12 171 ILE A N 1
ATOM 1323 C CA . ILE A 1 171 ? -18.571 -0.443 23.733 1.00 90.12 171 ILE A CA 1
ATOM 1324 C C . ILE A 1 171 ? -18.512 -1.970 23.620 1.00 90.12 171 ILE A C 1
ATOM 1326 O O . ILE A 1 171 ? -19.094 -2.532 22.695 1.00 90.12 171 ILE A O 1
ATOM 1330 N N . ALA A 1 172 ? -17.886 -2.644 24.591 1.00 91.38 172 ALA A N 1
ATOM 1331 C CA . ALA A 1 172 ? -17.679 -4.093 24.590 1.00 91.38 172 ALA A CA 1
ATOM 1332 C C . ALA A 1 172 ? -18.988 -4.898 24.493 1.00 91.38 172 ALA A C 1
ATOM 1334 O O . ALA A 1 172 ? -19.002 -5.970 23.898 1.00 91.38 172 ALA A O 1
ATOM 1335 N N . GLN A 1 173 ? -20.099 -4.375 25.026 1.00 87.94 173 GLN A N 1
ATOM 1336 C CA . GLN A 1 173 ? -21.426 -5.002 24.946 1.00 87.94 173 GLN A CA 1
ATOM 1337 C C . GLN A 1 173 ? -21.966 -5.179 23.518 1.00 87.94 173 GLN A C 1
ATOM 1339 O O . GLN A 1 173 ? -22.845 -6.016 23.313 1.00 87.94 173 GLN A O 1
ATOM 1344 N N . ASN A 1 174 ? -21.457 -4.419 22.546 1.00 80.56 174 ASN A N 1
ATOM 1345 C CA . ASN A 1 174 ? -21.918 -4.480 21.154 1.00 80.56 174 ASN A CA 1
ATOM 1346 C C . ASN A 1 174 ? -21.176 -5.518 20.314 1.00 80.56 174 ASN A C 1
ATOM 1348 O O . ASN A 1 174 ? -21.597 -5.797 19.196 1.00 80.56 174 ASN A O 1
ATOM 1352 N N . PHE A 1 175 ? -20.103 -6.097 20.854 1.00 83.56 175 PHE A N 1
ATOM 1353 C CA . PHE A 1 175 ? -19.322 -7.123 20.181 1.00 83.56 175 PHE A CA 1
ATOM 1354 C C . PHE A 1 175 ? -19.733 -8.511 20.662 1.00 83.56 175 PHE A C 1
ATOM 1356 O O . PHE A 1 175 ? -19.963 -8.748 21.855 1.00 83.56 175 PHE A O 1
ATOM 1363 N N . VAL A 1 176 ? -19.788 -9.455 19.727 1.00 83.94 176 VAL A N 1
ATOM 1364 C CA . VAL A 1 176 ? -19.944 -10.875 20.039 1.00 83.94 176 VAL A CA 1
ATOM 1365 C C . VAL A 1 176 ? -18.555 -11.441 20.314 1.00 83.94 176 VAL A C 1
ATOM 1367 O O . VAL A 1 176 ? -17.723 -11.517 19.418 1.00 83.94 176 VAL A O 1
ATOM 1370 N N . VAL A 1 177 ? -18.292 -11.808 21.569 1.00 87.81 177 VAL A N 1
ATOM 1371 C CA . VAL A 1 177 ? -17.008 -12.395 21.977 1.00 87.81 177 VAL A CA 1
ATOM 1372 C C . VAL A 1 177 ? -17.132 -13.913 21.976 1.00 87.81 177 VAL A C 1
ATOM 1374 O O . VAL A 1 177 ? -17.902 -14.442 22.777 1.00 87.81 177 VAL A O 1
ATOM 1377 N N . GLN A 1 178 ? -16.392 -14.586 21.089 1.00 81.88 178 GLN A N 1
ATOM 1378 C CA . GLN A 1 178 ? -16.252 -16.047 20.941 1.00 81.88 178 GLN A CA 1
ATOM 1379 C C . GLN A 1 178 ? -14.885 -16.375 20.290 1.00 81.88 178 GLN A C 1
ATOM 1381 O O . GLN A 1 178 ? -14.267 -15.475 19.720 1.00 81.88 178 GLN A O 1
ATOM 1386 N N . PRO A 1 179 ? -14.407 -17.638 20.321 1.00 79.62 179 PRO A N 1
ATOM 1387 C CA . PRO A 1 179 ? -13.065 -18.003 19.836 1.00 79.62 179 PRO A CA 1
ATOM 1388 C C . PRO A 1 179 ? -12.753 -17.648 18.367 1.00 79.62 179 PRO A C 1
ATOM 1390 O O . PRO A 1 179 ? -11.611 -17.364 18.003 1.00 79.62 179 PRO A O 1
ATOM 1393 N N . ASP A 1 180 ? -13.759 -17.683 17.501 1.00 73.88 180 ASP A N 1
ATOM 1394 C CA . ASP A 1 180 ? -13.672 -17.396 16.067 1.00 73.88 180 ASP A CA 1
ATOM 1395 C C . ASP A 1 180 ? -14.176 -15.992 15.703 1.00 73.88 180 ASP A C 1
ATOM 1397 O O . ASP A 1 180 ? -14.068 -15.589 14.548 1.00 73.88 180 ASP A O 1
ATOM 1401 N N . THR A 1 181 ? -14.648 -15.219 16.690 1.00 81.38 181 THR A N 1
ATOM 1402 C CA . THR A 1 181 ? -15.254 -13.899 16.476 1.00 81.38 181 THR A CA 1
ATOM 1403 C C . THR A 1 181 ? -14.424 -12.766 17.065 1.00 81.38 181 THR A C 1
ATOM 1405 O O . THR A 1 181 ? -13.253 -12.658 16.717 1.00 81.38 181 THR A O 1
ATOM 1408 N N . THR A 1 182 ? -14.954 -11.886 17.912 1.00 87.44 182 THR A N 1
ATOM 1409 C CA . THR A 1 182 ? -14.156 -10.824 18.534 1.00 87.44 182 THR A CA 1
ATOM 1410 C C . THR A 1 182 ? -13.414 -11.355 19.761 1.00 87.44 182 THR A C 1
ATOM 1412 O O . THR A 1 182 ? -14.006 -12.002 20.622 1.00 87.44 182 THR A O 1
ATOM 1415 N N . HIS A 1 183 ? -12.129 -11.036 19.891 1.00 93.19 183 HIS A N 1
ATOM 1416 C CA . HIS A 1 183 ? -11.395 -11.143 21.148 1.00 93.19 183 HIS A CA 1
ATOM 1417 C C . HIS A 1 183 ? -11.202 -9.752 21.749 1.00 93.19 183 HIS A C 1
ATOM 1419 O O . HIS A 1 183 ? -10.940 -8.792 21.026 1.00 93.19 183 HIS A O 1
ATOM 1425 N N . ILE A 1 184 ? -11.327 -9.640 23.075 1.00 96.19 184 ILE A N 1
ATOM 1426 C CA . ILE A 1 184 ? -11.163 -8.366 23.785 1.00 96.19 184 ILE A CA 1
ATOM 1427 C C . ILE A 1 184 ? -10.124 -8.513 24.891 1.00 96.19 184 ILE A C 1
ATOM 1429 O O . ILE A 1 184 ? -10.205 -9.431 25.707 1.00 96.19 184 ILE A O 1
ATOM 1433 N N . ALA A 1 185 ? -9.186 -7.571 24.958 1.00 98.38 185 ALA A N 1
ATOM 1434 C CA . ALA A 1 185 ? -8.259 -7.410 26.073 1.00 98.38 185 ALA A CA 1
ATOM 1435 C C . ALA A 1 185 ? -8.368 -6.008 26.674 1.00 98.38 185 ALA A C 1
ATOM 1437 O O . ALA A 1 185 ? -8.725 -5.042 25.996 1.00 98.38 185 ALA A O 1
ATOM 1438 N N . VAL A 1 186 ? -8.015 -5.890 27.953 1.00 98.69 186 VAL A N 1
ATOM 1439 C CA . VAL A 1 186 ? -7.930 -4.595 28.632 1.00 98.69 186 VAL A CA 1
ATOM 1440 C C . VAL A 1 186 ? -6.593 -4.485 29.343 1.00 98.69 186 VAL A C 1
ATOM 1442 O O . VAL A 1 186 ? -6.180 -5.367 30.102 1.00 98.69 186 VAL A O 1
ATOM 1445 N N . VAL A 1 187 ? -5.923 -3.369 29.097 1.00 98.62 187 VAL A N 1
ATOM 1446 C CA . VAL A 1 187 ? -4.693 -2.956 29.760 1.00 98.62 187 VAL A CA 1
ATOM 1447 C C . VAL A 1 187 ? -4.945 -1.618 30.425 1.00 98.62 187 VAL A C 1
ATOM 1449 O O . VAL A 1 187 ? -5.570 -0.736 29.846 1.00 98.62 187 VAL A O 1
ATOM 1452 N N . GLN A 1 188 ? -4.435 -1.459 31.635 1.00 97.81 188 GLN A N 1
ATOM 1453 C CA . GLN A 1 188 ? -4.393 -0.183 32.331 1.00 97.81 188 GLN A CA 1
ATOM 1454 C C . GLN A 1 188 ? -2.939 0.276 32.455 1.00 97.81 188 GLN A C 1
ATOM 1456 O O . GLN A 1 188 ? -2.039 -0.552 32.629 1.00 97.81 188 GLN A O 1
ATOM 1461 N N . TYR A 1 189 ? -2.694 1.581 32.376 1.00 97.12 189 TYR A N 1
ATOM 1462 C CA . TYR A 1 189 ? -1.367 2.152 32.588 1.00 97.12 189 TYR A CA 1
ATOM 1463 C C . TYR A 1 189 ? -1.395 3.350 33.540 1.00 97.12 189 TYR A C 1
ATOM 1465 O O . TYR A 1 189 ? -2.372 4.085 33.628 1.00 97.12 189 TYR A O 1
ATOM 1473 N N . SER A 1 190 ? -0.288 3.529 34.247 1.00 95.31 190 SER A N 1
ATOM 1474 C CA . SER A 1 190 ? 0.096 4.747 34.952 1.00 95.31 190 SER A CA 1
ATOM 1475 C C . SER A 1 190 ? 1.620 4.896 34.827 1.00 95.31 190 SER A C 1
ATOM 1477 O O . SER A 1 190 ? 2.147 4.843 33.718 1.00 95.31 190 SER A O 1
ATOM 1479 N N . ASN A 1 191 ? 2.363 5.005 35.931 1.00 93.75 191 ASN A N 1
ATOM 1480 C CA . ASN A 1 191 ? 3.811 4.806 35.953 1.00 93.75 191 ASN A CA 1
ATOM 1481 C C . ASN A 1 191 ? 4.200 3.317 35.866 1.00 93.75 191 ASN A C 1
ATOM 1483 O O . ASN A 1 191 ? 5.375 3.006 35.678 1.00 93.75 191 ASN A O 1
ATOM 1487 N N . VAL A 1 192 ? 3.229 2.407 35.994 1.00 94.94 192 VAL A N 1
ATOM 1488 C CA . VAL A 1 192 ? 3.362 0.969 35.723 1.00 94.94 192 VAL A CA 1
ATOM 1489 C C . VAL A 1 192 ? 2.251 0.517 34.774 1.00 94.94 192 VAL A C 1
ATOM 1491 O O . VAL A 1 192 ? 1.206 1.158 34.694 1.00 94.94 192 VAL A O 1
ATOM 1494 N N . VAL A 1 193 ? 2.456 -0.585 34.052 1.00 97.81 193 VAL A N 1
ATOM 1495 C CA . VAL A 1 193 ? 1.454 -1.140 33.128 1.00 97.81 193 VAL A CA 1
ATOM 1496 C C . VAL A 1 193 ? 0.912 -2.450 33.688 1.00 97.81 193 VAL A C 1
ATOM 1498 O O . VAL A 1 193 ? 1.687 -3.313 34.106 1.00 97.81 193 VAL A O 1
ATOM 1501 N N . ARG A 1 194 ? -0.413 -2.617 33.689 1.00 97.75 194 ARG A N 1
ATOM 1502 C CA . ARG A 1 194 ? -1.095 -3.828 34.151 1.00 97.75 194 ARG A CA 1
ATOM 1503 C C . ARG A 1 194 ? -2.020 -4.367 33.067 1.00 97.75 194 ARG A C 1
ATOM 1505 O O . ARG A 1 194 ? -2.969 -3.709 32.653 1.00 97.75 194 ARG A O 1
ATOM 1512 N N . LYS A 1 195 ? -1.771 -5.605 32.642 1.00 97.94 195 LYS A N 1
ATOM 1513 C CA . LYS A 1 195 ? -2.720 -6.376 31.833 1.00 97.94 195 LYS A CA 1
ATOM 1514 C C . LYS A 1 195 ? -3.836 -6.879 32.741 1.00 97.94 195 LYS A C 1
ATOM 1516 O O . LYS A 1 195 ? -3.591 -7.764 33.555 1.00 97.94 195 LYS A O 1
ATOM 1521 N N . GLU A 1 196 ? -5.032 -6.318 32.611 1.00 98.38 196 GLU A N 1
ATOM 1522 C CA . GLU A 1 196 ? -6.195 -6.746 33.398 1.00 98.38 196 GLU A CA 1
ATOM 1523 C C . GLU A 1 196 ? -6.676 -8.122 32.926 1.00 98.38 196 GLU A C 1
ATOM 1525 O O . GLU A 1 196 ? -6.960 -9.000 33.737 1.00 98.38 196 GLU A O 1
ATOM 1530 N N . PHE A 1 197 ? -6.711 -8.327 31.607 1.00 98.38 197 PHE A N 1
ATOM 1531 C CA . PHE A 1 197 ? -6.910 -9.629 30.971 1.00 98.38 197 PHE A CA 1
ATOM 1532 C C . PHE A 1 197 ? -6.440 -9.609 29.508 1.00 98.38 197 PHE A C 1
ATOM 1534 O O . PHE A 1 197 ? -6.312 -8.547 28.899 1.00 98.38 197 PHE A O 1
ATOM 1541 N N . ALA A 1 198 ? -6.148 -10.790 28.961 1.00 97.94 198 ALA A N 1
ATOM 1542 C CA . ALA A 1 198 ? -5.655 -11.006 27.598 1.00 97.94 198 ALA A CA 1
ATOM 1543 C C . ALA A 1 198 ? -6.786 -11.331 26.601 1.00 97.94 198 ALA A C 1
ATOM 1545 O O . ALA A 1 198 ? -7.887 -11.687 27.022 1.00 97.94 198 ALA A O 1
ATOM 1546 N N . LEU A 1 199 ? -6.489 -11.284 25.294 1.00 96.81 199 LEU A N 1
ATOM 1547 C CA . LEU A 1 199 ? -7.450 -11.516 24.201 1.00 96.81 199 LEU A CA 1
ATOM 1548 C C . LEU A 1 199 ? -8.124 -12.894 24.305 1.00 96.81 199 LEU A C 1
ATOM 1550 O O . LEU A 1 199 ? -9.321 -13.022 24.080 1.00 96.81 199 LEU A O 1
ATOM 1554 N N . ASN A 1 200 ? -7.377 -13.914 24.731 1.00 94.81 200 ASN A N 1
ATOM 1555 C CA . ASN A 1 200 ? -7.875 -15.279 24.921 1.00 94.81 200 ASN A CA 1
ATOM 1556 C C . ASN A 1 200 ? -8.433 -15.579 26.330 1.00 94.81 200 ASN A C 1
ATOM 1558 O O . ASN A 1 200 ? -8.640 -16.747 26.657 1.00 94.81 200 ASN A O 1
ATOM 1562 N N . THR A 1 201 ? -8.647 -14.574 27.190 1.00 97.00 201 THR A N 1
ATOM 1563 C CA . THR A 1 201 ? -9.082 -14.821 28.584 1.00 97.00 201 THR A CA 1
ATOM 1564 C C . THR A 1 201 ? -10.565 -15.172 28.690 1.00 97.00 201 THR A C 1
ATOM 1566 O O . THR A 1 201 ? -10.933 -16.038 29.481 1.00 97.00 201 THR A O 1
ATOM 1569 N N . TYR A 1 202 ? -11.420 -14.508 27.912 1.00 96.00 202 TYR A N 1
ATOM 1570 C CA . TYR A 1 202 ? -12.871 -14.677 27.970 1.00 96.00 202 TYR A CA 1
ATOM 1571 C C . TYR A 1 202 ? -13.429 -15.015 26.591 1.00 96.00 202 TYR A C 1
ATOM 1573 O O . TYR A 1 202 ? -12.997 -14.462 25.587 1.00 96.00 202 TYR A O 1
ATOM 1581 N N . SER A 1 203 ? -14.431 -15.892 26.559 1.00 90.69 203 SER A N 1
ATOM 1582 C CA . SER A 1 203 ? -15.092 -16.363 25.334 1.00 90.69 203 SER A CA 1
ATOM 1583 C C . SER A 1 203 ? -16.576 -15.996 25.274 1.00 90.69 203 SER A C 1
ATOM 1585 O O . SER A 1 203 ? -17.325 -16.592 24.503 1.00 90.69 203 SER A O 1
ATOM 1587 N N . LYS A 1 204 ? -17.018 -15.064 26.132 1.00 90.56 204 LYS A N 1
ATOM 1588 C CA . LYS A 1 204 ? -18.394 -14.560 26.192 1.00 90.56 204 LYS A CA 1
ATOM 1589 C C . LYS A 1 204 ? -18.407 -13.073 26.511 1.00 90.56 204 LYS A C 1
ATOM 1591 O O . LYS A 1 204 ? -17.739 -12.627 27.446 1.00 90.56 204 LYS A O 1
ATOM 1596 N N . THR A 1 205 ? -19.258 -12.323 25.812 1.00 90.12 205 THR A N 1
ATOM 1597 C CA . THR A 1 205 ? -19.402 -10.870 26.003 1.00 90.12 205 THR A CA 1
ATOM 1598 C C . THR A 1 205 ? -19.765 -10.516 27.447 1.00 90.12 205 THR A C 1
ATOM 1600 O O . THR A 1 205 ? -19.201 -9.586 28.018 1.00 90.12 205 THR A O 1
ATOM 1603 N N . ALA A 1 206 ? -20.651 -11.291 28.084 1.00 92.12 206 ALA A N 1
ATOM 1604 C CA . ALA A 1 206 ? -21.055 -11.062 29.473 1.00 92.12 206 ALA A CA 1
ATOM 1605 C C . ALA A 1 206 ? -19.880 -11.152 30.467 1.00 92.12 206 ALA A C 1
ATOM 1607 O O . ALA A 1 206 ? -19.817 -10.363 31.412 1.00 92.12 206 ALA A O 1
ATOM 1608 N N . ASP A 1 207 ? -18.930 -12.062 30.230 1.00 95.81 207 ASP A N 1
ATOM 1609 C CA . ASP A 1 207 ? -17.772 -12.257 31.107 1.00 95.81 207 ASP A CA 1
ATOM 1610 C C . ASP A 1 207 ? -16.760 -11.117 30.948 1.00 95.81 207 ASP A C 1
ATOM 1612 O O . ASP A 1 207 ? -16.266 -10.598 31.949 1.00 95.81 207 ASP A O 1
ATOM 1616 N N . VAL A 1 208 ? -16.534 -10.647 29.714 1.00 96.56 208 VAL A N 1
ATOM 1617 C CA . VAL A 1 208 ? -15.726 -9.445 29.434 1.00 96.56 208 VAL A CA 1
ATOM 1618 C C . VAL A 1 208 ? -16.314 -8.221 30.140 1.00 96.56 208 VAL A C 1
ATOM 1620 O O . VAL A 1 208 ? -15.613 -7.511 30.858 1.00 96.56 208 VAL A O 1
ATOM 1623 N N . VAL A 1 209 ? -17.621 -7.999 29.996 1.00 96.38 209 VAL A N 1
ATOM 1624 C CA . VAL A 1 209 ? -18.358 -6.886 30.622 1.00 96.38 209 VAL A CA 1
ATOM 1625 C C . VAL A 1 209 ? -18.262 -6.939 32.148 1.00 96.38 209 VAL A C 1
ATOM 1627 O O . VAL A 1 209 ? -18.037 -5.912 32.796 1.00 96.38 209 VAL A O 1
ATOM 1630 N N . ALA A 1 210 ? -18.399 -8.129 32.739 1.00 96.88 210 ALA A N 1
ATOM 1631 C CA . ALA A 1 210 ? -18.245 -8.327 34.176 1.00 96.88 210 ALA A CA 1
ATOM 1632 C C . ALA A 1 210 ? -16.797 -8.097 34.639 1.00 96.88 210 ALA A C 1
ATOM 1634 O O . ALA A 1 210 ? -16.584 -7.490 35.690 1.00 96.88 210 ALA A O 1
ATOM 1635 N N . ALA A 1 211 ? -15.808 -8.546 33.862 1.00 98.06 211 ALA A N 1
ATOM 1636 C CA . ALA A 1 211 ? -14.392 -8.350 34.149 1.00 98.06 211 ALA A CA 1
ATOM 1637 C C . ALA A 1 211 ? -14.009 -6.866 34.128 1.00 98.06 211 ALA A C 1
ATOM 1639 O O . ALA A 1 211 ? -13.391 -6.401 35.084 1.00 98.06 211 ALA A O 1
ATOM 1640 N N . ILE A 1 212 ? -14.464 -6.108 33.121 1.00 98.25 212 ILE A N 1
ATOM 1641 C CA . ILE A 1 212 ? -14.266 -4.651 33.040 1.00 98.25 212 ILE A CA 1
ATOM 1642 C C . ILE A 1 212 ? -14.806 -3.966 34.297 1.00 98.25 212 ILE A C 1
ATOM 1644 O O . ILE A 1 212 ? -14.112 -3.157 34.909 1.00 98.25 212 ILE A O 1
ATOM 1648 N N . GLY A 1 213 ? -16.009 -4.335 34.748 1.00 96.31 213 GLY A N 1
ATOM 1649 C CA . GLY A 1 213 ? -16.609 -3.763 35.958 1.00 96.31 213 GLY A CA 1
ATOM 1650 C C . GLY A 1 213 ? -15.737 -3.917 37.214 1.00 96.31 213 GLY A C 1
ATOM 1651 O O . GLY A 1 213 ? -15.701 -3.006 38.048 1.00 96.31 213 GLY A O 1
ATOM 1652 N N . ARG A 1 214 ? -14.988 -5.024 37.325 1.00 97.25 214 ARG A N 1
ATOM 1653 C CA . ARG A 1 214 ? -14.137 -5.367 38.482 1.00 97.25 214 ARG A CA 1
ATOM 1654 C C . ARG A 1 214 ? -12.746 -4.729 38.462 1.00 97.25 214 ARG A C 1
ATOM 1656 O O . ARG A 1 214 ? -12.064 -4.802 39.485 1.00 97.25 214 ARG A O 1
ATOM 1663 N N . ILE A 1 215 ? -12.330 -4.111 37.353 1.00 97.88 215 ILE A N 1
ATOM 1664 C CA . ILE A 1 215 ? -11.011 -3.468 37.241 1.00 97.88 215 ILE A CA 1
ATOM 1665 C C . ILE A 1 215 ? -10.866 -2.400 38.329 1.00 97.88 215 ILE A C 1
ATOM 1667 O O . ILE A 1 215 ? -11.728 -1.527 38.480 1.00 97.88 215 ILE A O 1
ATOM 1671 N N . GLN A 1 216 ? -9.769 -2.471 39.080 1.00 96.88 216 GLN A N 1
ATOM 1672 C CA . GLN A 1 216 ? -9.451 -1.526 40.147 1.00 96.88 216 GLN A CA 1
ATOM 1673 C C . GLN A 1 216 ? -8.671 -0.335 39.592 1.00 96.88 216 GLN A C 1
ATOM 1675 O O . GLN A 1 216 ? -7.758 -0.519 38.783 1.00 96.88 216 GLN A O 1
ATOM 1680 N N . TYR A 1 217 ? -9.023 0.868 40.044 1.00 97.38 217 TYR A N 1
ATOM 1681 C CA . TYR A 1 217 ? -8.302 2.092 39.699 1.00 97.38 217 TYR A CA 1
ATOM 1682 C C . TYR A 1 217 ? -6.845 2.008 40.174 1.00 97.38 217 TYR A C 1
ATOM 1684 O O . TYR A 1 217 ? -6.557 1.501 41.262 1.00 97.38 217 TYR A O 1
ATOM 1692 N N . MET A 1 218 ? -5.924 2.447 39.320 1.00 94.62 218 MET A N 1
ATOM 1693 C CA . MET A 1 218 ? -4.512 2.614 39.654 1.00 94.62 218 MET A CA 1
ATOM 1694 C C . MET A 1 218 ? -4.246 4.034 40.168 1.00 94.62 218 MET A C 1
ATOM 1696 O O . MET A 1 218 ? -5.149 4.746 40.570 1.00 94.62 218 MET A O 1
ATOM 1700 N N . THR A 1 219 ? -2.985 4.427 40.267 1.00 91.19 219 THR A N 1
ATOM 1701 C CA . THR A 1 219 ? -2.581 5.814 40.506 1.00 91.19 219 THR A CA 1
ATOM 1702 C C . THR A 1 219 ? -1.145 5.978 40.012 1.00 91.19 219 THR A C 1
ATOM 1704 O O . THR A 1 219 ? -0.522 5.006 39.569 1.00 91.19 219 THR A O 1
ATOM 1707 N N . GLY A 1 220 ? -0.601 7.187 40.094 1.00 92.62 220 GLY A N 1
ATOM 1708 C CA . GLY A 1 220 ? 0.760 7.515 39.673 1.00 92.62 220 GLY A CA 1
ATOM 1709 C C . GLY A 1 220 ? 0.799 8.371 38.410 1.00 92.62 220 GLY A C 1
ATOM 1710 O O . GLY A 1 220 ? -0.186 9.020 38.066 1.00 92.62 220 GLY A O 1
ATOM 1711 N N . GLY A 1 221 ? 1.963 8.407 37.758 1.00 90.75 221 GLY A N 1
ATOM 1712 C CA . GLY A 1 221 ? 2.199 9.239 36.572 1.00 90.75 221 GLY A CA 1
ATOM 1713 C C . GLY A 1 221 ? 1.538 8.714 35.297 1.00 90.75 221 GLY A C 1
ATOM 1714 O O . GLY A 1 221 ? 1.069 7.583 35.270 1.00 90.75 221 GLY A O 1
ATOM 1715 N N . THR A 1 222 ? 1.530 9.516 34.235 1.00 90.75 222 THR A N 1
ATOM 1716 C CA . THR A 1 222 ? 0.884 9.179 32.955 1.00 90.75 222 THR A CA 1
ATOM 1717 C C . THR A 1 222 ? 1.939 8.759 31.924 1.00 90.75 222 THR A C 1
ATOM 1719 O O . THR A 1 222 ? 2.432 9.594 31.169 1.00 90.75 222 THR A O 1
ATOM 1722 N N . ASN A 1 223 ? 2.324 7.474 31.892 1.00 94.56 223 ASN A N 1
ATOM 1723 C CA . ASN A 1 223 ? 3.296 6.940 30.917 1.00 94.56 223 ASN A CA 1
ATOM 1724 C C . ASN A 1 223 ? 2.586 6.184 29.778 1.00 94.56 223 ASN A C 1
ATOM 1726 O O . ASN A 1 223 ? 2.599 4.951 29.702 1.00 94.56 223 ASN A O 1
ATOM 1730 N N . THR A 1 224 ? 1.938 6.936 28.891 1.00 94.00 224 THR A N 1
ATOM 1731 C CA . THR A 1 224 ? 1.191 6.414 27.735 1.00 94.00 224 THR A CA 1
ATOM 1732 C C . THR A 1 224 ? 2.106 5.667 26.762 1.00 94.00 224 THR A C 1
ATOM 1734 O O . THR A 1 224 ? 1.721 4.620 26.246 1.00 94.00 224 THR A O 1
ATOM 1737 N N . GLY A 1 225 ? 3.335 6.144 26.527 1.00 94.81 225 GLY A N 1
ATOM 1738 C CA . GLY A 1 225 ? 4.301 5.499 25.631 1.00 94.81 225 GLY A CA 1
ATOM 1739 C C . GLY A 1 225 ? 4.663 4.082 26.083 1.00 94.81 225 GLY A C 1
ATOM 1740 O O . GLY A 1 225 ? 4.645 3.143 25.284 1.00 94.81 225 GLY A O 1
ATOM 1741 N N . ALA A 1 226 ? 4.904 3.897 27.381 1.00 96.62 226 ALA A N 1
ATOM 1742 C CA . ALA A 1 226 ? 5.126 2.591 27.992 1.00 96.62 226 ALA A CA 1
ATOM 1743 C C . ALA A 1 226 ? 3.901 1.672 27.851 1.00 96.62 226 ALA A C 1
ATOM 1745 O O . ALA A 1 226 ? 4.059 0.491 27.530 1.00 96.62 226 ALA A O 1
ATOM 1746 N N . GLY A 1 227 ? 2.689 2.209 28.031 1.00 97.19 227 GLY A N 1
ATOM 1747 C CA . GLY A 1 227 ? 1.436 1.484 27.801 1.00 97.19 227 GLY A CA 1
ATOM 1748 C C . GLY A 1 227 ? 1.296 0.991 26.357 1.00 97.19 227 GLY A C 1
ATOM 1749 O O . GLY A 1 227 ? 1.058 -0.196 26.128 1.00 97.19 227 GLY A O 1
ATOM 1750 N N . LEU A 1 228 ? 1.528 1.875 25.381 1.00 97.31 228 LEU A N 1
ATOM 1751 C CA . LEU A 1 228 ? 1.504 1.559 23.947 1.00 97.31 228 LEU A CA 1
ATOM 1752 C C . LEU A 1 228 ? 2.505 0.449 23.600 1.00 97.31 228 LEU A C 1
ATOM 1754 O O . LEU A 1 228 ? 2.154 -0.547 22.964 1.00 97.31 228 LEU A O 1
ATOM 1758 N N . LYS A 1 229 ? 3.746 0.581 24.075 1.00 96.62 229 LYS A N 1
ATOM 1759 C CA . LYS A 1 229 ? 4.801 -0.410 23.849 1.00 96.62 229 LYS A CA 1
ATOM 1760 C C . LYS A 1 229 ? 4.443 -1.769 24.451 1.00 96.62 229 LYS A C 1
ATOM 1762 O O . LYS A 1 229 ? 4.594 -2.796 23.791 1.00 96.62 229 LYS A O 1
ATOM 1767 N N . TYR A 1 230 ? 3.922 -1.784 25.678 1.00 97.75 230 TYR A N 1
ATOM 1768 C CA . TYR A 1 230 ? 3.499 -3.012 26.346 1.00 97.75 230 TYR A CA 1
ATOM 1769 C C . TYR A 1 230 ? 2.390 -3.731 25.573 1.00 97.75 230 TYR A C 1
ATOM 1771 O O . TYR A 1 230 ? 2.473 -4.943 25.378 1.00 97.75 230 TYR A O 1
ATOM 1779 N N . VAL A 1 231 ? 1.383 -2.998 25.085 1.00 97.75 231 VAL A N 1
ATOM 1780 C CA . VAL A 1 231 ? 0.303 -3.571 24.269 1.00 97.75 231 VAL A CA 1
ATOM 1781 C C . VAL A 1 231 ? 0.870 -4.272 23.033 1.00 97.75 231 VAL A C 1
ATOM 1783 O O . VAL A 1 231 ? 0.578 -5.445 22.804 1.00 97.75 231 VAL A O 1
ATOM 1786 N N . GLY A 1 232 ? 1.753 -3.610 22.285 1.00 93.50 232 GLY A N 1
ATOM 1787 C CA . GLY A 1 232 ? 2.373 -4.209 21.103 1.00 93.50 232 GLY A CA 1
ATOM 1788 C C . GLY A 1 232 ? 3.211 -5.442 21.423 1.00 93.50 232 GLY A C 1
ATOM 1789 O O . GLY A 1 232 ? 3.161 -6.433 20.698 1.00 93.50 232 GLY A O 1
ATOM 1790 N N . GLN A 1 233 ? 4.003 -5.393 22.489 1.00 93.25 233 GLN A N 1
ATOM 1791 C CA . GLN A 1 233 ? 5.003 -6.423 22.784 1.00 93.25 233 GLN A CA 1
ATOM 1792 C C . GLN A 1 233 ? 4.451 -7.604 23.590 1.00 93.25 233 GLN A C 1
ATOM 1794 O O . GLN A 1 233 ? 5.039 -8.681 23.560 1.00 93.25 233 GLN A O 1
ATOM 1799 N N . SER A 1 234 ? 3.354 -7.409 24.327 1.00 95.25 234 SER A N 1
ATOM 1800 C CA . SER A 1 234 ? 2.866 -8.368 25.331 1.00 95.25 234 SER A CA 1
ATOM 1801 C C . SER A 1 234 ? 1.373 -8.704 25.241 1.00 95.25 234 SER A C 1
ATOM 1803 O O . SER A 1 234 ? 0.919 -9.552 26.015 1.00 95.25 234 SER A O 1
ATOM 1805 N N . VAL A 1 235 ? 0.602 -8.041 24.368 1.00 97.56 235 VAL A N 1
ATOM 1806 C CA . VAL A 1 235 ? -0.853 -8.267 24.209 1.00 97.56 235 VAL A CA 1
ATOM 1807 C C . VAL A 1 235 ? -1.226 -8.599 22.769 1.00 97.56 235 VAL A C 1
ATOM 1809 O O . VAL A 1 235 ? -1.985 -9.531 22.541 1.00 97.56 235 VAL A O 1
ATOM 1812 N N . PHE A 1 236 ? -0.662 -7.896 21.787 1.00 95.44 236 PHE A N 1
ATOM 1813 C CA . PHE A 1 236 ? -0.728 -8.319 20.386 1.00 95.44 236 PHE A CA 1
ATOM 1814 C C . PHE A 1 236 ? 0.344 -9.379 20.115 1.00 95.44 236 PHE A C 1
ATOM 1816 O O . PHE A 1 236 ? 1.366 -9.128 19.466 1.00 95.44 236 PHE A O 1
ATOM 1823 N N . THR A 1 237 ? 0.151 -10.543 20.745 1.00 93.94 237 THR A N 1
ATOM 1824 C CA . THR A 1 237 ? 0.983 -11.739 20.597 1.00 93.94 237 THR A CA 1
ATOM 1825 C C . THR A 1 237 ? 0.108 -12.987 20.521 1.00 93.94 237 THR A C 1
ATOM 1827 O O . THR A 1 237 ? -0.868 -13.125 21.261 1.00 93.94 237 THR A O 1
ATOM 1830 N N . GLN A 1 238 ? 0.491 -13.960 19.689 1.00 90.25 238 GLN A N 1
ATOM 1831 C CA . GLN A 1 238 ? -0.257 -15.222 19.563 1.00 90.25 238 GLN A CA 1
ATOM 1832 C C . GLN A 1 238 ? -0.449 -15.933 20.911 1.00 90.25 238 GLN A C 1
ATOM 1834 O O . GLN A 1 238 ? -1.510 -16.484 21.192 1.00 90.25 238 GLN A O 1
ATOM 1839 N N . SER A 1 239 ? 0.559 -15.865 21.788 1.00 94.69 239 SER A N 1
ATOM 1840 C CA . SER A 1 239 ? 0.511 -16.448 23.135 1.00 94.69 239 SER A CA 1
ATOM 1841 C C . SER A 1 239 ? -0.566 -15.840 24.040 1.00 94.69 239 SER A C 1
ATOM 1843 O O . SER A 1 239 ? -0.953 -16.459 25.030 1.00 94.69 239 SER A O 1
ATOM 1845 N N . THR A 1 240 ? -1.054 -14.642 23.720 1.00 95.56 240 THR A N 1
ATOM 1846 C CA . THR A 1 240 ? -2.095 -13.940 24.478 1.00 95.56 240 THR A CA 1
ATOM 1847 C C . THR A 1 240 ? -3.417 -13.821 23.724 1.00 95.56 240 THR A C 1
ATOM 1849 O O . THR A 1 240 ? -4.350 -13.223 24.254 1.00 95.56 240 THR A O 1
ATOM 1852 N N . GLY A 1 241 ? -3.536 -14.475 22.562 1.00 92.31 241 GLY A N 1
ATOM 1853 C CA . GLY A 1 241 ? -4.787 -14.623 21.816 1.00 92.31 241 GLY A CA 1
ATOM 1854 C C . GLY A 1 241 ? -4.915 -13.783 20.547 1.00 92.31 241 GLY A C 1
ATOM 1855 O O . GLY A 1 241 ? -5.988 -13.815 19.952 1.00 92.31 241 GLY A O 1
ATOM 1856 N N . ASP A 1 242 ? -3.862 -13.067 20.142 1.00 92.31 242 ASP A N 1
ATOM 1857 C CA . ASP A 1 242 ? -3.801 -12.342 18.863 1.00 92.31 242 ASP A CA 1
ATOM 1858 C C . ASP A 1 242 ? -3.762 -13.318 17.680 1.00 92.31 242 ASP A C 1
ATOM 1860 O O . ASP A 1 242 ? -3.009 -14.303 17.669 1.00 92.31 242 ASP A O 1
ATOM 1864 N N . ARG A 1 243 ? -4.593 -13.048 16.680 1.00 86.12 243 ARG A N 1
ATOM 1865 C CA . ARG A 1 243 ? -4.794 -13.846 15.479 1.00 86.12 243 ARG A CA 1
ATOM 1866 C C . ARG A 1 243 ? -4.211 -13.060 14.299 1.00 86.12 243 ARG A C 1
ATOM 1868 O O . ARG A 1 243 ? -4.820 -12.111 13.828 1.00 86.12 243 ARG A O 1
ATOM 1875 N N . PRO A 1 244 ? -3.081 -13.495 13.707 1.00 74.50 244 PRO A N 1
ATOM 1876 C CA . PRO A 1 244 ? -2.365 -12.708 12.691 1.00 74.50 244 PRO A CA 1
ATOM 1877 C C . PRO A 1 244 ? -3.142 -12.367 11.411 1.00 74.50 244 PRO A C 1
ATOM 1879 O O . PRO A 1 244 ? -2.682 -11.547 10.625 1.00 74.50 244 PRO A O 1
ATOM 1882 N N . ARG A 1 245 ? -4.253 -13.063 11.141 1.00 70.81 245 ARG A N 1
ATOM 1883 C CA . ARG A 1 245 ? -5.110 -12.831 9.967 1.00 70.81 245 ARG A CA 1
ATOM 1884 C C . ARG A 1 245 ? -6.272 -11.881 10.255 1.00 70.81 245 ARG A C 1
ATOM 1886 O O . ARG A 1 245 ? -7.022 -11.565 9.338 1.00 70.81 245 ARG A O 1
ATOM 1893 N N . ASN A 1 246 ? -6.414 -11.465 11.504 1.00 79.00 246 ASN A N 1
ATOM 1894 C CA . ASN A 1 246 ? -7.532 -10.694 12.005 1.00 79.00 246 ASN A CA 1
ATOM 1895 C C . ASN A 1 246 ? -7.089 -9.239 12.204 1.00 79.00 246 ASN A C 1
ATOM 1897 O O . ASN A 1 246 ? -5.923 -9.002 12.540 1.00 79.00 246 ASN A O 1
ATOM 1901 N N . PRO A 1 247 ? -7.973 -8.246 12.004 1.00 83.00 247 PRO A N 1
ATOM 1902 C CA . PRO A 1 247 ? -7.644 -6.863 12.303 1.00 83.00 247 PRO A CA 1
ATOM 1903 C C . PRO A 1 247 ? -7.293 -6.686 13.783 1.00 83.00 247 PRO A C 1
ATOM 1905 O O . PRO A 1 247 ? -8.042 -7.101 14.668 1.00 83.00 247 PRO A O 1
ATOM 1908 N N . ASN A 1 248 ? -6.164 -6.025 14.035 1.00 89.69 248 ASN A N 1
ATOM 1909 C CA . ASN A 1 248 ? -5.720 -5.644 15.369 1.00 89.69 248 ASN A CA 1
ATOM 1910 C C . ASN A 1 248 ? -6.054 -4.175 15.619 1.00 89.69 248 ASN A C 1
ATOM 1912 O O . ASN A 1 248 ? -5.542 -3.288 14.930 1.00 89.69 248 ASN A O 1
ATOM 1916 N N . VAL A 1 249 ? -6.900 -3.911 16.615 1.00 91.44 249 VAL A N 1
ATOM 1917 C CA . VAL A 1 249 ? -7.394 -2.565 16.920 1.00 91.44 249 VAL A CA 1
ATOM 1918 C C . VAL A 1 249 ? -7.110 -2.205 18.370 1.00 91.44 249 VAL A C 1
ATOM 1920 O O . VAL A 1 249 ? -7.458 -2.936 19.296 1.00 91.44 249 VAL A O 1
ATOM 1923 N N . LEU A 1 250 ? -6.497 -1.044 18.575 1.00 96.31 250 LEU A N 1
ATOM 1924 C CA . LEU A 1 250 ? -6.204 -0.475 19.881 1.00 96.31 250 LEU A CA 1
ATOM 1925 C C . LEU A 1 250 ? -7.035 0.788 20.105 1.00 96.31 250 LEU A C 1
ATOM 1927 O O . LEU A 1 250 ? -6.919 1.744 19.346 1.00 96.31 250 LEU A O 1
ATOM 1931 N N . VAL A 1 251 ? -7.812 0.826 21.183 1.00 96.69 251 VAL A N 1
ATOM 1932 C CA . VAL A 1 251 ? -8.486 2.035 21.669 1.00 96.69 251 VAL A CA 1
ATOM 1933 C C . VAL A 1 251 ? -7.747 2.544 22.899 1.00 96.69 251 VAL A C 1
ATOM 1935 O O . VAL A 1 251 ? -7.738 1.892 23.941 1.00 96.69 251 VAL A O 1
ATOM 1938 N N . VAL A 1 252 ? -7.131 3.714 22.784 1.00 96.44 252 VAL A N 1
ATOM 1939 C CA . VAL A 1 252 ? -6.442 4.410 23.872 1.00 96.44 252 VAL A CA 1
ATOM 1940 C C . VAL A 1 252 ? -7.386 5.455 24.446 1.00 96.44 252 VAL A C 1
ATOM 1942 O O . VAL A 1 252 ? -7.852 6.321 23.710 1.00 96.44 252 VAL A O 1
ATOM 1945 N N . VAL A 1 253 ? -7.653 5.398 25.748 1.00 95.50 253 VAL A N 1
ATOM 1946 C CA . VAL A 1 253 ? -8.434 6.422 26.454 1.00 95.50 253 VAL A CA 1
ATOM 1947 C C . VAL A 1 253 ? -7.533 7.088 27.480 1.00 95.50 253 VAL A C 1
ATOM 1949 O O . VAL A 1 253 ? -7.102 6.430 28.424 1.00 95.50 253 VAL A O 1
ATOM 1952 N N . THR A 1 254 ? -7.240 8.371 27.277 1.00 92.31 254 THR A N 1
ATOM 1953 C CA . THR A 1 254 ? -6.271 9.141 28.072 1.00 92.31 254 THR A CA 1
ATOM 1954 C C . THR A 1 254 ? -6.763 10.555 28.358 1.00 92.31 254 THR A C 1
ATOM 1956 O O . THR A 1 254 ? -7.595 11.094 27.626 1.00 92.31 254 THR A O 1
ATOM 1959 N N . ASP A 1 255 ? -6.241 11.175 29.414 1.00 84.12 255 ASP A N 1
ATOM 1960 C CA . ASP A 1 255 ? -6.437 12.601 29.691 1.00 84.12 255 ASP A CA 1
ATOM 1961 C C . ASP A 1 255 ? -5.514 13.523 28.857 1.00 84.12 255 ASP A C 1
ATOM 1963 O O . ASP A 1 255 ? -5.686 14.742 28.835 1.00 84.12 255 ASP A O 1
ATOM 1967 N N . GLY A 1 256 ? -4.584 12.938 28.092 1.00 71.94 256 GLY A N 1
ATOM 1968 C CA . GLY A 1 256 ? -3.959 13.542 26.915 1.00 71.94 256 GLY A CA 1
ATOM 1969 C C . GLY A 1 256 ? -2.502 13.988 27.053 1.00 71.94 256 GLY A C 1
ATOM 1970 O O . GLY A 1 256 ? -1.865 14.184 26.018 1.00 71.94 256 GLY A O 1
ATOM 1971 N N . LYS A 1 257 ? -1.932 14.125 28.259 1.00 81.69 257 LYS A N 1
ATOM 1972 C CA . LYS A 1 257 ? -0.508 14.486 28.429 1.00 81.69 257 LYS A CA 1
ATOM 1973 C C . LYS A 1 257 ? 0.298 13.340 29.026 1.00 81.69 257 LYS A C 1
ATOM 1975 O O . LYS A 1 257 ? 0.123 12.975 30.181 1.00 81.69 257 LYS A O 1
ATOM 1980 N N . SER A 1 258 ? 1.243 12.831 28.238 1.00 88.38 258 SER A N 1
ATOM 1981 C CA . SER A 1 258 ? 2.178 11.792 28.672 1.00 88.38 258 SER A CA 1
ATOM 1982 C C . SER A 1 258 ? 3.496 12.376 29.182 1.00 88.38 258 SER A C 1
ATOM 1984 O O . SER A 1 258 ? 3.961 13.399 28.679 1.00 88.38 258 SER A O 1
ATOM 1986 N N . TYR A 1 259 ? 4.138 11.699 30.135 1.00 89.81 259 TYR A N 1
ATOM 1987 C CA . TYR A 1 259 ? 5.489 12.035 30.611 1.00 89.81 259 TYR A CA 1
ATOM 1988 C C . TYR A 1 259 ? 6.617 11.422 29.768 1.00 89.81 259 TYR A C 1
ATOM 1990 O O . TYR A 1 259 ? 7.782 11.778 29.935 1.00 89.81 259 TYR A O 1
ATOM 1998 N N . ASP A 1 260 ? 6.281 10.496 28.874 1.00 92.50 260 ASP A N 1
ATOM 1999 C CA . ASP A 1 260 ? 7.201 9.765 28.009 1.00 92.50 260 ASP A CA 1
ATOM 2000 C C . ASP A 1 260 ? 6.873 9.950 26.515 1.00 92.50 260 ASP A C 1
ATOM 2002 O O . ASP A 1 260 ? 5.876 10.562 26.128 1.00 92.50 260 ASP A O 1
ATOM 2006 N N . ASN A 1 261 ? 7.748 9.435 25.645 1.00 89.50 261 ASN A N 1
ATOM 2007 C CA . ASN A 1 261 ? 7.591 9.568 24.199 1.00 89.50 261 ASN A CA 1
ATOM 2008 C C . ASN A 1 261 ? 6.511 8.616 23.658 1.00 89.50 261 ASN A C 1
ATOM 2010 O O . ASN A 1 261 ? 6.728 7.409 23.543 1.00 89.50 261 ASN A O 1
ATOM 2014 N N . VAL A 1 262 ? 5.372 9.178 23.252 1.00 91.56 262 VAL A N 1
ATOM 2015 C CA . VAL A 1 262 ? 4.265 8.412 22.656 1.00 91.56 262 VAL A CA 1
ATOM 2016 C C . VAL A 1 262 ? 4.431 8.161 21.159 1.00 91.56 262 VAL A C 1
ATOM 2018 O O . VAL A 1 262 ? 3.968 7.142 20.650 1.00 91.56 262 VAL A O 1
ATOM 2021 N N . ALA A 1 263 ? 5.092 9.070 20.436 1.00 87.81 263 ALA A N 1
ATOM 2022 C CA . ALA A 1 263 ? 5.122 9.060 18.976 1.00 87.81 263 ALA A CA 1
ATOM 2023 C C . ALA A 1 263 ? 5.899 7.855 18.430 1.00 87.81 263 ALA A C 1
ATOM 2025 O O . ALA A 1 263 ? 5.493 7.236 17.445 1.00 87.81 263 ALA A O 1
ATOM 2026 N N . GLU A 1 264 ? 7.006 7.501 19.083 1.00 86.94 264 GLU A N 1
ATOM 2027 C CA . GLU A 1 264 ? 7.813 6.335 18.726 1.00 86.94 264 GLU A CA 1
ATOM 2028 C C . GLU A 1 264 ? 7.079 5.019 18.993 1.00 86.94 264 GLU A C 1
ATOM 2030 O O . GLU A 1 264 ? 6.962 4.198 18.081 1.00 86.94 264 GLU A O 1
ATOM 2035 N N . ALA A 1 265 ? 6.524 4.852 20.197 1.00 91.62 265 ALA A N 1
ATOM 2036 C CA . ALA A 1 265 ? 5.788 3.645 20.568 1.00 91.62 265 ALA A CA 1
ATOM 2037 C C . ALA A 1 265 ? 4.564 3.428 19.663 1.00 91.62 265 ALA A C 1
ATOM 2039 O O . ALA A 1 265 ? 4.324 2.325 19.171 1.00 91.62 265 ALA A O 1
ATOM 2040 N N . ALA A 1 266 ? 3.819 4.496 19.373 1.00 90.62 266 ALA A N 1
ATOM 2041 C CA . ALA A 1 266 ? 2.662 4.422 18.493 1.00 90.62 266 ALA A CA 1
ATOM 2042 C C . ALA A 1 266 ? 3.047 4.122 17.032 1.00 90.62 266 ALA A C 1
ATOM 2044 O O . ALA A 1 266 ? 2.354 3.374 16.344 1.00 90.62 266 ALA A O 1
ATOM 2045 N N . ARG A 1 267 ? 4.177 4.656 16.547 1.00 84.94 267 ARG A N 1
ATOM 2046 C CA . ARG A 1 267 ? 4.704 4.350 15.208 1.00 84.94 267 ARG A CA 1
ATOM 2047 C C . ARG A 1 267 ? 5.091 2.878 15.067 1.00 84.94 267 ARG A C 1
ATOM 2049 O O . ARG A 1 267 ? 4.808 2.295 14.023 1.00 84.94 267 ARG A O 1
ATOM 2056 N N . GLU A 1 268 ? 5.696 2.278 16.092 1.00 84.25 268 GLU A N 1
ATOM 2057 C CA . GLU A 1 268 ? 6.013 0.842 16.111 1.00 84.25 268 GLU A CA 1
ATOM 2058 C C . GLU A 1 268 ? 4.737 -0.003 15.974 1.00 84.25 268 GLU A C 1
ATOM 2060 O O . GLU A 1 268 ? 4.669 -0.865 15.097 1.00 84.25 268 GLU A O 1
ATOM 2065 N N . LEU A 1 269 ? 3.688 0.303 16.749 1.00 87.69 269 LEU A N 1
ATOM 2066 C CA . LEU A 1 269 ? 2.391 -0.379 16.643 1.00 87.69 269 LEU A CA 1
ATOM 2067 C C . LEU A 1 269 ? 1.801 -0.286 15.230 1.00 87.69 269 LEU A C 1
ATOM 2069 O O . LEU A 1 269 ? 1.475 -1.304 14.619 1.00 87.69 269 LEU A O 1
ATOM 2073 N N . ARG A 1 270 ? 1.720 0.928 14.676 1.00 84.62 270 ARG A N 1
ATOM 2074 C CA . ARG A 1 270 ? 1.147 1.152 13.340 1.00 84.62 270 ARG A CA 1
ATOM 2075 C C . ARG A 1 270 ? 1.956 0.482 12.233 1.00 84.62 270 ARG A C 1
ATOM 2077 O O . ARG A 1 270 ? 1.374 -0.048 11.293 1.00 84.62 270 ARG A O 1
ATOM 2084 N N . SER A 1 271 ? 3.286 0.433 12.350 1.00 76.75 271 SER A N 1
ATOM 2085 C CA . SER A 1 271 ? 4.138 -0.286 11.386 1.00 76.75 271 SER A CA 1
ATOM 2086 C C . SER A 1 271 ? 3.895 -1.800 11.355 1.00 76.75 271 SER A C 1
ATOM 2088 O O . SER A 1 271 ? 4.257 -2.452 10.381 1.00 76.75 271 SER A O 1
ATOM 2090 N N . ARG A 1 272 ? 3.248 -2.352 12.389 1.00 78.44 272 ARG A N 1
ATOM 2091 C CA . ARG A 1 272 ? 2.818 -3.754 12.468 1.00 78.44 272 ARG A CA 1
ATOM 2092 C C . ARG A 1 272 ? 1.370 -3.972 12.010 1.00 78.44 272 ARG A C 1
ATOM 2094 O O . ARG A 1 272 ? 0.854 -5.069 12.179 1.00 78.44 272 ARG A O 1
ATOM 2101 N N . GLY A 1 273 ? 0.721 -2.950 11.446 1.00 76.44 273 GLY A N 1
ATOM 2102 C CA . GLY A 1 273 ? -0.656 -3.032 10.950 1.00 76.44 273 GLY A CA 1
ATOM 2103 C C . GLY A 1 273 ? -1.734 -2.889 12.027 1.00 76.44 273 GLY A C 1
ATOM 2104 O O . GLY A 1 273 ? -2.877 -3.253 11.777 1.00 76.44 273 GLY A O 1
ATOM 2105 N N . ILE A 1 274 ? -1.390 -2.380 13.217 1.00 85.62 274 ILE A N 1
ATOM 2106 C CA . ILE A 1 274 ? -2.354 -2.142 14.301 1.00 85.62 274 ILE A CA 1
ATOM 2107 C C . ILE A 1 274 ? -3.020 -0.777 14.093 1.00 85.62 274 ILE A C 1
ATOM 2109 O O . ILE A 1 274 ? -2.333 0.250 14.049 1.00 85.62 274 ILE A O 1
ATOM 2113 N N . THR A 1 275 ? -4.351 -0.754 14.017 1.00 86.31 275 THR A N 1
ATOM 2114 C CA . THR A 1 275 ? -5.147 0.480 13.931 1.00 86.31 275 THR A CA 1
ATOM 2115 C C . THR A 1 275 ? -5.340 1.065 15.326 1.00 86.31 275 THR A C 1
ATOM 2117 O O . THR A 1 275 ? -5.786 0.365 16.233 1.00 86.31 275 THR A O 1
ATOM 2120 N N . VAL A 1 276 ? -5.012 2.346 15.520 1.00 90.75 276 VAL A N 1
ATOM 2121 C CA . VAL A 1 276 ? -5.046 2.994 16.842 1.00 90.75 276 VAL A CA 1
ATOM 2122 C C . VAL A 1 276 ? -6.074 4.127 16.865 1.00 90.75 276 VAL A C 1
ATOM 2124 O O . VAL A 1 276 ? -5.919 5.123 16.163 1.00 90.75 276 VAL A O 1
ATOM 2127 N N . TYR A 1 277 ? -7.088 3.995 17.718 1.00 92.12 277 TYR A N 1
ATOM 2128 C CA . TYR A 1 277 ? -8.044 5.045 18.063 1.00 92.12 277 TYR A CA 1
ATOM 2129 C C . TYR A 1 277 ? -7.593 5.731 19.351 1.00 92.12 277 TYR A C 1
ATOM 2131 O O . TYR A 1 277 ? -7.452 5.079 20.383 1.00 92.12 277 TYR A O 1
ATOM 2139 N N . ALA A 1 278 ? -7.369 7.040 19.309 1.00 93.12 278 ALA A N 1
ATOM 2140 C CA . ALA A 1 278 ? -6.948 7.843 20.448 1.00 93.12 278 ALA A CA 1
ATOM 2141 C C . ALA A 1 278 ? -8.102 8.737 20.923 1.00 93.12 278 ALA A C 1
ATOM 2143 O O . ALA A 1 278 ? -8.592 9.588 20.180 1.00 93.12 278 ALA A O 1
ATOM 2144 N N . ILE A 1 279 ? -8.524 8.547 22.171 1.00 93.38 279 ILE A N 1
ATOM 2145 C CA . ILE A 1 279 ? -9.602 9.298 22.814 1.00 93.38 279 ILE A CA 1
ATOM 2146 C C . ILE A 1 279 ? -9.001 10.147 23.926 1.00 93.38 279 ILE A C 1
ATOM 2148 O O . ILE A 1 279 ? -8.541 9.617 24.937 1.00 93.38 279 ILE A O 1
ATOM 2152 N N . GLY A 1 280 ? -9.018 11.462 23.729 1.00 92.19 280 GLY A N 1
ATOM 2153 C CA . GLY A 1 280 ? -8.610 12.431 24.738 1.00 92.19 280 GLY A CA 1
ATOM 2154 C C . GLY A 1 280 ? -9.786 12.942 25.553 1.00 92.19 280 GLY A C 1
ATOM 2155 O O . GLY A 1 280 ? -10.813 13.344 24.998 1.00 92.19 280 GLY A O 1
ATOM 2156 N N . VAL A 1 281 ? -9.622 12.970 26.870 1.00 91.31 281 VAL A N 1
ATOM 2157 C CA . VAL A 1 281 ? -10.656 13.401 27.809 1.00 91.31 281 VAL A CA 1
ATOM 2158 C C . VAL A 1 281 ? -10.158 14.560 28.659 1.00 91.31 281 VAL A C 1
ATOM 2160 O O . VAL A 1 281 ? -9.218 14.418 29.428 1.00 91.31 281 VAL A O 1
ATOM 2163 N N . GLY A 1 282 ? -10.837 15.700 28.577 1.00 85.75 282 GLY A N 1
ATOM 2164 C CA . GLY A 1 282 ? -10.508 16.893 29.352 1.00 85.75 282 GLY A CA 1
ATOM 2165 C C . GLY A 1 282 ? -10.186 18.097 28.474 1.00 85.75 282 GLY A C 1
ATOM 2166 O O . GLY A 1 282 ? -10.252 18.047 27.248 1.00 85.75 282 GLY A O 1
ATOM 2167 N N . ARG A 1 283 ? -9.877 19.223 29.121 1.00 78.25 283 ARG A N 1
ATOM 2168 C CA . ARG A 1 283 ? -9.648 20.510 28.440 1.00 78.25 283 ARG A CA 1
ATOM 2169 C C . ARG A 1 283 ? -8.194 20.747 28.039 1.00 78.25 283 ARG A C 1
ATOM 2171 O O . ARG A 1 283 ? -7.951 21.551 27.149 1.00 78.25 283 ARG A O 1
ATOM 2178 N N . ASP A 1 284 ? -7.262 20.038 28.669 1.00 75.12 284 ASP A N 1
ATOM 2179 C CA . ASP A 1 284 ? -5.816 20.198 28.462 1.00 75.12 284 ASP A CA 1
ATOM 2180 C C . ASP A 1 284 ? -5.222 19.144 27.513 1.00 75.12 284 ASP A C 1
ATOM 2182 O O . ASP A 1 284 ? -3.998 19.002 27.419 1.00 75.12 284 ASP A O 1
ATOM 2186 N N . VAL A 1 285 ? -6.095 18.409 26.817 1.00 80.19 285 VAL A N 1
ATOM 2187 C CA . VAL A 1 285 ? -5.741 17.392 25.828 1.00 80.19 285 VAL A CA 1
ATOM 2188 C C . VAL A 1 285 ? -5.025 18.051 24.653 1.00 80.19 285 VAL A C 1
ATOM 2190 O O . VAL A 1 285 ? -5.554 18.952 24.002 1.00 80.19 285 VAL A O 1
ATOM 2193 N N . ASP A 1 286 ? -3.834 17.554 24.338 1.00 81.12 286 ASP A N 1
ATOM 2194 C CA . ASP A 1 286 ? -3.093 17.978 23.159 1.00 81.12 286 ASP A CA 1
ATOM 2195 C C . ASP A 1 286 ? -3.493 17.134 21.940 1.00 81.12 286 ASP A C 1
ATOM 2197 O O . ASP A 1 286 ? -3.137 15.958 21.812 1.00 81.12 286 ASP A O 1
ATOM 2201 N N . GLN A 1 287 ? -4.222 17.755 21.011 1.00 83.44 287 GLN A N 1
ATOM 2202 C CA . GLN A 1 287 ? -4.650 17.110 19.771 1.00 83.44 287 GLN A CA 1
ATOM 2203 C C . GLN A 1 287 ? -3.465 16.587 18.944 1.00 83.44 287 GLN A C 1
ATOM 2205 O O . GLN A 1 287 ? -3.594 15.542 18.307 1.00 83.44 287 GLN A O 1
ATOM 2210 N N . SER A 1 288 ? -2.310 17.259 18.968 1.00 83.00 288 SER A N 1
ATOM 2211 C CA . SER A 1 288 ? -1.129 16.820 18.215 1.00 83.00 288 SER A CA 1
ATOM 2212 C C . SER A 1 288 ? -0.536 15.529 18.790 1.00 83.00 288 SER A C 1
ATOM 2214 O O . SER A 1 288 ? -0.166 14.623 18.040 1.00 83.00 288 SER A O 1
ATOM 2216 N N . THR A 1 289 ? -0.558 15.386 20.118 1.00 85.50 289 THR A N 1
ATOM 2217 C CA . THR A 1 289 ? -0.184 14.154 20.822 1.00 85.50 289 THR A CA 1
ATOM 2218 C C . THR A 1 289 ? -1.125 13.004 20.449 1.00 85.50 289 THR A C 1
ATOM 2220 O O . THR A 1 289 ? -0.659 11.924 20.082 1.00 85.50 289 THR A O 1
ATOM 2223 N N . LEU A 1 290 ? -2.444 13.225 20.438 1.00 88.06 290 LEU A N 1
ATOM 2224 C CA . LEU A 1 290 ? -3.399 12.193 20.008 1.00 88.06 290 LEU A CA 1
ATOM 2225 C C . LEU A 1 290 ? -3.235 11.817 18.533 1.00 88.06 290 LEU A C 1
ATOM 2227 O O . LEU A 1 290 ? -3.299 10.639 18.185 1.00 88.06 290 LEU A O 1
ATOM 2231 N N . GLN A 1 291 ? -2.974 12.792 17.663 1.00 86.62 291 GLN A N 1
ATOM 2232 C CA . GLN A 1 291 ? -2.670 12.539 16.255 1.00 86.62 291 GLN A CA 1
ATOM 2233 C C . GLN A 1 291 ? -1.384 11.723 16.091 1.00 86.62 291 GLN A C 1
ATOM 2235 O O . GLN A 1 291 ? -1.340 10.832 15.243 1.00 86.62 291 GLN A O 1
ATOM 2240 N N . ALA A 1 292 ? -0.364 11.962 16.920 1.00 84.81 292 ALA A N 1
ATOM 2241 C CA . ALA A 1 292 ? 0.856 11.161 16.934 1.00 84.81 292 ALA A CA 1
ATOM 2242 C C . ALA A 1 292 ? 0.606 9.716 17.405 1.00 84.81 292 ALA A C 1
ATOM 2244 O O . ALA A 1 292 ? 1.275 8.796 16.921 1.00 84.81 292 ALA A O 1
ATOM 2245 N N . ILE A 1 293 ? -0.375 9.498 18.290 1.00 89.12 293 ILE A N 1
ATOM 2246 C CA . ILE A 1 293 ? -0.821 8.167 18.735 1.00 89.12 293 ILE A CA 1
ATOM 2247 C C . ILE A 1 293 ? -1.630 7.452 17.639 1.00 89.12 293 ILE A C 1
ATOM 2249 O O . ILE A 1 293 ? -1.357 6.293 17.332 1.00 89.12 293 ILE A O 1
ATOM 2253 N N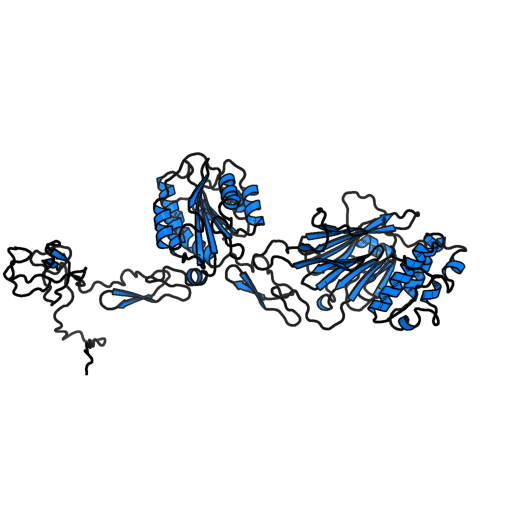 . ALA A 1 294 ? -2.575 8.138 16.997 1.00 87.69 294 ALA A N 1
ATOM 2254 C CA . ALA A 1 294 ? -3.445 7.555 15.973 1.00 87.69 294 ALA A CA 1
ATOM 2255 C C . ALA A 1 294 ? -2.780 7.423 14.587 1.00 87.69 294 ALA A C 1
ATOM 2257 O O . ALA A 1 294 ? -3.125 6.543 13.807 1.00 87.69 294 ALA A O 1
ATOM 2258 N N . GLY A 1 295 ? -1.781 8.254 14.268 1.00 77.88 295 GLY A N 1
ATOM 2259 C CA . GLY A 1 295 ? -1.080 8.231 12.978 1.00 77.88 295 GLY A CA 1
ATOM 2260 C C . GLY A 1 295 ? -1.665 9.136 11.889 1.00 77.88 295 GLY A C 1
ATOM 2261 O O . GLY A 1 295 ? -1.305 8.975 10.727 1.00 77.88 295 GLY A O 1
ATOM 2262 N N . GLY A 1 296 ? -2.520 10.101 12.247 1.00 59.38 296 GLY A N 1
ATOM 2263 C CA . GLY A 1 296 ? -2.873 11.228 11.372 1.00 59.38 296 GLY A CA 1
ATOM 2264 C C . GLY A 1 296 ? -3.917 10.972 10.276 1.00 59.38 296 GLY A C 1
ATOM 2265 O O . GLY A 1 296 ? -4.062 11.809 9.387 1.00 59.38 296 GLY A O 1
ATOM 2266 N N . LYS A 1 297 ? -4.683 9.877 10.325 1.00 51.69 297 LYS A N 1
ATOM 2267 C CA . LYS A 1 297 ? -5.747 9.599 9.346 1.00 51.69 297 LYS A CA 1
ATOM 2268 C C . LYS A 1 297 ? -7.116 10.128 9.798 1.00 51.69 297 LYS A C 1
ATOM 2270 O O . LYS A 1 297 ? -8.007 9.387 10.200 1.00 51.69 297 LYS A O 1
ATOM 2275 N N . GLY A 1 298 ? -7.282 11.446 9.712 1.00 55.25 298 GLY A N 1
ATOM 2276 C CA . GLY A 1 298 ? -8.585 12.116 9.806 1.00 55.25 298 GLY A CA 1
ATOM 2277 C C . GLY A 1 298 ? -9.252 12.148 11.191 1.00 55.25 298 GLY A C 1
ATOM 2278 O O . GLY A 1 298 ? -8.709 11.714 12.202 1.00 55.25 298 GLY A O 1
ATOM 2279 N N . ASN A 1 299 ? -10.471 12.697 11.227 1.00 58.75 299 ASN A N 1
ATOM 2280 C CA . ASN A 1 299 ? -11.237 12.974 12.454 1.00 58.75 299 ASN A CA 1
ATOM 2281 C C . ASN A 1 299 ? -11.878 11.725 13.097 1.00 58.75 299 ASN A C 1
ATOM 2283 O O . ASN A 1 299 ? -12.551 11.851 14.115 1.00 58.75 299 ASN A O 1
ATOM 2287 N N . LYS A 1 300 ? -11.732 10.534 12.493 1.00 70.31 300 LYS A N 1
ATOM 2288 C CA . LYS A 1 300 ? -12.361 9.291 12.980 1.00 70.31 300 LYS A CA 1
ATOM 2289 C C . LYS A 1 300 ? -11.500 8.555 14.014 1.00 70.31 300 LYS A C 1
ATOM 2291 O O . LYS A 1 300 ? -12.042 7.991 14.957 1.00 70.31 300 LYS A O 1
ATOM 2296 N N . THR A 1 301 ? -10.174 8.564 13.863 1.00 82.62 301 THR A N 1
ATOM 2297 C CA . THR A 1 301 ? -9.248 7.868 14.780 1.00 82.62 301 THR A CA 1
ATOM 2298 C C . THR A 1 301 ? -8.818 8.716 15.970 1.00 82.62 301 THR A C 1
ATOM 2300 O O . THR A 1 301 ? -8.316 8.179 16.951 1.00 82.62 301 THR A O 1
ATOM 2303 N N . VAL A 1 302 ? -9.053 10.029 15.925 1.00 88.31 302 VAL A N 1
ATOM 2304 C CA . VAL A 1 302 ? -8.830 10.941 17.050 1.00 88.31 302 VAL A CA 1
ATOM 2305 C C . VAL A 1 302 ? -10.169 11.496 17.505 1.00 88.31 302 VAL A C 1
ATOM 2307 O O . VAL A 1 302 ? -10.819 12.234 16.768 1.00 88.31 302 VAL A O 1
ATOM 2310 N N . MET A 1 303 ? -10.566 11.171 18.732 1.00 89.00 303 MET A N 1
ATOM 2311 C CA . MET A 1 303 ? -11.789 11.678 19.351 1.00 89.00 303 MET A CA 1
ATOM 2312 C C . MET A 1 303 ? -11.437 12.471 20.602 1.00 89.00 303 MET A C 1
ATOM 2314 O O . MET A 1 303 ? -10.510 12.128 21.332 1.00 89.00 303 MET A O 1
ATOM 2318 N N . MET A 1 304 ? -12.173 13.547 20.858 1.00 89.38 304 MET A N 1
ATOM 2319 C CA . MET A 1 304 ? -11.936 14.399 22.018 1.00 89.38 304 MET A CA 1
ATOM 2320 C C . MET A 1 304 ? -13.254 14.769 22.676 1.00 89.38 304 MET A C 1
ATOM 2322 O O . MET A 1 304 ? -14.257 15.005 22.002 1.00 89.38 304 MET A O 1
ATOM 2326 N N . THR A 1 305 ? -13.241 14.855 23.998 1.00 90.19 305 THR A N 1
ATOM 2327 C CA . THR A 1 305 ? -14.354 15.383 24.781 1.00 90.19 305 THR A CA 1
ATOM 2328 C C . THR A 1 305 ? -13.832 16.258 25.912 1.00 90.19 305 THR A C 1
ATOM 2330 O O . THR A 1 305 ? -12.786 15.982 26.492 1.00 90.19 305 THR A O 1
ATOM 2333 N N . GLY A 1 306 ? -14.556 17.331 26.235 1.00 87.94 306 GLY A N 1
ATOM 2334 C CA . GLY A 1 306 ? -14.113 18.312 27.230 1.00 87.94 306 GLY A CA 1
ATOM 2335 C C . GLY A 1 306 ? -14.180 17.825 28.683 1.00 87.94 306 GLY A C 1
ATOM 2336 O O . GLY A 1 306 ? -13.658 18.507 29.566 1.00 87.94 306 GLY A O 1
ATOM 2337 N N . SER A 1 307 ? -14.833 16.688 28.950 1.00 90.75 307 SER A N 1
ATOM 2338 C CA . SER A 1 307 ? -14.946 16.078 30.281 1.00 90.75 307 SER A CA 1
ATOM 2339 C C . SER A 1 307 ? -15.222 14.574 30.201 1.00 90.75 307 SER A C 1
ATOM 2341 O O . SER A 1 307 ? -15.713 14.072 29.190 1.00 90.75 307 SER A O 1
ATOM 2343 N N . PHE A 1 308 ? -14.966 13.858 31.300 1.00 89.00 308 PHE A N 1
ATOM 2344 C CA . PHE A 1 308 ? -15.260 12.425 31.410 1.00 89.00 308 PHE A CA 1
ATOM 2345 C C . PHE A 1 308 ? -16.744 12.108 31.217 1.00 89.00 308 PHE A C 1
ATOM 2347 O O . PHE A 1 308 ? -17.066 11.128 30.552 1.00 89.00 308 PHE A O 1
ATOM 2354 N N . ASP A 1 309 ? -17.649 12.967 31.690 1.00 89.12 309 ASP A N 1
ATOM 2355 C CA . ASP A 1 309 ? -19.094 12.799 31.478 1.00 89.12 309 ASP A CA 1
ATOM 2356 C C . ASP A 1 309 ? -19.482 12.808 29.991 1.00 89.12 309 ASP A C 1
ATOM 2358 O O . ASP A 1 309 ? -20.450 12.166 29.584 1.00 89.12 309 ASP A O 1
ATOM 2362 N N . GLY A 1 310 ? -18.702 13.496 29.152 1.00 88.88 310 GLY A N 1
ATOM 2363 C CA . GLY A 1 310 ? -18.920 13.543 27.713 1.00 88.88 310 GLY A CA 1
ATOM 2364 C C . GLY A 1 310 ? -18.463 12.288 26.960 1.00 88.88 310 GLY A C 1
ATOM 2365 O O . GLY A 1 310 ? -18.751 12.186 25.770 1.00 88.88 310 GLY A O 1
ATOM 2366 N N . LEU A 1 311 ? -17.784 11.329 27.608 1.00 89.69 311 LEU A N 1
ATOM 2367 C CA . LEU A 1 311 ? -17.331 10.084 26.966 1.00 89.69 311 LEU A CA 1
ATOM 2368 C C . LEU A 1 311 ? -18.489 9.301 26.344 1.00 89.69 311 LEU A C 1
ATOM 2370 O O . LEU A 1 311 ? -18.366 8.800 25.232 1.00 89.69 311 LEU A O 1
ATOM 2374 N N . GLN A 1 312 ? -19.639 9.247 27.019 1.00 87.62 312 GLN A N 1
ATOM 2375 C CA . GLN A 1 312 ? -20.806 8.515 26.516 1.00 87.62 312 GLN A CA 1
ATOM 2376 C C . GLN A 1 312 ? -21.348 9.084 25.196 1.00 87.62 312 GLN A C 1
ATOM 2378 O O . GLN A 1 312 ? -21.916 8.344 24.396 1.00 87.62 312 GLN A O 1
ATOM 2383 N N . GLY A 1 313 ? -21.131 10.378 24.929 1.00 85.12 313 GLY A N 1
ATOM 2384 C CA . GLY A 1 313 ? -21.483 10.999 23.650 1.00 85.12 313 GLY A CA 1
ATOM 2385 C C . GLY A 1 313 ? -20.616 10.522 22.480 1.00 85.12 313 GLY A C 1
ATOM 2386 O O . GLY A 1 313 ? -21.050 10.595 21.334 1.00 85.12 313 GLY A O 1
ATOM 2387 N N . LEU A 1 314 ? -19.419 9.992 22.755 1.00 89.06 314 LEU A N 1
ATOM 2388 C CA . LEU A 1 314 ? -18.518 9.439 21.741 1.00 89.06 314 LEU A CA 1
ATOM 2389 C C . LEU A 1 314 ? -18.839 7.979 21.397 1.00 89.06 314 LEU A C 1
ATOM 2391 O O . LEU A 1 314 ? -18.358 7.481 20.380 1.00 89.06 314 LEU A O 1
ATOM 2395 N N . SER A 1 315 ? -19.661 7.297 22.205 1.00 86.25 315 SER A N 1
ATOM 2396 C CA . SER A 1 315 ? -19.902 5.855 22.080 1.00 86.25 315 SER A CA 1
ATOM 2397 C C . SER A 1 315 ? -20.389 5.455 20.690 1.00 86.25 315 SER A C 1
ATOM 2399 O O . SER A 1 315 ? -19.831 4.534 20.107 1.00 86.25 315 SER A O 1
ATOM 2401 N N . GLY A 1 316 ? -21.364 6.175 20.125 1.00 79.12 316 GLY A N 1
ATOM 2402 C CA . GLY A 1 316 ? -21.901 5.862 18.795 1.00 79.12 316 GLY A CA 1
ATOM 2403 C C . GLY A 1 316 ? -20.874 6.036 17.672 1.00 79.12 316 GLY A C 1
ATOM 2404 O O . GLY A 1 316 ? -20.744 5.168 16.813 1.00 79.12 316 GLY A O 1
ATOM 2405 N N . GLY A 1 317 ? -20.094 7.122 17.707 1.00 81.44 317 GLY A N 1
ATOM 2406 C CA . GLY A 1 317 ? -19.049 7.379 16.710 1.00 81.44 317 GLY A CA 1
ATOM 2407 C C . GLY A 1 317 ? -17.895 6.376 16.795 1.00 81.44 317 GLY A C 1
ATOM 2408 O O . GLY A 1 317 ? -17.397 5.912 15.765 1.00 81.44 317 GLY A O 1
ATOM 2409 N N . LEU A 1 318 ? -17.506 5.990 18.016 1.00 86.56 318 LEU A N 1
ATOM 2410 C CA . LEU A 1 318 ? -16.502 4.953 18.237 1.00 86.56 318 LEU A CA 1
ATOM 2411 C C . LEU A 1 318 ? -17.014 3.582 17.800 1.00 86.56 318 LEU A C 1
ATOM 2413 O O . LEU A 1 318 ? -16.307 2.897 17.074 1.00 86.56 318 LEU A O 1
ATOM 2417 N N . GLN A 1 319 ? -18.234 3.196 18.180 1.00 83.44 319 GLN A N 1
ATOM 2418 C CA . GLN A 1 319 ? -18.852 1.938 17.743 1.00 83.44 319 GLN A CA 1
ATOM 2419 C C . GLN A 1 319 ? -18.887 1.843 16.221 1.00 83.44 319 GLN A C 1
ATOM 2421 O O . GLN A 1 319 ? -18.451 0.845 15.664 1.00 83.44 319 GLN A O 1
ATOM 2426 N N . GLN A 1 320 ? -19.338 2.897 15.540 1.00 78.31 320 GLN A N 1
ATOM 2427 C CA . GLN A 1 320 ? -19.366 2.911 14.083 1.00 78.31 320 GLN A CA 1
ATOM 2428 C C . GLN A 1 320 ? -17.964 2.716 13.490 1.00 78.31 320 GLN A C 1
ATOM 2430 O O . GLN A 1 320 ? -17.787 1.903 12.587 1.00 78.31 320 GLN A O 1
ATOM 2435 N N . SER A 1 321 ? -16.961 3.403 14.040 1.00 81.44 321 SER A N 1
ATOM 2436 C CA . SER A 1 321 ? -15.573 3.276 13.587 1.00 81.44 321 SER A CA 1
ATOM 2437 C C . SER A 1 321 ? -14.980 1.887 13.850 1.00 81.44 321 SER A C 1
ATOM 2439 O O . SER A 1 321 ? -14.309 1.336 12.987 1.00 81.44 321 SER A O 1
ATOM 2441 N N . LEU A 1 322 ? -15.254 1.294 15.014 1.00 84.19 322 LEU A N 1
ATOM 2442 C CA . LEU A 1 322 ? -14.783 -0.042 15.395 1.00 84.19 322 LEU A CA 1
ATOM 2443 C C . LEU A 1 322 ? -15.535 -1.188 14.708 1.00 84.19 322 LEU A C 1
ATOM 2445 O O . LEU A 1 322 ? -15.159 -2.339 14.881 1.00 84.19 322 LEU A O 1
ATOM 2449 N N . CYS A 1 323 ? -16.626 -0.912 14.001 1.00 78.19 323 CYS A N 1
ATOM 2450 C CA . CYS A 1 323 ? -17.366 -1.947 13.285 1.00 78.19 323 CYS A CA 1
ATOM 2451 C C . CYS A 1 323 ? -17.231 -1.811 11.773 1.00 78.19 323 CYS A C 1
ATOM 2453 O O . CYS A 1 323 ? -17.375 -2.794 11.073 1.00 78.19 323 CYS A O 1
ATOM 24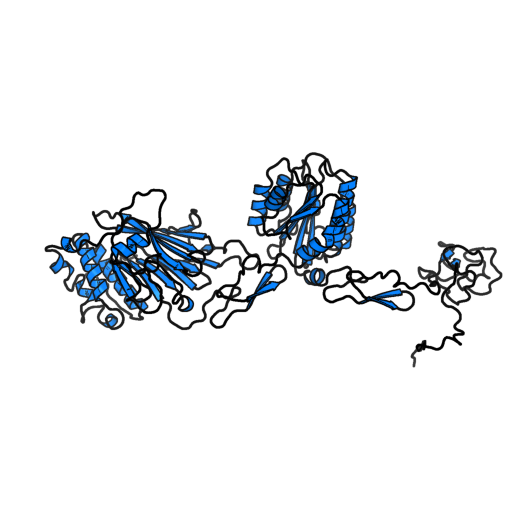55 N N . MET A 1 324 ? -16.962 -0.623 11.239 1.00 72.62 324 MET A N 1
ATOM 2456 C CA . MET A 1 324 ? -16.733 -0.466 9.798 1.00 72.62 324 MET A CA 1
ATOM 2457 C C . MET A 1 324 ? -15.242 -0.444 9.442 1.00 72.62 324 MET A C 1
ATOM 2459 O O . MET A 1 324 ? -14.891 -0.815 8.332 1.00 72.62 324 MET A O 1
ATOM 2463 N N . GLY A 1 325 ? -14.363 -0.085 10.383 1.00 74.00 325 GLY A N 1
ATOM 2464 C CA . GLY A 1 325 ? -12.958 0.191 10.087 1.00 74.00 325 GLY A CA 1
ATOM 2465 C C . GLY A 1 325 ? -12.736 1.639 9.635 1.00 74.00 325 GLY A C 1
ATOM 2466 O O . GLY A 1 325 ? -13.574 2.523 9.856 1.00 74.00 325 GLY A O 1
ATOM 2467 N N . GLU A 1 326 ? -11.562 1.914 9.063 1.00 72.06 326 GLU A N 1
ATOM 2468 C CA . GLU A 1 326 ? -11.333 3.178 8.353 1.00 72.06 326 GLU A CA 1
ATOM 2469 C C . GLU A 1 326 ? -12.015 3.117 6.981 1.00 72.06 326 GLU A C 1
ATOM 2471 O O . GLU A 1 326 ? -12.197 2.036 6.451 1.00 72.06 326 GLU A O 1
ATOM 2476 N N . ASP A 1 327 ? -12.365 4.269 6.397 1.00 74.50 327 ASP A N 1
ATOM 2477 C CA . ASP A 1 327 ? -12.781 4.278 4.988 1.00 74.50 327 ASP A CA 1
ATOM 2478 C C . ASP A 1 327 ? -11.520 4.109 4.136 1.00 74.50 327 ASP A C 1
ATOM 2480 O O . ASP A 1 327 ? -10.754 5.066 3.970 1.00 74.50 327 ASP A O 1
ATOM 2484 N N . GLU A 1 328 ? -11.256 2.900 3.643 1.00 75.94 328 GLU A N 1
ATOM 2485 C CA . GLU A 1 328 ? -10.029 2.621 2.896 1.00 75.94 328 GLU A CA 1
ATOM 2486 C C . GLU A 1 328 ? -10.005 3.298 1.519 1.00 75.94 328 GLU A C 1
ATOM 2488 O O . GLU A 1 328 ? -8.947 3.372 0.889 1.00 75.94 328 GLU A O 1
ATOM 2493 N N . CYS A 1 329 ? -11.135 3.839 1.058 1.00 80.75 329 CYS A N 1
ATOM 2494 C CA . CYS A 1 329 ? -11.216 4.637 -0.159 1.00 80.75 329 CYS A CA 1
ATOM 2495 C C . CYS A 1 329 ? -10.820 6.109 0.054 1.00 80.75 329 CYS A C 1
ATOM 2497 O O . CYS A 1 329 ? -10.796 6.869 -0.921 1.00 80.75 329 CYS A O 1
ATOM 2499 N N . GLN A 1 330 ? -10.516 6.528 1.291 1.00 80.12 330 GLN A N 1
ATOM 2500 C CA . GLN A 1 330 ? -10.199 7.911 1.653 1.00 80.12 330 GLN A CA 1
ATOM 2501 C C . GLN A 1 330 ? -8.904 8.039 2.481 1.00 80.12 330 GLN A C 1
ATOM 2503 O O . GLN A 1 330 ? -8.562 7.162 3.270 1.00 80.12 330 GLN A O 1
ATOM 2508 N N . PRO A 1 331 ? -8.153 9.156 2.348 1.00 65.44 331 PRO A N 1
ATOM 2509 C CA . PRO A 1 331 ? -8.375 10.288 1.434 1.00 65.44 331 PRO A CA 1
ATOM 2510 C C . PRO A 1 331 ? -7.957 9.997 -0.018 1.00 65.44 331 PRO A C 1
ATOM 2512 O O . PRO A 1 331 ? -8.144 10.828 -0.903 1.00 65.44 331 PRO A O 1
ATOM 2515 N N . THR A 1 332 ? -7.345 8.841 -0.267 1.00 74.25 332 THR A N 1
ATOM 2516 C CA . THR A 1 332 ? -6.848 8.429 -1.580 1.00 74.25 332 THR A CA 1
ATOM 2517 C C . THR A 1 332 ? -7.514 7.134 -1.998 1.00 74.25 332 THR A C 1
ATOM 2519 O O . THR A 1 332 ? -7.551 6.194 -1.214 1.00 74.25 332 THR A O 1
ATOM 2522 N N . ASN A 1 333 ? -7.956 7.061 -3.252 1.00 82.12 333 ASN A N 1
ATOM 2523 C CA . ASN A 1 333 ? -8.488 5.832 -3.824 1.00 82.12 333 ASN A CA 1
ATOM 2524 C C . ASN A 1 333 ? -7.347 4.800 -4.010 1.00 82.12 333 ASN A C 1
ATOM 2526 O O . ASN A 1 333 ? -6.434 5.063 -4.798 1.00 82.12 333 ASN A O 1
ATOM 2530 N N . PRO A 1 334 ? -7.378 3.641 -3.320 1.00 81.00 334 PRO A N 1
ATOM 2531 C CA . PRO A 1 334 ? -6.341 2.611 -3.420 1.00 81.00 334 PRO A CA 1
ATOM 2532 C C . PRO A 1 334 ? -6.415 1.801 -4.725 1.00 81.00 334 PRO A C 1
ATOM 2534 O O . PRO A 1 334 ? -5.475 1.073 -5.060 1.00 81.00 334 PRO A O 1
ATOM 2537 N N . CYS A 1 335 ? -7.522 1.902 -5.465 1.00 87.81 335 CYS A N 1
ATOM 2538 C CA . CYS A 1 335 ? -7.716 1.227 -6.736 1.00 87.81 335 CYS A CA 1
ATOM 2539 C C . CYS A 1 335 ? -6.965 1.946 -7.864 1.00 87.81 335 CYS A C 1
ATOM 2541 O O . CYS A 1 335 ? -7.002 3.168 -8.005 1.00 87.81 335 CYS A O 1
ATOM 2543 N N . MET A 1 336 ? -6.305 1.169 -8.716 1.00 88.75 336 MET A N 1
ATOM 2544 C CA . MET A 1 336 ? -5.509 1.665 -9.831 1.00 88.75 336 MET A CA 1
ATOM 2545 C C . MET A 1 336 ? -6.353 1.863 -11.094 1.00 88.75 336 MET A C 1
ATOM 2547 O O . MET A 1 336 ? -7.485 1.395 -11.208 1.00 88.75 336 MET A O 1
ATOM 2551 N N . ASN A 1 337 ? -5.772 2.558 -12.076 1.00 89.94 337 ASN A N 1
ATOM 2552 C CA . ASN A 1 337 ? -6.315 2.682 -13.433 1.00 89.94 337 ASN A CA 1
ATOM 2553 C C . ASN A 1 337 ? -7.736 3.276 -13.510 1.00 89.94 337 ASN A C 1
ATOM 2555 O O . ASN A 1 337 ? -8.509 2.925 -14.396 1.00 89.94 337 ASN A O 1
ATOM 2559 N N . GLY A 1 338 ? -8.078 4.191 -12.593 1.00 88.50 338 GLY A N 1
ATOM 2560 C CA . GLY A 1 338 ? -9.385 4.858 -12.568 1.00 88.50 338 GLY A CA 1
ATOM 2561 C C . GLY A 1 338 ? -10.531 3.973 -12.070 1.00 88.50 338 GLY A C 1
ATOM 2562 O O . GLY A 1 338 ? -11.696 4.308 -12.272 1.00 88.50 338 GLY A O 1
ATOM 2563 N N . ALA A 1 339 ? -10.218 2.842 -11.437 1.00 92.81 339 ALA A N 1
ATOM 2564 C CA . ALA A 1 339 ? -11.210 1.961 -10.844 1.00 92.81 339 ALA A CA 1
ATOM 2565 C C . ALA A 1 339 ? -11.972 2.628 -9.688 1.00 92.81 339 ALA A C 1
ATOM 2567 O O . ALA A 1 339 ? -11.454 3.482 -8.962 1.00 92.81 339 ALA A O 1
ATOM 2568 N N . THR A 1 340 ? -13.221 2.205 -9.501 1.00 94.44 340 THR A N 1
ATOM 2569 C CA . THR A 1 340 ? -14.067 2.685 -8.405 1.00 94.44 340 THR A CA 1
ATOM 2570 C C . THR A 1 340 ? -13.802 1.859 -7.153 1.00 94.44 340 THR A C 1
ATOM 2572 O O . THR A 1 340 ? -14.016 0.644 -7.164 1.00 94.44 340 THR A O 1
ATOM 2575 N N . CYS A 1 341 ? -13.366 2.525 -6.085 1.00 90.19 341 CYS A N 1
ATOM 2576 C CA . CYS A 1 341 ? -13.249 1.922 -4.763 1.00 90.19 341 CYS A CA 1
ATOM 2577 C C . CYS A 1 341 ? -14.612 1.868 -4.081 1.00 90.19 341 CYS A C 1
ATOM 2579 O O . CYS A 1 341 ? -15.385 2.828 -4.133 1.00 90.19 341 CYS A O 1
ATOM 2581 N N . ARG A 1 342 ? -14.904 0.730 -3.461 1.00 88.75 342 ARG A N 1
ATOM 2582 C CA . ARG A 1 342 ? -16.037 0.547 -2.564 1.00 88.75 342 ARG A CA 1
ATOM 2583 C C . ARG A 1 342 ? -15.490 0.151 -1.209 1.00 88.75 342 ARG A C 1
ATOM 2585 O O . ARG A 1 342 ? -14.863 -0.906 -1.097 1.00 88.75 342 ARG A O 1
ATOM 2592 N N . ASP A 1 343 ? -15.742 1.019 -0.243 1.00 77.56 343 ASP A N 1
ATOM 2593 C CA . ASP A 1 343 ? -15.418 0.785 1.152 1.00 77.56 343 ASP A CA 1
ATOM 2594 C C . ASP A 1 343 ? -16.185 -0.435 1.661 1.00 77.56 343 ASP A C 1
ATOM 2596 O O . ASP A 1 343 ? -17.292 -0.744 1.197 1.00 77.56 343 ASP A O 1
ATOM 2600 N N . GLY A 1 344 ? -15.567 -1.156 2.573 1.00 71.38 344 GLY A N 1
ATOM 2601 C CA . GLY A 1 344 ? -16.072 -2.396 3.121 1.00 71.38 344 GLY A CA 1
ATOM 2602 C C . GLY A 1 344 ? -15.634 -2.535 4.566 1.00 71.38 344 GLY A C 1
ATOM 2603 O O . GLY A 1 344 ? -15.180 -1.600 5.207 1.00 71.38 344 GLY A O 1
ATOM 2604 N N . GLU A 1 345 ? -15.840 -3.719 5.115 1.00 70.25 345 GLU A N 1
ATOM 2605 C CA . GLU A 1 345 ? -15.541 -3.968 6.514 1.00 70.25 345 GLU A CA 1
ATOM 2606 C C . GLU A 1 345 ? -14.040 -4.233 6.701 1.00 70.25 345 GLU A C 1
ATOM 2608 O O . GLU A 1 345 ? -13.563 -5.307 6.320 1.00 70.25 345 GLU A O 1
ATOM 2613 N N . TYR A 1 346 ? -13.294 -3.263 7.251 1.00 67.50 346 TYR A N 1
ATOM 2614 C CA . TYR A 1 346 ? -11.826 -3.334 7.405 1.00 67.50 346 TYR A CA 1
ATOM 2615 C C . TYR A 1 346 ? -11.079 -3.688 6.101 1.00 67.50 346 TYR A C 1
ATOM 2617 O O . TYR A 1 346 ? -10.039 -4.363 6.106 1.00 67.50 346 TYR A O 1
ATOM 2625 N N . SER A 1 347 ? -11.666 -3.338 4.961 1.00 71.19 347 SER A N 1
ATOM 2626 C CA . SER A 1 347 ? -11.291 -3.808 3.637 1.00 71.19 347 SER A CA 1
ATOM 2627 C C . SER A 1 347 ? -12.019 -2.991 2.583 1.00 71.19 347 SER A C 1
ATOM 2629 O O . SER A 1 347 ? -13.153 -2.584 2.773 1.00 71.19 347 SER A O 1
ATOM 2631 N N . TYR A 1 348 ? -11.443 -2.904 1.390 1.00 79.56 348 TYR A N 1
ATOM 2632 C CA . TYR A 1 348 ? -12.099 -2.319 0.229 1.00 79.56 348 TYR A CA 1
ATOM 2633 C C . TYR A 1 348 ? -12.170 -3.315 -0.923 1.00 79.56 348 TYR A C 1
ATOM 2635 O O . TYR A 1 348 ? -11.406 -4.280 -1.019 1.00 79.56 348 TYR A O 1
ATOM 2643 N N . THR A 1 349 ? -13.066 -3.033 -1.863 1.00 85.25 349 THR A N 1
ATOM 2644 C CA . THR A 1 349 ? -13.123 -3.728 -3.150 1.00 85.25 349 THR A CA 1
ATOM 2645 C C . THR A 1 349 ? -13.000 -2.740 -4.300 1.00 85.25 349 THR A C 1
ATOM 2647 O O . THR A 1 349 ? -13.533 -1.631 -4.254 1.00 85.25 349 THR A O 1
ATOM 2650 N N . CYS A 1 350 ? -12.303 -3.148 -5.358 1.00 91.56 350 CYS A N 1
ATOM 2651 C CA . CYS A 1 350 ? -12.150 -2.345 -6.564 1.00 91.56 350 CYS A CA 1
ATOM 2652 C C . CYS A 1 350 ? -13.016 -2.897 -7.694 1.00 91.56 350 CYS A C 1
ATOM 2654 O O . CYS A 1 350 ? -12.920 -4.066 -8.063 1.00 91.56 350 CYS A O 1
ATOM 2656 N N . SER A 1 351 ? -13.853 -2.039 -8.276 1.00 95.69 351 SER A N 1
ATOM 2657 C CA . SER A 1 351 ? -14.577 -2.345 -9.513 1.00 95.69 351 SER A CA 1
ATOM 2658 C C . SER A 1 351 ? -13.704 -1.974 -10.711 1.00 95.69 351 SER A C 1
ATOM 2660 O O . SER A 1 351 ? -13.506 -0.788 -10.987 1.00 95.69 351 SER A O 1
ATOM 2662 N N . CYS A 1 352 ? -13.160 -2.981 -11.397 1.00 95.69 352 CYS A N 1
ATOM 2663 C CA . CYS A 1 352 ? -12.173 -2.758 -12.449 1.00 95.69 352 CYS A CA 1
ATOM 2664 C C . CYS A 1 352 ? -12.793 -2.300 -13.772 1.00 95.69 352 CYS A C 1
ATOM 2666 O O . CYS A 1 352 ? -13.763 -2.907 -14.236 1.00 95.69 352 CYS A O 1
ATOM 2668 N N . PRO A 1 353 ? -12.220 -1.267 -14.417 1.00 95.75 353 PRO A N 1
ATOM 2669 C CA . PRO A 1 353 ? -12.595 -0.913 -15.773 1.00 95.75 353 PRO A CA 1
ATOM 2670 C C . PRO A 1 353 ? -12.138 -2.000 -16.764 1.00 95.75 353 PRO A C 1
ATOM 2672 O O . PRO A 1 353 ? -11.206 -2.759 -16.471 1.00 95.75 353 PRO A O 1
ATOM 2675 N N . PRO A 1 354 ? -12.756 -2.076 -17.960 1.00 94.56 354 PRO A N 1
ATOM 2676 C CA . PRO A 1 354 ? -12.337 -3.007 -19.002 1.00 94.56 354 PRO A CA 1
ATOM 2677 C C . PRO A 1 354 ? -10.841 -2.888 -19.308 1.00 94.56 354 PRO A C 1
ATOM 2679 O O . PRO A 1 354 ? -10.303 -1.786 -19.397 1.00 94.56 354 PRO A O 1
ATOM 2682 N N . GLY A 1 355 ? -10.172 -4.026 -19.491 1.00 92.19 355 GLY A N 1
ATOM 2683 C CA . GLY A 1 355 ? -8.727 -4.069 -19.729 1.00 92.19 355 GLY A CA 1
ATOM 2684 C C . GLY A 1 355 ? -7.879 -4.275 -18.469 1.00 92.19 355 GLY A C 1
ATOM 2685 O O . GLY A 1 355 ? -6.680 -4.537 -18.607 1.00 92.19 355 GLY A O 1
ATOM 2686 N N . TYR A 1 356 ? -8.479 -4.265 -17.275 1.00 95.12 356 TYR A N 1
ATOM 2687 C CA . TYR A 1 356 ? -7.771 -4.424 -16.003 1.00 95.12 356 TYR A CA 1
ATOM 2688 C C . TYR A 1 356 ? -8.382 -5.505 -15.107 1.00 95.12 356 TYR A C 1
ATOM 2690 O O . TYR A 1 356 ? -9.589 -5.734 -15.111 1.00 95.12 356 TYR A O 1
ATOM 2698 N N . THR A 1 357 ? -7.532 -6.163 -14.321 1.00 94.19 357 THR A N 1
ATOM 2699 C CA . THR A 1 357 ? -7.911 -7.164 -13.314 1.00 94.19 357 THR A CA 1
ATOM 2700 C C . THR A 1 357 ? -7.001 -7.063 -12.084 1.00 94.19 357 THR A C 1
ATOM 2702 O O . THR A 1 357 ? -6.143 -6.182 -12.004 1.00 94.19 357 THR A O 1
ATOM 2705 N N . GLY A 1 358 ? -7.189 -7.957 -11.118 1.00 89.31 358 GLY A N 1
ATOM 2706 C CA . GLY A 1 358 ? -6.532 -7.915 -9.817 1.00 89.31 358 GLY A CA 1
ATOM 2707 C C . GLY A 1 358 ? -7.363 -7.149 -8.792 1.00 89.31 358 GLY A C 1
ATOM 2708 O O . GLY A 1 358 ? -8.295 -6.420 -9.123 1.00 89.31 358 GLY A O 1
ATOM 2709 N N . ASN A 1 359 ? -7.036 -7.324 -7.519 1.00 86.19 359 ASN A N 1
ATOM 2710 C CA . ASN A 1 359 ? -7.805 -6.754 -6.414 1.00 86.19 359 ASN A CA 1
ATOM 2711 C C . ASN A 1 359 ? -7.701 -5.226 -6.291 1.00 86.19 359 ASN A C 1
ATOM 2713 O O . ASN A 1 359 ? -8.584 -4.616 -5.698 1.00 86.19 359 ASN A O 1
ATOM 2717 N N . ARG A 1 360 ? -6.672 -4.611 -6.886 1.00 88.38 360 ARG A N 1
ATOM 2718 C CA . ARG A 1 360 ? -6.553 -3.157 -7.068 1.00 88.38 360 ARG A CA 1
ATOM 2719 C C . ARG A 1 360 ? -6.731 -2.734 -8.522 1.00 88.38 360 ARG A C 1
ATOM 2721 O O . ARG A 1 360 ? -6.441 -1.591 -8.849 1.00 88.38 360 ARG A O 1
ATOM 2728 N N . CYS A 1 361 ? -7.176 -3.624 -9.410 1.00 92.69 361 CYS A N 1
ATOM 2729 C CA . CYS A 1 361 ? -7.243 -3.366 -10.853 1.00 92.69 361 CYS A CA 1
ATOM 2730 C C . CYS A 1 361 ? -5.883 -2.985 -11.460 1.00 92.69 361 CYS A C 1
ATOM 2732 O O . CYS A 1 361 ? -5.797 -2.188 -12.395 1.00 92.69 361 CYS A O 1
ATOM 2734 N N . GLN A 1 362 ? -4.807 -3.521 -10.883 1.00 90.94 362 GLN A N 1
ATOM 2735 C CA . GLN A 1 362 ? -3.428 -3.214 -11.238 1.00 90.94 362 GLN A CA 1
ATOM 2736 C C . GLN A 1 362 ? -2.944 -3.998 -12.461 1.00 90.94 362 GLN A C 1
ATOM 2738 O O . GLN A 1 362 ? -2.080 -3.531 -13.198 1.00 90.94 362 GLN A O 1
ATOM 2743 N N . THR A 1 363 ? -3.501 -5.185 -12.696 1.00 92.31 363 THR A N 1
ATOM 2744 C CA . THR A 1 363 ? -2.998 -6.117 -13.700 1.00 92.31 363 THR A CA 1
ATOM 2745 C C . THR A 1 363 ? -3.575 -5.777 -15.068 1.00 92.31 363 THR A C 1
ATOM 2747 O O . THR A 1 363 ? -4.791 -5.787 -15.269 1.00 92.31 363 THR A O 1
ATOM 2750 N N . CYS A 1 364 ? -2.693 -5.497 -16.026 1.00 92.56 364 CYS A N 1
ATOM 2751 C CA . CYS A 1 364 ? -3.054 -5.296 -17.426 1.00 92.56 364 CYS A CA 1
ATOM 2752 C C . CYS A 1 364 ? -3.509 -6.619 -18.062 1.00 92.56 364 CYS A C 1
ATOM 2754 O O . CYS A 1 364 ? -2.806 -7.621 -17.980 1.00 92.56 364 CYS A O 1
ATOM 2756 N N . THR A 1 365 ? -4.660 -6.614 -18.738 1.00 93.88 365 THR A N 1
ATOM 2757 C CA . THR A 1 365 ? -5.192 -7.793 -19.461 1.00 93.88 365 THR A CA 1
ATOM 2758 C C . THR A 1 365 ? -4.983 -7.718 -20.976 1.00 93.88 365 THR A C 1
ATOM 2760 O O . THR A 1 365 ? -5.487 -8.557 -21.720 1.00 93.88 365 THR A O 1
ATOM 2763 N N . SER A 1 366 ? -4.254 -6.704 -21.458 1.00 91.81 366 SER A N 1
ATOM 2764 C CA . SER A 1 366 ? -3.966 -6.557 -22.885 1.00 91.81 366 SER A CA 1
ATOM 2765 C C . SER A 1 366 ? -3.174 -7.751 -23.412 1.00 91.81 366 SER A C 1
ATOM 2767 O O . SER A 1 366 ? -2.185 -8.161 -22.813 1.00 91.81 366 SER A O 1
ATOM 2769 N N . THR A 1 367 ? -3.576 -8.264 -24.573 1.00 90.44 367 THR A N 1
ATOM 2770 C CA . THR A 1 367 ? -2.858 -9.324 -25.295 1.00 90.44 367 THR A CA 1
ATOM 2771 C C . THR A 1 367 ? -1.768 -8.784 -26.222 1.00 90.44 367 THR A C 1
ATOM 2773 O O . THR A 1 367 ? -1.090 -9.563 -26.891 1.00 90.44 367 THR A O 1
ATOM 2776 N N . LYS A 1 368 ? -1.607 -7.456 -26.307 1.00 91.06 368 LYS A N 1
ATOM 2777 C CA . LYS A 1 368 ? -0.525 -6.839 -27.078 1.00 91.06 368 LYS A CA 1
ATOM 2778 C C . LYS A 1 368 ? 0.818 -7.145 -26.419 1.00 91.06 368 LYS A C 1
ATOM 2780 O O . LYS A 1 368 ? 0.922 -7.177 -25.194 1.00 91.06 368 LYS A O 1
ATOM 2785 N N . THR A 1 369 ? 1.843 -7.324 -27.243 1.00 89.31 369 THR A N 1
ATOM 2786 C CA . THR A 1 369 ? 3.216 -7.535 -26.781 1.00 89.31 369 THR A CA 1
ATOM 2787 C C . THR A 1 369 ? 3.683 -6.350 -25.929 1.00 89.31 369 THR A C 1
ATOM 2789 O O . THR A 1 369 ? 3.531 -5.208 -26.372 1.00 89.31 369 THR A O 1
ATOM 2792 N N . PRO A 1 370 ? 4.235 -6.594 -24.727 1.00 93.88 370 PRO A N 1
ATOM 2793 C CA . PRO A 1 370 ? 4.943 -5.577 -23.955 1.00 93.88 370 PRO A CA 1
ATOM 2794 C C . PRO A 1 370 ? 6.086 -4.953 -24.764 1.00 93.88 370 PRO A C 1
ATOM 2796 O O . PRO A 1 370 ? 6.654 -5.613 -25.636 1.00 93.88 370 PRO A O 1
ATOM 2799 N N . ALA A 1 371 ? 6.439 -3.710 -24.446 1.00 93.56 371 ALA A N 1
ATOM 2800 C CA . ALA A 1 371 ? 7.613 -3.052 -25.007 1.00 93.56 371 ALA A CA 1
ATOM 2801 C C . ALA A 1 371 ? 8.744 -3.031 -23.984 1.00 93.56 371 ALA A C 1
ATOM 2803 O O . ALA A 1 371 ? 8.498 -2.965 -22.775 1.00 93.56 371 ALA A O 1
ATOM 2804 N N . THR A 1 372 ? 9.975 -3.057 -24.486 1.00 93.81 372 THR A N 1
ATOM 2805 C CA . THR A 1 372 ? 11.186 -3.089 -23.671 1.00 93.81 372 THR A CA 1
ATOM 2806 C C . THR A 1 372 ? 12.105 -1.946 -24.074 1.00 93.81 372 THR A C 1
ATOM 2808 O O . THR A 1 372 ? 12.522 -1.874 -25.225 1.00 93.81 372 THR A O 1
ATOM 2811 N N . CYS A 1 373 ? 12.446 -1.098 -23.109 1.00 94.38 373 CYS A N 1
ATOM 2812 C CA . CYS A 1 373 ? 13.549 -0.155 -23.210 1.00 94.38 373 CYS A CA 1
ATOM 2813 C C . CYS A 1 373 ? 14.840 -0.826 -22.733 1.00 94.38 373 CYS A C 1
ATOM 2815 O O . CYS A 1 373 ? 14.819 -1.610 -21.775 1.00 94.38 373 CYS A O 1
ATOM 2817 N N . ILE A 1 374 ? 15.957 -0.524 -23.389 1.00 89.69 374 ILE A N 1
ATOM 2818 C CA . ILE A 1 374 ? 17.256 -1.139 -23.112 1.00 89.69 374 ILE A CA 1
ATOM 2819 C C . ILE A 1 374 ? 18.300 -0.044 -22.941 1.00 89.69 374 ILE A C 1
ATOM 2821 O O . ILE A 1 374 ? 18.338 0.893 -23.731 1.00 89.69 374 ILE A O 1
ATOM 2825 N N . ALA A 1 375 ? 19.170 -0.193 -21.948 1.00 88.75 375 ALA A N 1
ATOM 2826 C CA . ALA A 1 375 ? 20.434 0.527 -21.871 1.00 88.75 375 ALA A CA 1
ATOM 2827 C C . ALA A 1 375 ? 21.572 -0.496 -21.847 1.00 88.75 375 ALA A C 1
ATOM 2829 O O . ALA A 1 375 ? 21.522 -1.440 -21.057 1.00 88.75 375 ALA A O 1
ATOM 2830 N N . TRP A 1 376 ? 22.580 -0.354 -22.703 1.00 80.31 376 TRP A N 1
ATOM 2831 C CA . TRP A 1 376 ? 23.711 -1.284 -22.740 1.00 80.31 376 TRP A CA 1
ATOM 2832 C C . TRP A 1 376 ? 25.009 -0.582 -23.105 1.00 80.31 376 TRP A C 1
ATOM 2834 O O . TRP A 1 376 ? 25.001 0.436 -23.792 1.00 80.31 376 TRP A O 1
ATOM 2844 N N . GLY A 1 377 ? 26.131 -1.130 -22.632 1.00 64.81 377 GLY A N 1
ATOM 2845 C CA . GLY A 1 377 ? 27.482 -0.641 -22.942 1.00 64.81 377 GLY A CA 1
ATOM 2846 C C . GLY A 1 377 ? 27.830 0.746 -22.376 1.00 64.81 377 GLY A C 1
ATOM 2847 O O . GLY A 1 377 ? 29.002 0.977 -22.113 1.00 64.81 377 GLY A O 1
ATOM 2848 N N . ASP A 1 378 ? 26.820 1.598 -22.134 1.00 64.56 378 ASP A N 1
ATOM 2849 C CA . ASP A 1 378 ? 26.871 3.043 -21.879 1.00 64.56 378 ASP A CA 1
ATOM 2850 C C . ASP A 1 378 ? 27.854 3.740 -22.834 1.00 64.56 378 ASP A C 1
ATOM 2852 O O . ASP A 1 378 ? 29.047 3.884 -22.553 1.00 64.56 378 ASP A O 1
ATOM 2856 N N . PRO A 1 379 ? 27.343 4.103 -24.024 1.00 67.00 379 PRO A N 1
ATOM 2857 C CA . PRO A 1 379 ? 26.368 5.197 -24.104 1.00 67.00 379 PRO A CA 1
ATOM 2858 C C . PRO A 1 379 ? 25.007 4.854 -24.738 1.00 67.00 379 PRO A C 1
ATOM 2860 O O . PRO A 1 379 ? 24.273 5.783 -25.073 1.00 67.00 379 PRO A O 1
ATOM 2863 N N . HIS A 1 380 ? 24.686 3.576 -24.969 1.00 83.56 380 HIS A N 1
ATOM 2864 C CA . HIS A 1 380 ? 23.609 3.189 -25.889 1.00 83.56 380 HIS A CA 1
ATOM 2865 C C . HIS A 1 380 ? 22.269 2.930 -25.201 1.00 83.56 380 HIS A C 1
ATOM 2867 O O . HIS A 1 380 ? 22.178 2.137 -24.256 1.00 83.56 380 HIS A O 1
ATOM 2873 N N . TYR A 1 381 ? 21.215 3.552 -25.728 1.00 87.88 381 TYR A N 1
ATOM 2874 C CA . TYR A 1 381 ? 19.844 3.376 -25.267 1.00 87.88 381 TYR A CA 1
ATOM 2875 C C . TYR A 1 381 ? 18.911 3.087 -26.447 1.00 87.88 381 TYR A C 1
ATOM 2877 O O . TYR A 1 381 ? 19.013 3.702 -27.509 1.00 87.88 381 TYR A O 1
ATOM 2885 N N . LEU A 1 382 ? 17.968 2.173 -26.233 1.00 88.25 382 LEU A N 1
ATOM 2886 C CA . LEU A 1 382 ? 16.866 1.875 -27.142 1.00 88.25 382 LEU A CA 1
ATOM 2887 C C . LEU A 1 382 ? 15.556 2.156 -26.410 1.00 88.25 382 LEU A C 1
ATOM 2889 O O . LEU A 1 382 ? 15.286 1.542 -25.375 1.00 88.25 382 LEU A O 1
ATOM 2893 N N . THR A 1 383 ? 14.758 3.081 -26.933 1.00 94.06 383 THR A N 1
ATOM 2894 C CA . THR A 1 383 ? 13.473 3.478 -26.342 1.00 94.06 383 THR A CA 1
ATOM 2895 C C . THR A 1 383 ? 12.411 2.392 -26.509 1.00 94.06 383 THR A C 1
ATOM 2897 O O . THR A 1 383 ? 12.596 1.427 -27.254 1.00 94.06 383 THR A O 1
ATOM 2900 N N . PHE A 1 384 ? 11.260 2.551 -25.846 1.00 95.25 384 PHE A N 1
ATOM 2901 C CA . PHE A 1 384 ? 10.139 1.614 -25.996 1.00 95.25 384 PHE A CA 1
ATOM 2902 C C . PHE A 1 384 ? 9.634 1.491 -27.439 1.00 95.25 384 PHE A C 1
ATOM 2904 O O . PHE A 1 384 ? 9.175 0.417 -27.832 1.00 95.25 384 PHE A O 1
ATOM 2911 N N . ASP A 1 385 ? 9.745 2.566 -28.220 1.00 92.88 385 ASP A N 1
ATOM 2912 C CA . ASP A 1 385 ? 9.278 2.622 -29.606 1.00 92.88 385 ASP A CA 1
ATOM 2913 C C . ASP A 1 385 ? 10.395 2.329 -30.624 1.00 92.88 385 ASP A C 1
ATOM 2915 O O . ASP A 1 385 ? 10.144 2.284 -31.831 1.00 92.88 385 ASP A O 1
ATOM 2919 N N . G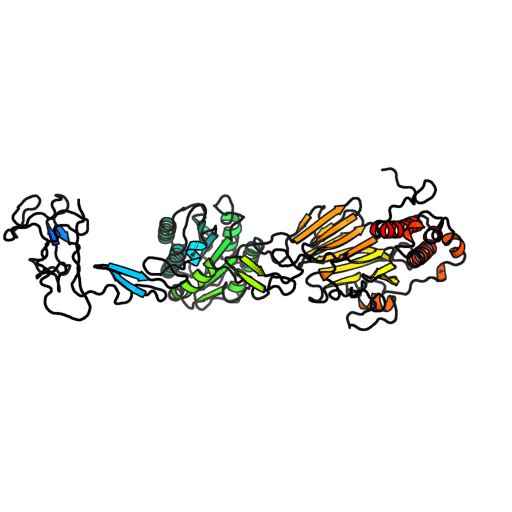LY A 1 386 ? 11.618 2.071 -30.143 1.00 85.69 386 GLY A N 1
ATOM 2920 C CA . GLY A 1 386 ? 12.764 1.650 -30.950 1.00 85.69 386 GLY A CA 1
ATOM 2921 C C . GLY A 1 386 ? 13.665 2.783 -31.448 1.00 85.69 386 GLY A C 1
ATOM 2922 O O . GLY A 1 386 ? 14.442 2.565 -32.374 1.00 85.69 386 GLY A O 1
ATOM 2923 N N . SER A 1 387 ? 13.568 3.980 -30.870 1.00 86.94 387 SER A N 1
ATOM 2924 C CA . SER A 1 387 ? 14.488 5.089 -31.134 1.00 86.94 387 SER A CA 1
ATOM 2925 C C . SER A 1 387 ? 15.840 4.828 -30.473 1.00 86.94 387 SER A C 1
ATOM 2927 O O . SER A 1 387 ? 15.898 4.332 -29.346 1.00 86.94 387 SER A O 1
ATOM 2929 N N . HIS A 1 388 ? 16.925 5.148 -31.175 1.00 85.50 388 HIS A N 1
ATOM 2930 C CA . HIS A 1 388 ? 18.286 4.996 -30.667 1.00 85.50 388 HIS A CA 1
ATOM 2931 C C . HIS A 1 388 ? 18.782 6.322 -30.099 1.00 85.50 388 HIS A C 1
ATOM 2933 O O . HIS A 1 388 ? 18.644 7.360 -30.748 1.00 85.50 388 HIS A O 1
ATOM 2939 N N . VAL A 1 389 ? 19.364 6.287 -28.903 1.00 86.44 389 VAL A N 1
ATOM 2940 C CA . VAL A 1 389 ? 19.897 7.470 -28.222 1.00 86.44 389 VAL A CA 1
ATOM 2941 C C . VAL A 1 389 ? 21.304 7.164 -27.732 1.00 86.44 389 VAL A C 1
ATOM 2943 O O . VAL A 1 389 ? 21.510 6.164 -27.048 1.00 86.44 389 VAL A O 1
ATOM 2946 N N . ASP A 1 390 ? 22.251 8.054 -28.040 1.00 83.81 390 ASP A N 1
ATOM 2947 C CA . ASP A 1 390 ? 23.662 7.888 -27.700 1.00 83.81 390 ASP A CA 1
ATOM 2948 C C . ASP A 1 390 ? 24.244 9.080 -26.929 1.00 83.81 390 ASP A C 1
ATOM 2950 O O . ASP A 1 390 ? 24.468 10.166 -27.480 1.00 83.81 390 ASP A O 1
ATOM 2954 N N . PHE A 1 391 ? 24.606 8.882 -25.660 1.00 83.62 391 PHE A N 1
ATOM 2955 C CA . PHE A 1 391 ? 25.392 9.872 -24.917 1.00 83.62 391 PHE A CA 1
ATOM 2956 C C . PHE A 1 391 ? 26.246 9.265 -23.802 1.00 83.62 391 PHE A C 1
ATOM 2958 O O . PHE A 1 391 ? 25.854 8.321 -23.131 1.00 83.62 391 PHE A O 1
ATOM 2965 N N . MET A 1 392 ? 27.411 9.871 -23.569 1.00 81.94 392 MET A N 1
ATOM 2966 C CA . MET A 1 392 ? 28.348 9.475 -22.515 1.00 81.94 392 MET A CA 1
ATOM 2967 C C . MET A 1 392 ? 28.138 10.290 -21.252 1.00 81.94 392 MET A C 1
ATOM 2969 O O . MET A 1 392 ? 28.148 11.520 -21.338 1.00 81.94 392 MET A O 1
ATOM 2973 N N . SER A 1 393 ? 28.038 9.650 -20.086 1.00 83.50 393 SER A N 1
ATOM 2974 C CA . SER A 1 393 ? 27.922 10.355 -18.809 1.00 83.50 393 SER A CA 1
ATOM 2975 C C . SER A 1 393 ? 28.272 9.505 -17.590 1.00 83.50 393 SER A C 1
ATOM 2977 O O . SER A 1 393 ? 27.940 8.334 -17.518 1.00 83.50 393 SER A O 1
ATOM 2979 N N . SER A 1 394 ? 28.828 10.137 -16.553 1.00 85.94 394 SER A N 1
ATOM 2980 C CA . SER A 1 394 ? 29.057 9.495 -15.251 1.00 85.94 394 SER A CA 1
ATOM 2981 C C . SER A 1 394 ? 28.017 9.888 -14.191 1.00 85.94 394 SER A C 1
ATOM 2983 O O . SER A 1 394 ? 28.324 9.873 -12.996 1.00 85.94 394 SER A O 1
ATOM 2985 N N . CYS A 1 395 ? 26.866 10.411 -14.612 1.00 87.25 395 CYS A N 1
ATOM 2986 C CA . CYS A 1 395 ? 25.797 10.858 -13.721 1.00 87.25 395 CYS A CA 1
ATOM 2987 C C . CYS A 1 395 ? 24.691 9.802 -13.589 1.00 87.25 395 CYS A C 1
ATOM 2989 O O . CYS A 1 395 ? 24.719 8.745 -14.216 1.00 87.25 395 CYS A O 1
ATOM 2991 N N . ARG A 1 396 ? 23.703 10.118 -12.747 1.00 91.06 396 ARG A N 1
ATOM 2992 C CA . ARG A 1 396 ? 22.464 9.356 -12.609 1.00 91.06 396 ARG A CA 1
ATOM 2993 C C . ARG A 1 396 ? 21.348 10.002 -13.425 1.00 91.06 396 ARG A C 1
ATOM 2995 O O . ARG A 1 396 ? 21.227 11.228 -13.406 1.00 91.06 396 ARG A O 1
ATOM 3002 N N . TYR A 1 397 ? 20.532 9.189 -14.089 1.00 92.44 397 TYR A N 1
ATOM 3003 C CA . TYR A 1 397 ? 19.459 9.646 -14.975 1.00 92.44 397 TYR A CA 1
ATOM 3004 C C . TYR A 1 397 ? 18.180 8.833 -14.808 1.00 92.44 397 TYR A C 1
ATOM 3006 O O . TYR A 1 397 ? 18.240 7.647 -14.485 1.00 92.44 397 TYR A O 1
ATOM 3014 N N . THR A 1 398 ? 17.033 9.452 -15.084 1.00 95.88 398 THR A N 1
ATOM 3015 C CA . THR A 1 398 ? 15.749 8.749 -15.205 1.00 95.88 398 THR A CA 1
ATOM 3016 C C . THR A 1 398 ? 15.656 8.068 -16.571 1.00 95.88 398 THR A C 1
ATOM 3018 O O . THR A 1 398 ? 15.503 8.737 -17.595 1.00 95.88 398 THR A O 1
ATOM 3021 N N . LEU A 1 399 ? 15.707 6.732 -16.589 1.00 95.75 399 LEU A N 1
ATOM 3022 C CA . LEU A 1 399 ? 15.418 5.955 -17.797 1.00 95.75 399 LEU A CA 1
ATOM 3023 C C . LEU A 1 399 ? 13.944 6.067 -18.152 1.00 95.75 399 LEU A C 1
ATOM 3025 O O . LEU A 1 399 ? 13.587 6.443 -19.265 1.00 95.75 399 LEU A O 1
ATOM 3029 N N . THR A 1 400 ? 13.081 5.742 -17.196 1.00 97.75 400 THR A N 1
ATOM 3030 C CA . THR A 1 400 ? 11.641 5.848 -17.376 1.00 97.75 400 THR A CA 1
ATOM 3031 C C . THR A 1 400 ? 10.937 5.965 -16.038 1.00 97.75 400 THR A C 1
ATOM 3033 O O . THR A 1 400 ? 11.356 5.373 -15.043 1.00 97.75 400 THR A O 1
ATOM 3036 N N . ARG A 1 401 ? 9.842 6.710 -16.015 1.00 97.00 401 ARG A N 1
ATOM 3037 C CA . ARG A 1 401 ? 8.927 6.793 -14.884 1.00 97.00 401 ARG A CA 1
ATOM 3038 C C . ARG A 1 401 ? 7.497 6.907 -15.374 1.00 97.00 401 ARG A C 1
ATOM 3040 O O . ARG A 1 401 ? 7.248 7.233 -16.537 1.00 97.00 401 ARG A O 1
ATOM 3047 N N . ASP A 1 402 ? 6.554 6.649 -14.482 1.00 94.88 402 ASP A N 1
ATOM 3048 C CA . ASP A 1 402 ? 5.152 6.871 -14.793 1.00 94.88 402 ASP A CA 1
ATOM 3049 C C . ASP A 1 402 ? 4.839 8.379 -14.851 1.00 94.88 402 ASP A C 1
ATOM 3051 O O . ASP A 1 402 ? 5.096 9.130 -13.908 1.00 94.88 402 ASP A O 1
ATOM 3055 N N . ALA A 1 403 ? 4.274 8.833 -15.969 1.00 93.00 403 ALA A N 1
ATOM 3056 C CA . ALA A 1 403 ? 3.961 10.248 -16.171 1.00 93.00 403 ALA A CA 1
ATOM 3057 C C . ALA A 1 403 ? 2.744 10.688 -15.336 1.00 93.00 403 ALA A C 1
ATOM 3059 O O . ALA A 1 403 ? 2.702 11.793 -14.801 1.00 93.00 403 ALA A O 1
ATOM 3060 N N . ALA A 1 404 ? 1.758 9.796 -15.177 1.00 87.38 404 ALA A N 1
ATOM 3061 C CA . ALA A 1 404 ? 0.482 10.104 -14.529 1.00 87.38 404 ALA A CA 1
ATOM 3062 C C . ALA A 1 404 ? 0.623 10.496 -13.050 1.00 87.38 404 ALA A C 1
ATOM 3064 O O . ALA A 1 404 ? -0.171 11.293 -12.552 1.00 87.38 404 ALA A O 1
ATOM 3065 N N . THR A 1 405 ? 1.614 9.943 -12.348 1.00 85.88 405 THR A N 1
ATOM 3066 C CA . THR A 1 405 ? 1.871 10.246 -10.938 1.00 85.88 405 THR A CA 1
ATOM 3067 C C . THR A 1 405 ? 3.250 10.864 -10.713 1.00 85.88 405 THR A C 1
ATOM 3069 O O . THR A 1 405 ? 3.732 10.893 -9.584 1.00 85.88 405 THR A O 1
ATOM 3072 N N . ASN A 1 406 ? 3.892 11.379 -11.770 1.00 88.88 406 ASN A N 1
ATOM 3073 C CA . ASN A 1 406 ? 5.222 11.996 -11.708 1.00 88.88 406 ASN A CA 1
ATOM 3074 C C . ASN A 1 406 ? 6.278 11.071 -11.055 1.00 88.88 406 ASN A C 1
ATOM 3076 O O . ASN A 1 406 ? 7.131 11.517 -10.284 1.00 88.88 406 ASN A O 1
ATOM 3080 N N . GLY A 1 407 ? 6.206 9.770 -11.345 1.00 89.44 407 GLY A N 1
ATOM 3081 C CA . GLY A 1 407 ? 7.125 8.745 -10.854 1.00 89.44 407 GLY A CA 1
ATOM 3082 C C . GLY A 1 407 ? 6.812 8.158 -9.476 1.00 89.44 407 GLY A C 1
ATOM 3083 O O . GLY A 1 407 ? 7.650 7.433 -8.938 1.00 89.44 407 GLY A O 1
ATOM 3084 N N . THR A 1 408 ? 5.658 8.466 -8.864 1.00 87.75 408 THR A N 1
ATOM 3085 C CA . THR A 1 408 ? 5.321 7.901 -7.541 1.00 87.75 408 THR A CA 1
ATOM 3086 C C . THR A 1 408 ? 4.890 6.434 -7.597 1.00 87.75 408 THR A C 1
ATOM 3088 O O . THR A 1 408 ? 5.120 5.705 -6.629 1.00 87.75 408 THR A O 1
ATOM 3091 N N . LEU A 1 409 ? 4.308 5.969 -8.711 1.00 89.56 409 LEU A N 1
ATOM 3092 C CA . LEU A 1 409 ? 4.002 4.553 -8.910 1.00 89.56 409 LEU A CA 1
ATOM 3093 C C . LEU A 1 409 ? 5.282 3.780 -9.226 1.00 89.56 409 LEU A C 1
ATOM 3095 O O . LEU A 1 409 ? 5.554 2.769 -8.570 1.00 89.56 409 LEU A O 1
ATOM 3099 N N . PHE A 1 410 ? 6.054 4.255 -10.208 1.00 95.94 410 PHE A N 1
ATOM 3100 C CA . PHE A 1 410 ? 7.406 3.772 -10.446 1.00 95.94 410 PHE A CA 1
ATOM 3101 C C . PHE A 1 410 ? 8.325 4.819 -11.087 1.00 95.94 410 PHE A C 1
ATOM 3103 O O . PHE A 1 410 ? 7.915 5.623 -11.923 1.00 95.94 410 PHE A O 1
ATOM 3110 N N . ASN A 1 411 ? 9.610 4.728 -10.761 1.00 97.62 411 ASN A N 1
ATOM 3111 C CA . ASN A 1 411 ? 10.691 5.469 -11.400 1.00 97.62 411 ASN A CA 1
ATOM 3112 C C . ASN A 1 411 ? 11.925 4.563 -11.478 1.00 97.62 411 ASN A C 1
ATOM 3114 O O . ASN A 1 411 ? 12.343 3.989 -10.472 1.00 97.62 411 ASN A O 1
ATOM 3118 N N . VAL A 1 412 ? 12.484 4.405 -12.673 1.00 98.06 412 VAL A N 1
ATOM 3119 C CA . VAL A 1 412 ? 13.686 3.612 -12.926 1.00 98.06 412 VAL A CA 1
ATOM 3120 C C . VAL A 1 412 ? 14.816 4.558 -13.284 1.00 98.06 412 VAL A C 1
ATOM 3122 O O . VAL A 1 412 ? 14.782 5.243 -14.309 1.00 98.06 412 VAL A O 1
ATOM 3125 N N . GLU A 1 413 ? 15.834 4.573 -12.436 1.00 95.88 413 GLU A N 1
ATOM 3126 C CA . GLU A 1 413 ? 17.024 5.389 -12.608 1.00 95.88 413 GLU A CA 1
ATOM 3127 C C . GLU A 1 413 ? 18.245 4.509 -12.859 1.00 95.88 413 GLU A C 1
ATOM 3129 O O . GLU A 1 413 ? 18.397 3.442 -12.261 1.00 95.88 413 GLU A O 1
ATOM 3134 N N . VAL A 1 414 ? 19.147 4.985 -13.708 1.00 92.69 414 VAL A N 1
ATOM 3135 C CA . VAL A 1 414 ? 20.441 4.351 -13.969 1.00 92.69 414 VAL A CA 1
ATOM 3136 C C . VAL A 1 414 ? 21.545 5.279 -13.491 1.00 92.69 414 VAL A C 1
ATOM 3138 O O . VAL A 1 414 ? 21.573 6.457 -13.848 1.00 92.69 414 VAL A O 1
ATOM 3141 N N . GLU A 1 415 ? 22.425 4.758 -12.637 1.00 90.50 415 GLU A N 1
ATOM 3142 C CA . GLU A 1 415 ? 23.637 5.434 -12.177 1.00 90.50 415 GLU A CA 1
ATOM 3143 C C . GLU A 1 415 ? 24.829 4.910 -12.975 1.00 90.50 415 GLU A C 1
ATOM 3145 O O . GLU A 1 415 ? 25.153 3.721 -12.904 1.00 90.50 415 GLU A O 1
ATOM 3150 N N . ASN A 1 416 ? 25.501 5.809 -13.691 1.00 86.88 416 ASN A N 1
ATOM 3151 C CA . ASN A 1 416 ? 26.717 5.498 -14.430 1.00 86.88 416 ASN A CA 1
ATOM 3152 C C . ASN A 1 416 ? 27.956 5.984 -13.672 1.00 86.88 416 ASN A C 1
ATOM 3154 O O . ASN A 1 416 ? 27.913 6.963 -12.926 1.00 86.88 416 ASN A O 1
ATOM 3158 N N . GLU A 1 417 ? 29.093 5.329 -13.885 1.00 80.19 417 GLU A N 1
ATOM 3159 C CA . GLU A 1 417 ? 30.392 5.761 -13.370 1.00 80.19 417 GLU A CA 1
ATOM 3160 C C . GLU A 1 417 ? 31.451 5.809 -14.469 1.00 80.19 417 GLU A C 1
ATOM 3162 O O . GLU A 1 417 ? 31.278 5.247 -15.548 1.00 80.19 417 GLU A O 1
ATOM 3167 N N . LYS A 1 418 ? 32.552 6.527 -14.222 1.00 75.56 418 LYS A N 1
ATOM 3168 C CA . LYS A 1 418 ? 33.633 6.628 -15.208 1.00 75.56 418 LYS A CA 1
ATOM 3169 C C . LYS A 1 418 ? 34.327 5.276 -15.377 1.00 75.56 418 LYS A C 1
ATOM 3171 O O . LYS A 1 418 ? 34.742 4.655 -14.399 1.00 75.56 418 LYS A O 1
ATOM 3176 N N . GLY A 1 419 ? 34.509 4.883 -16.634 1.00 64.38 419 GLY A N 1
ATOM 3177 C CA . GLY A 1 419 ? 35.345 3.775 -17.075 1.00 64.38 419 GLY A CA 1
ATOM 3178 C C . GLY A 1 419 ? 36.804 3.895 -16.634 1.00 64.38 419 GLY A C 1
ATOM 3179 O O . GLY A 1 419 ? 37.295 4.973 -16.300 1.00 64.38 419 GLY A O 1
ATOM 3180 N N . GLY A 1 420 ? 37.536 2.779 -16.723 1.00 59.66 420 GLY A N 1
ATOM 3181 C CA . GLY A 1 420 ? 39.004 2.781 -16.648 1.00 59.66 420 GLY A CA 1
ATOM 3182 C C . GLY A 1 420 ? 39.683 3.469 -17.846 1.00 59.66 420 GLY A C 1
ATOM 3183 O O . GLY A 1 420 ? 40.879 3.743 -17.792 1.00 59.66 420 GLY A O 1
ATOM 3184 N N . VAL A 1 421 ? 38.926 3.769 -18.910 1.00 61.06 421 VAL A N 1
ATOM 3185 C CA . VAL A 1 421 ? 39.365 4.502 -20.106 1.00 61.06 421 VAL A CA 1
ATOM 3186 C C . VAL A 1 421 ? 38.742 5.901 -20.110 1.00 61.06 421 VAL A C 1
ATOM 3188 O O . VAL A 1 421 ? 37.558 6.072 -19.824 1.00 61.06 421 VAL A O 1
ATOM 3191 N N . THR A 1 422 ? 39.540 6.924 -20.428 1.00 57.94 422 THR A N 1
ATOM 3192 C CA . THR A 1 422 ? 39.088 8.322 -20.461 1.00 57.94 422 THR A CA 1
ATOM 3193 C C . THR A 1 422 ? 37.989 8.531 -21.507 1.00 57.94 422 THR A C 1
ATOM 3195 O O . THR A 1 422 ? 38.214 8.300 -22.690 1.00 57.94 422 THR A O 1
ATOM 3198 N N . GLY A 1 423 ? 36.827 9.031 -21.077 1.00 59.22 423 GLY A N 1
ATOM 3199 C CA . GLY A 1 423 ? 35.714 9.383 -21.970 1.00 59.22 423 GLY A CA 1
ATOM 3200 C C . GLY A 1 423 ? 34.658 8.294 -22.169 1.00 59.22 423 GLY A C 1
ATOM 3201 O O . GLY A 1 423 ? 33.748 8.513 -22.960 1.00 59.22 423 GLY A O 1
ATOM 3202 N N . VAL A 1 424 ? 34.761 7.171 -21.449 1.00 65.94 424 VAL A N 1
ATOM 3203 C CA . VAL A 1 424 ? 33.747 6.105 -21.422 1.00 65.94 424 VAL A CA 1
ATOM 3204 C C . VAL A 1 424 ? 33.150 5.996 -20.021 1.00 65.94 424 VAL A C 1
ATOM 3206 O O . VAL A 1 424 ? 33.852 6.212 -19.025 1.00 65.94 424 VAL A O 1
ATOM 3209 N N . SER A 1 425 ? 31.870 5.663 -19.934 1.00 69.81 425 SER A N 1
ATOM 3210 C CA . SER A 1 425 ? 31.158 5.375 -18.691 1.00 69.81 425 SER A CA 1
ATOM 3211 C C . SER A 1 425 ? 30.505 3.994 -18.757 1.00 69.81 425 SER A C 1
ATOM 3213 O O . SER A 1 425 ? 30.515 3.356 -19.800 1.00 69.81 425 SER A O 1
ATOM 3215 N N . TYR A 1 426 ? 30.074 3.456 -17.619 1.00 75.38 426 TYR A N 1
ATOM 3216 C CA . TYR A 1 426 ? 29.330 2.198 -17.563 1.00 75.38 426 TYR A CA 1
ATOM 3217 C C . TYR A 1 426 ? 28.303 2.239 -16.444 1.00 75.38 426 TYR A C 1
ATOM 3219 O O . TYR A 1 426 ? 28.490 2.930 -15.437 1.00 75.38 426 TYR A O 1
ATOM 3227 N N . THR A 1 427 ? 27.234 1.459 -16.600 1.00 85.44 427 THR A N 1
ATOM 3228 C CA . THR A 1 427 ? 26.222 1.315 -15.558 1.00 85.44 427 THR A CA 1
ATOM 3229 C C . THR A 1 427 ? 26.836 0.704 -14.304 1.00 85.44 427 THR A C 1
ATOM 3231 O O . THR A 1 427 ? 27.329 -0.424 -14.288 1.00 85.44 427 THR A O 1
ATOM 3234 N N . LYS A 1 428 ? 26.780 1.462 -13.216 1.00 86.94 428 LYS A N 1
ATOM 3235 C CA . LYS A 1 428 ? 27.205 1.045 -11.882 1.00 86.94 428 LYS A CA 1
ATOM 3236 C C . LYS A 1 428 ? 26.060 0.365 -11.143 1.00 86.94 428 LYS A C 1
ATOM 3238 O O . LYS A 1 428 ? 26.252 -0.688 -10.527 1.00 86.94 428 LYS A O 1
ATOM 3243 N N . ALA A 1 429 ? 24.879 0.977 -11.197 1.00 91.31 429 ALA A N 1
ATOM 3244 C CA . ALA A 1 429 ? 23.696 0.519 -10.488 1.00 91.31 429 ALA A CA 1
ATOM 3245 C C . ALA A 1 429 ? 22.399 0.939 -11.190 1.00 91.31 429 ALA A C 1
ATOM 3247 O O . ALA A 1 429 ? 22.346 1.957 -11.881 1.00 91.31 429 ALA A O 1
ATOM 3248 N N . VAL A 1 430 ? 21.342 0.166 -10.950 1.00 94.94 430 VAL A N 1
ATOM 3249 C CA . VAL A 1 430 ? 19.967 0.479 -11.354 1.00 94.94 430 VAL A CA 1
ATOM 3250 C C . VAL A 1 430 ? 19.135 0.672 -10.098 1.00 94.94 430 VAL A C 1
ATOM 3252 O O . VAL A 1 430 ? 19.106 -0.205 -9.237 1.00 94.94 430 VAL A O 1
ATOM 3255 N N . HIS A 1 431 ? 18.449 1.802 -9.982 1.00 96.62 431 HIS A N 1
ATOM 3256 C CA . HIS A 1 431 ? 17.580 2.108 -8.852 1.00 96.62 431 HIS A CA 1
ATOM 3257 C C . HIS A 1 431 ? 16.124 2.095 -9.305 1.00 96.62 431 HIS A C 1
ATOM 3259 O O . HIS A 1 431 ? 15.694 2.929 -10.097 1.00 96.62 431 HIS A O 1
ATOM 3265 N N . VAL A 1 432 ? 15.364 1.141 -8.782 1.00 97.88 432 VAL A N 1
ATOM 3266 C CA . VAL A 1 432 ? 13.937 0.971 -9.030 1.00 97.88 432 VAL A CA 1
ATOM 3267 C C . VAL A 1 432 ? 13.179 1.505 -7.827 1.00 97.88 432 VAL A C 1
ATOM 3269 O O . VAL A 1 432 ? 13.193 0.911 -6.747 1.00 97.88 432 VAL A O 1
ATOM 3272 N N . PHE A 1 433 ? 12.510 2.631 -8.017 1.00 95.69 433 PHE A N 1
ATOM 3273 C CA . PHE A 1 433 ? 11.533 3.152 -7.080 1.00 95.69 433 PHE A CA 1
ATOM 3274 C C . PHE A 1 433 ? 10.174 2.593 -7.475 1.00 95.69 433 PHE A C 1
ATOM 3276 O O . PHE A 1 433 ? 9.740 2.800 -8.603 1.00 95.69 433 PHE A O 1
ATOM 3283 N N . VAL A 1 434 ? 9.514 1.854 -6.589 1.00 93.94 434 VAL A N 1
ATOM 3284 C CA . VAL A 1 434 ? 8.192 1.271 -6.862 1.00 93.94 434 VAL A CA 1
ATOM 3285 C C . VAL A 1 434 ? 7.424 1.114 -5.558 1.00 93.94 434 VAL A C 1
ATOM 3287 O O . VAL A 1 434 ? 7.967 0.623 -4.570 1.00 93.94 434 VAL A O 1
ATOM 3290 N N . TYR A 1 435 ? 6.170 1.571 -5.522 1.00 85.25 435 TYR A N 1
ATOM 3291 C CA . TYR A 1 435 ? 5.338 1.553 -4.307 1.00 85.25 435 TYR A CA 1
ATOM 3292 C C . TYR A 1 435 ? 6.026 2.132 -3.057 1.00 85.25 435 TYR A C 1
ATOM 3294 O O . TYR A 1 435 ? 5.927 1.575 -1.963 1.00 85.25 435 TYR A O 1
ATOM 3302 N N . GLY A 1 436 ? 6.770 3.230 -3.226 1.00 82.44 436 GLY A N 1
ATOM 3303 C CA . GLY A 1 436 ? 7.503 3.888 -2.139 1.00 82.44 436 GLY A CA 1
ATOM 3304 C C . GLY A 1 436 ? 8.731 3.127 -1.619 1.00 82.44 436 GLY A C 1
ATOM 3305 O O . GLY A 1 436 ? 9.327 3.559 -0.637 1.00 82.44 436 GLY A O 1
ATOM 3306 N N . ARG A 1 437 ? 9.119 2.015 -2.256 1.00 85.94 437 ARG A N 1
ATOM 3307 C CA . ARG A 1 437 ? 10.353 1.266 -1.975 1.00 85.94 437 ARG A CA 1
ATOM 3308 C C . ARG A 1 437 ? 11.457 1.681 -2.925 1.00 85.94 437 ARG A C 1
ATOM 3310 O O . ARG A 1 437 ? 11.176 1.949 -4.091 1.00 85.94 437 ARG A O 1
ATOM 3317 N N . LYS A 1 438 ? 12.705 1.646 -2.460 1.00 92.56 438 LYS A N 1
ATOM 3318 C CA . LYS A 1 438 ? 13.895 1.790 -3.306 1.00 92.56 438 LYS A CA 1
ATOM 3319 C C . LYS A 1 438 ? 14.631 0.456 -3.387 1.00 92.56 438 LYS A C 1
ATOM 3321 O O . LYS A 1 438 ? 15.268 0.039 -2.422 1.00 92.56 438 LYS A O 1
ATOM 3326 N N . ILE A 1 439 ? 14.597 -0.188 -4.550 1.00 96.31 439 ILE A N 1
ATOM 3327 C CA . ILE A 1 439 ? 15.375 -1.396 -4.844 1.00 96.31 439 ILE A CA 1
ATOM 3328 C C . ILE A 1 439 ? 16.568 -1.009 -5.715 1.00 96.31 439 ILE A C 1
ATOM 3330 O O . ILE A 1 439 ? 16.392 -0.472 -6.801 1.00 96.31 439 ILE A O 1
ATOM 3334 N N . SER A 1 440 ? 17.787 -1.263 -5.251 1.00 96.12 440 SER A N 1
ATOM 3335 C CA . SER A 1 440 ? 19.017 -0.960 -5.988 1.00 96.12 440 SER A CA 1
ATOM 3336 C C . SER A 1 440 ? 19.707 -2.247 -6.420 1.00 96.12 440 SER A C 1
ATOM 3338 O O . SER A 1 440 ? 20.091 -3.058 -5.577 1.00 96.12 440 SER A O 1
ATOM 3340 N N . LEU A 1 441 ? 19.866 -2.421 -7.727 1.00 94.25 441 LEU A N 1
ATOM 3341 C CA . LEU A 1 441 ? 20.567 -3.535 -8.353 1.00 94.25 441 LEU A CA 1
ATOM 3342 C C . LEU A 1 441 ? 21.994 -3.099 -8.676 1.00 94.25 441 LEU A C 1
ATOM 3344 O O . LEU A 1 441 ? 22.189 -2.106 -9.377 1.00 94.25 441 LEU A O 1
ATOM 3348 N N . TYR A 1 442 ? 22.987 -3.837 -8.194 1.00 90.38 442 TYR A N 1
ATOM 3349 C CA . TYR A 1 442 ? 24.393 -3.623 -8.534 1.00 90.38 442 TYR A CA 1
ATOM 3350 C C . TYR A 1 442 ? 24.894 -4.724 -9.464 1.00 90.38 442 TYR A C 1
ATOM 3352 O O . TYR A 1 442 ? 24.250 -5.754 -9.642 1.00 90.38 442 TYR A O 1
ATOM 3360 N N . LYS A 1 443 ? 26.082 -4.523 -10.039 1.00 80.81 443 LYS A N 1
ATOM 3361 C CA . LYS A 1 443 ? 26.753 -5.561 -10.823 1.00 80.81 443 LYS A CA 1
ATOM 3362 C C . LYS A 1 443 ? 26.977 -6.822 -9.972 1.00 80.81 443 LYS A C 1
ATOM 3364 O O . LYS A 1 443 ? 27.572 -6.751 -8.897 1.00 80.81 443 LYS A O 1
ATOM 3369 N N . GLY A 1 444 ? 26.540 -7.975 -10.480 1.00 77.06 444 GLY A N 1
ATOM 3370 C CA . GLY A 1 444 ? 26.551 -9.248 -9.747 1.00 77.06 444 GLY A CA 1
ATOM 3371 C C . GLY A 1 444 ? 25.247 -9.489 -8.968 1.00 77.06 444 GLY A C 1
ATOM 3372 O O . GLY A 1 444 ? 24.237 -8.865 -9.270 1.00 77.06 444 GLY A O 1
ATOM 3373 N N . PRO A 1 445 ? 25.228 -10.387 -7.965 1.00 81.12 445 PRO A N 1
ATOM 3374 C CA . PRO A 1 445 ? 24.000 -10.754 -7.246 1.00 81.12 445 PRO A CA 1
ATOM 3375 C C . PRO A 1 445 ? 23.588 -9.745 -6.157 1.00 81.12 445 PRO A C 1
ATOM 3377 O O . PRO A 1 445 ? 22.689 -10.023 -5.366 1.00 81.12 445 PRO A O 1
ATOM 3380 N N . ARG A 1 446 ? 24.281 -8.604 -6.052 1.00 89.44 446 ARG A N 1
ATOM 3381 C CA . ARG A 1 446 ? 24.124 -7.665 -4.940 1.00 89.44 446 ARG A CA 1
ATOM 3382 C C . ARG A 1 446 ? 22.887 -6.788 -5.138 1.00 89.44 446 ARG A C 1
ATOM 3384 O O . ARG A 1 446 ? 22.829 -5.986 -6.070 1.00 89.44 446 ARG A O 1
ATOM 3391 N N . VAL A 1 447 ? 21.943 -6.900 -4.205 1.00 93.56 447 VAL A N 1
ATOM 3392 C CA . VAL A 1 447 ? 20.686 -6.141 -4.184 1.00 93.56 447 VAL A CA 1
ATOM 3393 C C . VAL A 1 447 ? 20.541 -5.419 -2.851 1.00 93.56 447 VAL A C 1
ATOM 3395 O O . VAL A 1 447 ? 20.703 -6.031 -1.796 1.00 93.56 447 VAL A O 1
ATOM 3398 N N . LEU A 1 448 ? 20.189 -4.133 -2.894 1.00 91.81 448 LEU A N 1
ATOM 3399 C CA . LEU A 1 448 ? 19.759 -3.382 -1.714 1.00 91.81 448 LEU A CA 1
ATOM 3400 C C . LEU A 1 448 ? 18.260 -3.072 -1.794 1.00 91.81 448 LEU A C 1
ATOM 3402 O O . LEU A 1 448 ? 17.782 -2.628 -2.835 1.00 91.81 448 LEU A O 1
ATOM 3406 N N . VAL A 1 449 ? 17.531 -3.245 -0.697 1.00 91.31 449 VAL A N 1
ATOM 3407 C CA . VAL A 1 449 ? 16.145 -2.794 -0.521 1.00 91.31 449 VAL A CA 1
ATOM 3408 C C . VAL A 1 449 ? 16.132 -1.789 0.619 1.00 91.31 449 VAL A C 1
ATOM 3410 O O . VAL A 1 449 ? 16.508 -2.126 1.739 1.00 91.31 449 VAL A O 1
ATOM 3413 N N . ASP A 1 450 ? 15.727 -0.554 0.328 1.00 86.88 450 ASP A N 1
ATOM 3414 C CA . ASP A 1 450 ? 15.722 0.562 1.279 1.00 86.88 450 ASP A CA 1
ATOM 3415 C C . ASP A 1 450 ? 17.074 0.704 2.014 1.00 86.88 450 ASP A C 1
ATOM 3417 O O . ASP A 1 450 ? 17.138 0.831 3.233 1.00 86.88 450 ASP A O 1
ATOM 3421 N N . GLU A 1 451 ? 18.165 0.655 1.236 1.00 87.25 451 GLU A N 1
ATOM 3422 C CA . GLU A 1 451 ? 19.573 0.724 1.679 1.00 87.25 451 GLU A CA 1
ATOM 3423 C C . GLU A 1 451 ? 20.104 -0.499 2.456 1.00 87.25 451 GLU A C 1
ATOM 3425 O O . GLU A 1 451 ? 21.285 -0.539 2.802 1.00 87.25 451 GLU A O 1
ATOM 3430 N N . LEU A 1 452 ? 19.285 -1.526 2.693 1.00 83.38 452 LEU A N 1
ATOM 3431 C CA . LEU A 1 452 ? 19.700 -2.769 3.351 1.00 83.38 452 LEU A CA 1
ATOM 3432 C C . LEU A 1 452 ? 19.975 -3.871 2.330 1.00 83.38 452 LEU A C 1
ATOM 3434 O O . LEU A 1 452 ? 19.248 -4.007 1.355 1.00 83.38 452 LEU A O 1
ATOM 3438 N N . GLU A 1 453 ? 21.014 -4.673 2.549 1.00 90.69 453 GLU A N 1
ATOM 3439 C CA . GLU A 1 453 ? 21.396 -5.746 1.625 1.00 90.69 453 GLU A CA 1
ATOM 3440 C C . GLU A 1 453 ? 20.511 -6.987 1.775 1.00 90.69 453 GLU A C 1
ATOM 3442 O O . GLU A 1 453 ? 20.242 -7.444 2.885 1.00 90.69 453 GLU A O 1
ATOM 3447 N N . PHE A 1 454 ? 20.068 -7.540 0.643 1.00 87.56 454 PHE A N 1
ATOM 3448 C CA . PHE A 1 454 ? 19.213 -8.722 0.576 1.00 87.56 454 PHE A CA 1
ATOM 3449 C C . PHE A 1 454 ? 19.714 -9.718 -0.471 1.00 87.56 454 PHE A C 1
ATOM 3451 O O . PHE A 1 454 ? 20.287 -9.348 -1.493 1.00 87.56 454 PHE A O 1
ATOM 3458 N N . THR A 1 455 ? 19.437 -11.001 -0.236 1.00 89.19 455 THR A N 1
ATOM 3459 C CA . THR A 1 455 ? 19.673 -12.077 -1.206 1.00 89.19 455 THR A CA 1
ATOM 3460 C C . THR A 1 455 ? 18.342 -12.487 -1.849 1.00 89.19 455 THR A C 1
ATOM 3462 O O . THR A 1 455 ? 17.442 -12.902 -1.117 1.00 89.19 455 THR A O 1
ATOM 3465 N N . PRO A 1 456 ? 18.178 -12.381 -3.182 1.00 89.69 456 PRO A N 1
ATOM 3466 C CA . PRO A 1 456 ? 16.998 -12.901 -3.878 1.00 89.69 456 PRO A CA 1
ATOM 3467 C C . PRO A 1 456 ? 16.809 -14.423 -3.677 1.00 89.69 456 PRO A C 1
ATOM 3469 O O . PRO A 1 456 ? 17.806 -15.141 -3.584 1.00 89.69 456 PRO A O 1
ATOM 3472 N N . PRO A 1 457 ? 15.563 -14.947 -3.667 1.00 92.50 457 PRO A N 1
ATOM 3473 C CA . PRO A 1 457 ? 14.316 -14.242 -3.950 1.00 92.50 457 PRO A CA 1
ATOM 3474 C C . PRO A 1 457 ? 13.746 -13.484 -2.740 1.00 92.50 457 PRO A C 1
ATOM 3476 O O . PRO A 1 457 ? 13.778 -13.970 -1.613 1.00 92.50 457 PRO A O 1
ATOM 3479 N N . VAL A 1 458 ? 13.154 -12.313 -2.988 1.00 87.44 458 VAL A N 1
ATOM 3480 C CA . VAL A 1 458 ? 12.500 -11.485 -1.962 1.00 87.44 458 VAL A CA 1
ATOM 3481 C C . VAL A 1 458 ? 11.119 -11.041 -2.435 1.00 87.44 458 VAL A C 1
ATOM 3483 O O . VAL A 1 458 ? 10.943 -10.645 -3.582 1.00 87.44 458 VAL A O 1
ATOM 3486 N N . SER A 1 459 ? 10.140 -11.094 -1.533 1.00 87.56 459 SER A N 1
ATOM 3487 C CA . SER A 1 459 ? 8.780 -10.579 -1.720 1.00 87.56 459 SER A CA 1
ATOM 3488 C C . SER A 1 459 ? 8.575 -9.383 -0.794 1.00 87.56 459 SER A C 1
ATOM 3490 O O . SER A 1 459 ? 8.730 -9.518 0.419 1.00 87.56 459 SER A O 1
ATOM 3492 N N . LEU A 1 460 ? 8.271 -8.212 -1.352 1.00 81.56 460 LEU A N 1
ATOM 3493 C CA . LEU A 1 460 ? 8.199 -6.952 -0.617 1.00 81.56 460 LEU A CA 1
ATOM 3494 C C . LEU A 1 460 ? 6.764 -6.401 -0.536 1.00 81.56 460 LEU A C 1
ATOM 3496 O O . LEU A 1 460 ? 6.056 -6.365 -1.554 1.00 81.56 460 LEU A O 1
ATOM 3500 N N . PRO A 1 461 ? 6.344 -5.906 0.645 1.00 70.75 461 PRO A N 1
ATOM 3501 C CA . PRO A 1 461 ? 5.079 -5.205 0.803 1.00 70.75 461 PRO A CA 1
ATOM 3502 C C . PRO A 1 461 ? 5.039 -3.870 0.070 1.00 70.75 461 PRO A C 1
ATOM 3504 O O . PRO A 1 461 ? 6.015 -3.111 0.064 1.00 70.75 461 PRO A O 1
ATOM 3507 N N . ILE A 1 462 ? 3.849 -3.569 -0.449 1.00 69.44 462 ILE A N 1
ATOM 3508 C CA . ILE A 1 462 ? 3.449 -2.243 -0.924 1.00 69.44 462 ILE A CA 1
ATOM 3509 C C . ILE A 1 462 ? 3.391 -1.307 0.289 1.00 69.44 462 ILE A C 1
ATOM 3511 O O . ILE A 1 462 ? 2.879 -1.698 1.340 1.00 69.44 462 ILE A O 1
ATOM 3515 N N . MET A 1 463 ? 3.924 -0.090 0.161 1.00 60.66 463 MET A N 1
ATOM 3516 C CA . MET A 1 463 ? 3.841 0.930 1.208 1.00 60.66 463 MET A CA 1
ATOM 3517 C C . MET A 1 463 ? 2.804 2.010 0.854 1.00 60.66 463 MET A C 1
ATOM 3519 O O . MET A 1 463 ? 2.760 2.438 -0.301 1.00 60.66 463 MET A O 1
ATOM 3523 N N . PRO A 1 464 ? 2.012 2.493 1.836 1.00 54.66 464 PRO A N 1
ATOM 3524 C CA . PRO A 1 464 ? 1.906 1.997 3.216 1.00 54.66 464 PRO A CA 1
ATOM 3525 C C . PRO A 1 464 ? 1.262 0.599 3.278 1.00 54.66 464 PRO A C 1
ATOM 3527 O O . PRO A 1 464 ? 0.501 0.229 2.386 1.00 54.66 464 PRO A O 1
ATOM 3530 N N . LEU A 1 465 ? 1.570 -0.176 4.327 1.00 49.75 465 LEU A N 1
ATOM 3531 C CA . LEU A 1 465 ? 1.000 -1.516 4.511 1.00 49.75 465 LEU A CA 1
ATOM 3532 C C . LEU A 1 465 ? -0.532 -1.439 4.520 1.00 49.75 465 LEU A C 1
ATOM 3534 O O . LEU A 1 465 ? -1.105 -0.664 5.286 1.00 49.75 465 LEU A O 1
ATOM 3538 N N . THR A 1 466 ? -1.185 -2.256 3.693 1.00 49.56 466 THR A N 1
ATOM 3539 C CA . THR A 1 466 ? -2.643 -2.430 3.730 1.00 49.56 466 THR A CA 1
ATOM 3540 C C . THR A 1 466 ? -2.959 -3.832 4.258 1.00 49.56 466 THR A C 1
ATOM 3542 O O . THR A 1 466 ? -2.310 -4.786 3.820 1.00 49.56 466 THR A O 1
ATOM 3545 N N . PRO A 1 467 ? -3.922 -3.991 5.188 1.00 45.81 467 PRO A N 1
ATOM 3546 C CA . PRO A 1 467 ? -4.266 -5.293 5.775 1.00 45.81 467 PRO A CA 1
ATOM 3547 C C . PRO A 1 467 ? -4.623 -6.364 4.734 1.00 45.81 467 PRO A C 1
ATOM 3549 O O . PRO A 1 467 ? -4.398 -7.551 4.953 1.00 45.81 467 PRO A O 1
ATOM 3552 N N . SER A 1 468 ? -5.134 -5.941 3.574 1.00 49.06 468 SER A N 1
ATOM 3553 C CA . SER A 1 468 ? -5.589 -6.809 2.488 1.00 49.06 468 SER A CA 1
ATOM 3554 C C . SER A 1 468 ? -4.503 -7.211 1.476 1.00 49.06 468 SER A C 1
ATOM 3556 O O . SER A 1 468 ? -4.741 -8.114 0.672 1.00 49.06 468 SER A O 1
ATOM 3558 N N . LEU A 1 469 ? -3.313 -6.591 1.490 1.00 58.12 469 LEU A N 1
ATOM 3559 C CA . LEU A 1 469 ? -2.248 -6.843 0.506 1.00 58.12 469 LEU A CA 1
ATOM 3560 C C . LEU A 1 469 ? -0.835 -6.672 1.094 1.00 58.12 469 LEU A C 1
ATOM 3562 O O . LEU A 1 469 ? -0.277 -5.571 1.082 1.00 58.12 469 LEU A O 1
ATOM 3566 N N . PRO A 1 470 ? -0.192 -7.766 1.536 1.00 57.88 470 PRO A N 1
ATOM 3567 C CA . PRO A 1 470 ? 1.126 -7.698 2.154 1.00 57.88 470 PRO A CA 1
ATOM 3568 C C . PRO A 1 470 ? 2.288 -7.718 1.149 1.00 57.88 470 PRO A C 1
ATOM 3570 O O . PRO A 1 470 ? 3.436 -7.675 1.577 1.00 57.88 470 PRO A O 1
ATOM 3573 N N . THR A 1 471 ? 2.070 -7.851 -0.168 1.00 62.62 471 THR A N 1
ATOM 3574 C CA . THR A 1 471 ? 3.160 -7.962 -1.164 1.00 62.62 471 THR A CA 1
ATOM 3575 C C . THR A 1 471 ? 2.703 -7.542 -2.562 1.00 62.62 471 THR A C 1
ATOM 3577 O O . THR A 1 471 ? 1.631 -7.948 -2.996 1.00 62.62 471 THR A O 1
ATOM 3580 N N . GLY A 1 472 ? 3.526 -6.768 -3.277 1.00 82.31 472 GLY A N 1
ATOM 3581 C CA . GLY A 1 472 ? 3.289 -6.403 -4.686 1.00 82.31 472 GLY A CA 1
ATOM 3582 C C . GLY A 1 472 ? 4.558 -6.221 -5.522 1.00 82.31 472 GLY A C 1
ATOM 3583 O O . GLY A 1 472 ? 4.472 -5.854 -6.692 1.00 82.31 472 GLY A O 1
ATOM 3584 N N . VAL A 1 473 ? 5.733 -6.461 -4.930 1.00 91.81 473 VAL A N 1
ATOM 3585 C CA . VAL A 1 473 ? 7.035 -6.359 -5.597 1.00 91.81 473 VAL A CA 1
ATOM 3586 C C . VAL A 1 473 ? 7.844 -7.611 -5.285 1.00 91.81 473 VAL A C 1
ATOM 3588 O O . VAL A 1 473 ? 7.907 -8.044 -4.135 1.00 91.81 473 VAL A O 1
ATOM 3591 N N . TYR A 1 474 ? 8.475 -8.180 -6.304 1.00 93.06 474 TYR A N 1
ATOM 3592 C CA . TYR A 1 474 ? 9.252 -9.409 -6.218 1.00 93.06 474 TYR A CA 1
ATOM 3593 C C . TYR A 1 474 ? 10.635 -9.172 -6.806 1.00 93.06 474 TYR A C 1
ATOM 3595 O O . TYR A 1 474 ? 10.754 -8.646 -7.908 1.00 93.06 474 TYR A O 1
ATOM 3603 N N . VAL A 1 475 ? 11.680 -9.581 -6.098 1.00 93.75 475 VAL A N 1
ATOM 3604 C CA . VAL A 1 475 ? 13.049 -9.585 -6.617 1.00 93.75 475 VAL A CA 1
ATOM 3605 C C . VAL A 1 475 ? 13.485 -11.030 -6.761 1.00 93.75 475 VAL A C 1
ATOM 3607 O O . VAL A 1 475 ? 13.444 -11.779 -5.788 1.00 93.75 475 VAL A O 1
ATOM 3610 N N . VAL A 1 476 ? 13.884 -11.433 -7.961 1.00 92.94 476 VAL A N 1
ATOM 3611 C CA . VAL A 1 476 ? 14.279 -12.809 -8.285 1.00 92.94 476 VAL A CA 1
ATOM 3612 C C . VAL A 1 476 ? 15.564 -12.819 -9.104 1.00 92.94 476 VAL A C 1
ATOM 3614 O O . VAL A 1 476 ? 15.907 -11.827 -9.743 1.00 92.94 476 VAL A O 1
ATOM 3617 N N . THR A 1 477 ? 16.266 -13.947 -9.106 1.00 88.12 477 THR A N 1
ATOM 3618 C CA . THR A 1 477 ? 17.406 -14.192 -9.995 1.00 88.12 477 THR A CA 1
ATOM 3619 C C . THR A 1 477 ? 17.025 -15.199 -11.075 1.00 88.12 477 THR A C 1
ATOM 3621 O O . THR A 1 477 ? 16.356 -16.197 -10.804 1.00 88.12 477 THR A O 1
ATOM 3624 N N . ASN A 1 478 ? 17.446 -14.935 -12.310 1.00 77.31 478 ASN A N 1
ATOM 3625 C CA . ASN A 1 478 ? 17.301 -15.832 -13.451 1.00 77.31 478 ASN A CA 1
ATOM 3626 C C . ASN A 1 478 ? 18.675 -16.022 -14.110 1.00 77.31 478 ASN A C 1
ATOM 3628 O O . ASN A 1 478 ? 19.124 -15.199 -14.904 1.00 77.31 478 ASN A O 1
ATOM 3632 N N . GLY A 1 479 ? 19.393 -17.081 -13.728 1.00 76.12 479 GLY A N 1
ATOM 3633 C CA . GLY A 1 479 ? 20.791 -17.248 -14.129 1.00 76.12 479 GLY A CA 1
ATOM 3634 C C . GLY A 1 479 ? 21.679 -16.139 -13.548 1.00 76.12 479 GLY A C 1
ATOM 3635 O O . GLY A 1 479 ? 21.794 -16.026 -12.330 1.00 76.12 479 GLY A O 1
ATOM 3636 N N . ALA A 1 480 ? 22.309 -15.340 -14.414 1.00 72.00 480 ALA A N 1
ATOM 3637 C CA . ALA A 1 480 ? 23.165 -14.210 -14.026 1.00 72.00 480 ALA A CA 1
ATOM 3638 C C . ALA A 1 480 ? 22.405 -12.874 -13.875 1.00 72.00 480 ALA A C 1
ATOM 3640 O O . ALA A 1 480 ? 22.989 -11.878 -13.447 1.00 72.00 480 ALA A O 1
ATOM 3641 N N . GLU A 1 481 ? 21.124 -12.845 -14.236 1.00 82.19 481 GLU A N 1
ATOM 3642 C CA . GLU A 1 481 ? 20.281 -11.653 -14.238 1.00 82.19 481 GLU A CA 1
ATOM 3643 C C . GLU A 1 481 ? 19.518 -11.520 -12.915 1.00 82.19 481 GLU A C 1
ATOM 3645 O O . GLU A 1 481 ? 18.924 -12.488 -12.431 1.00 82.19 481 GLU A O 1
ATOM 3650 N N . THR A 1 482 ? 19.478 -10.308 -12.352 1.00 90.81 482 THR A N 1
ATOM 3651 C CA . THR A 1 482 ? 18.555 -9.982 -11.253 1.00 90.81 482 THR A CA 1
ATOM 3652 C C . THR A 1 482 ? 17.383 -9.177 -11.800 1.00 90.81 482 THR A C 1
ATOM 3654 O O . THR A 1 482 ? 17.589 -8.196 -12.514 1.00 90.81 482 THR A O 1
ATOM 3657 N N . VAL A 1 483 ? 16.158 -9.584 -11.460 1.00 94.12 483 VAL A N 1
ATOM 3658 C CA . VAL A 1 483 ? 14.911 -9.015 -11.982 1.00 94.12 483 VAL A CA 1
ATOM 3659 C C . VAL A 1 483 ? 14.026 -8.532 -10.835 1.00 94.12 483 VAL A C 1
ATOM 3661 O O . VAL A 1 483 ? 13.717 -9.290 -9.916 1.00 94.12 483 VAL A O 1
ATOM 3664 N N . VAL A 1 484 ? 13.576 -7.283 -10.919 1.00 96.56 484 VAL A N 1
ATOM 3665 C CA . VAL A 1 484 ? 12.509 -6.700 -10.102 1.00 96.56 484 VAL A CA 1
ATOM 3666 C C . VAL A 1 484 ? 11.208 -6.779 -10.891 1.00 96.56 484 VAL A C 1
ATOM 3668 O O . VAL A 1 484 ? 11.134 -6.274 -12.008 1.00 96.56 484 VAL A O 1
ATOM 3671 N N . LYS A 1 485 ? 10.180 -7.395 -10.310 1.00 95.75 485 LYS A N 1
ATOM 3672 C CA . LYS A 1 485 ? 8.838 -7.533 -10.884 1.00 95.75 485 LYS A CA 1
ATOM 3673 C C . LYS A 1 485 ? 7.802 -6.855 -9.999 1.00 95.75 485 LYS A C 1
ATOM 3675 O O . LYS A 1 485 ? 7.893 -6.955 -8.776 1.00 95.75 485 LYS A O 1
ATOM 3680 N N . SER A 1 486 ? 6.793 -6.229 -10.595 1.00 94.56 486 SER A N 1
ATOM 3681 C CA . SER A 1 486 ? 5.619 -5.718 -9.877 1.00 94.56 486 SER A CA 1
ATOM 3682 C C . SER A 1 486 ? 4.337 -6.476 -10.231 1.00 94.56 486 SER A C 1
ATOM 3684 O O . SER A 1 486 ? 4.232 -7.104 -11.284 1.00 94.56 486 SER A O 1
ATOM 3686 N N . ASP A 1 487 ? 3.326 -6.378 -9.370 1.00 91.25 487 ASP A N 1
ATOM 3687 C CA . ASP A 1 487 ? 1.987 -6.942 -9.596 1.00 91.25 487 ASP A CA 1
ATOM 3688 C C . ASP A 1 487 ? 1.188 -6.242 -10.719 1.00 91.25 487 ASP A C 1
ATOM 3690 O O . ASP A 1 487 ? 0.219 -6.802 -11.242 1.00 91.25 487 ASP A O 1
ATOM 3694 N N . PHE A 1 488 ? 1.619 -5.047 -11.138 1.00 92.50 488 PHE A N 1
ATOM 3695 C CA . PHE A 1 488 ? 1.110 -4.343 -12.321 1.00 92.50 488 PHE A CA 1
ATOM 3696 C C . PHE A 1 488 ? 1.888 -4.650 -13.614 1.00 92.50 488 PHE A C 1
ATOM 3698 O O . PHE A 1 488 ? 1.525 -4.152 -14.682 1.00 92.50 488 PHE A O 1
ATOM 3705 N N . GLY A 1 489 ? 2.925 -5.492 -13.541 1.00 93.88 489 GLY A N 1
ATOM 3706 C CA . GLY A 1 489 ? 3.644 -6.025 -14.700 1.00 93.88 489 GLY A CA 1
ATOM 3707 C C . GLY A 1 489 ? 4.892 -5.253 -15.132 1.00 93.88 489 GLY A C 1
ATOM 3708 O O . GLY A 1 489 ? 5.384 -5.514 -16.225 1.00 93.88 489 GLY A O 1
ATOM 3709 N N . LEU A 1 490 ? 5.415 -4.327 -14.319 1.00 96.94 490 LEU A N 1
ATOM 3710 C CA . LEU A 1 490 ? 6.757 -3.774 -14.542 1.00 96.94 490 LEU A CA 1
ATOM 3711 C C . LEU A 1 490 ? 7.790 -4.874 -14.316 1.00 96.94 490 LEU A C 1
ATOM 3713 O O . LEU A 1 490 ? 7.786 -5.507 -13.260 1.00 96.94 490 LEU A O 1
ATOM 3717 N N . GLU A 1 491 ? 8.701 -5.040 -15.268 1.00 97.00 491 GLU A N 1
ATOM 3718 C CA . GLU A 1 491 ? 9.893 -5.866 -15.101 1.00 97.00 491 GLU A CA 1
ATOM 3719 C C . GLU A 1 491 ? 11.138 -5.023 -15.374 1.00 97.00 491 GLU A C 1
ATOM 3721 O O . GLU A 1 491 ? 11.310 -4.498 -16.474 1.00 97.00 491 GLU A O 1
ATOM 3726 N N . VAL A 1 492 ? 12.002 -4.885 -14.370 1.00 97.12 492 VAL A N 1
ATOM 3727 C CA . VAL A 1 492 ? 13.310 -4.238 -14.507 1.00 97.12 492 VAL A CA 1
ATOM 3728 C C . VAL A 1 492 ? 14.374 -5.269 -14.238 1.00 97.12 492 VAL A C 1
ATOM 3730 O O . VAL A 1 492 ? 14.360 -5.902 -13.183 1.00 97.12 492 VAL A O 1
ATOM 3733 N N . SER A 1 493 ? 15.317 -5.418 -15.149 1.00 92.81 493 SER A N 1
ATOM 3734 C CA . SER A 1 493 ? 16.417 -6.335 -14.952 1.00 92.81 493 SER A CA 1
ATOM 3735 C C . SER A 1 493 ? 17.761 -5.707 -15.227 1.00 92.81 493 SER A C 1
ATOM 3737 O O . SER A 1 493 ? 17.894 -4.790 -16.039 1.00 92.81 493 SER A O 1
ATOM 3739 N N . TYR A 1 494 ? 18.756 -6.201 -14.498 1.00 91.75 494 TYR A N 1
ATOM 3740 C CA . TYR A 1 494 ? 20.138 -5.818 -14.686 1.00 91.75 494 TYR A CA 1
ATOM 3741 C C . TYR A 1 494 ? 21.006 -7.069 -14.771 1.00 91.75 494 TYR A C 1
ATOM 3743 O O . TYR A 1 494 ? 21.081 -7.882 -13.845 1.00 91.75 494 TYR A O 1
ATOM 3751 N N . GLU A 1 495 ? 21.651 -7.209 -15.918 1.00 83.12 495 GLU A N 1
ATOM 3752 C CA . GLU A 1 495 ? 22.674 -8.194 -16.219 1.00 83.12 495 GLU A CA 1
ATOM 3753 C C . GLU A 1 495 ? 23.958 -7.420 -16.533 1.00 83.12 495 GLU A C 1
ATOM 3755 O O . GLU A 1 495 ? 23.869 -6.360 -17.122 1.00 83.12 495 GLU A O 1
ATOM 3760 N N . SER A 1 496 ? 25.133 -7.912 -16.130 1.00 75.56 496 SER A N 1
ATOM 3761 C CA . SER A 1 496 ? 26.469 -7.258 -16.108 1.00 75.56 496 SER A CA 1
ATOM 3762 C C . SER A 1 496 ? 26.796 -5.984 -16.938 1.00 75.56 496 SER A C 1
ATOM 3764 O O . SER A 1 496 ? 27.686 -5.246 -16.508 1.00 75.56 496 SER A O 1
ATOM 3766 N N . HIS A 1 497 ? 26.181 -5.766 -18.104 1.00 75.94 497 HIS A N 1
ATOM 3767 C CA . HIS A 1 497 ? 26.343 -4.634 -19.026 1.00 75.94 497 HIS A CA 1
ATOM 3768 C C . HIS A 1 497 ? 25.037 -4.199 -19.743 1.00 75.94 497 HIS A C 1
ATOM 3770 O O . HIS A 1 497 ? 25.103 -3.345 -20.622 1.00 75.94 497 HIS A O 1
ATOM 3776 N N . GLU A 1 498 ? 23.877 -4.779 -19.412 1.00 85.62 498 GLU A N 1
ATOM 3777 C CA . GLU A 1 498 ? 22.573 -4.518 -20.038 1.00 85.62 498 GLU A CA 1
ATOM 3778 C C . GLU A 1 498 ? 21.492 -4.335 -18.960 1.00 85.62 498 GLU A C 1
ATOM 3780 O O . GLU A 1 498 ? 21.272 -5.199 -18.107 1.00 85.62 498 GLU A O 1
ATOM 3785 N N . VAL A 1 499 ? 20.792 -3.205 -19.021 1.00 91.56 499 VAL A N 1
ATOM 3786 C CA . VAL A 1 499 ? 19.597 -2.903 -18.232 1.00 91.56 499 VAL A CA 1
ATOM 3787 C C . VAL A 1 499 ? 18.386 -3.020 -19.142 1.00 91.56 499 VAL A C 1
ATOM 3789 O O . VAL A 1 499 ? 18.368 -2.433 -20.225 1.00 91.56 499 VAL A O 1
ATOM 3792 N N . ARG A 1 500 ? 17.355 -3.737 -18.698 1.00 92.62 500 ARG A N 1
ATOM 3793 C CA . ARG A 1 500 ? 16.086 -3.859 -19.423 1.00 92.62 500 ARG A CA 1
ATOM 3794 C C . ARG A 1 500 ? 14.945 -3.354 -18.559 1.00 92.62 500 ARG A C 1
ATOM 3796 O O . ARG A 1 500 ? 14.847 -3.712 -17.388 1.00 92.62 500 ARG A O 1
ATOM 3803 N N . VAL A 1 501 ? 14.055 -2.568 -19.152 1.00 97.25 501 VAL A N 1
ATOM 3804 C CA . VAL A 1 501 ? 12.788 -2.162 -18.537 1.00 97.25 501 VAL A CA 1
ATOM 3805 C C . VAL A 1 501 ? 11.659 -2.566 -19.465 1.00 97.25 501 VAL A C 1
ATOM 3807 O O . VAL A 1 501 ? 11.599 -2.086 -20.590 1.00 97.25 501 VAL A O 1
ATOM 3810 N N . THR A 1 502 ? 10.770 -3.446 -19.013 1.00 96.94 502 THR A N 1
ATOM 3811 C CA . THR A 1 502 ? 9.637 -3.950 -19.798 1.00 96.94 502 THR A CA 1
ATOM 3812 C C . THR A 1 502 ? 8.318 -3.532 -19.164 1.00 96.94 502 THR A C 1
ATOM 3814 O O . THR A 1 502 ? 8.129 -3.679 -17.954 1.00 96.94 502 THR A O 1
ATOM 3817 N N . LEU A 1 503 ? 7.400 -3.022 -19.991 1.00 97.38 503 LEU A N 1
ATOM 3818 C CA . LEU A 1 503 ? 6.079 -2.560 -19.566 1.00 97.38 503 LEU A CA 1
ATOM 3819 C C . LEU A 1 503 ? 4.949 -3.132 -20.443 1.00 97.38 503 LEU A C 1
ATOM 3821 O O . LEU A 1 503 ? 5.052 -3.134 -21.677 1.00 97.38 503 LEU A O 1
ATOM 3825 N N . PRO A 1 504 ? 3.820 -3.558 -19.840 1.00 96.44 504 PRO A N 1
ATOM 3826 C CA . PRO A 1 504 ? 2.643 -3.993 -20.583 1.00 96.44 504 PRO A CA 1
ATOM 3827 C C . PRO A 1 504 ? 2.073 -2.873 -21.459 1.00 96.44 504 PRO A C 1
ATOM 3829 O O . PRO A 1 504 ? 2.143 -1.696 -21.109 1.00 96.44 504 PRO A O 1
ATOM 3832 N N . ALA A 1 505 ? 1.394 -3.230 -22.550 1.00 94.94 505 ALA A N 1
ATOM 3833 C CA . ALA A 1 505 ? 0.798 -2.264 -23.482 1.00 94.94 505 ALA A CA 1
ATOM 3834 C C . ALA A 1 505 ? -0.230 -1.299 -22.853 1.00 94.94 505 ALA A C 1
ATOM 3836 O O . ALA A 1 505 ? -0.524 -0.251 -23.422 1.00 94.94 505 ALA A O 1
ATOM 3837 N N . CYS A 1 506 ? -0.761 -1.598 -21.660 1.00 92.44 506 CYS A N 1
ATOM 3838 C CA . CYS A 1 506 ? -1.621 -0.673 -20.910 1.00 92.44 506 CYS A CA 1
ATOM 3839 C C . CYS A 1 506 ? -0.902 0.606 -20.425 1.00 92.44 506 CYS A C 1
ATOM 3841 O O . CYS A 1 506 ? -1.574 1.530 -19.945 1.00 92.44 506 CYS A O 1
ATOM 3843 N N . TYR A 1 507 ? 0.431 0.647 -20.523 1.00 94.62 507 TYR A N 1
ATOM 3844 C CA . TYR A 1 507 ? 1.280 1.804 -20.230 1.00 94.62 507 TYR A CA 1
ATOM 3845 C C . TYR A 1 507 ? 1.591 2.669 -21.457 1.00 94.62 507 TYR A C 1
ATOM 3847 O O . TYR A 1 507 ? 2.315 3.652 -21.322 1.00 94.62 507 TYR A O 1
ATOM 3855 N N . MET A 1 508 ? 1.019 2.360 -22.627 1.00 94.38 508 MET A N 1
ATOM 3856 C CA . MET A 1 508 ? 1.167 3.222 -23.800 1.00 94.38 508 MET A CA 1
ATOM 3857 C C . MET A 1 508 ? 0.707 4.656 -23.497 1.00 9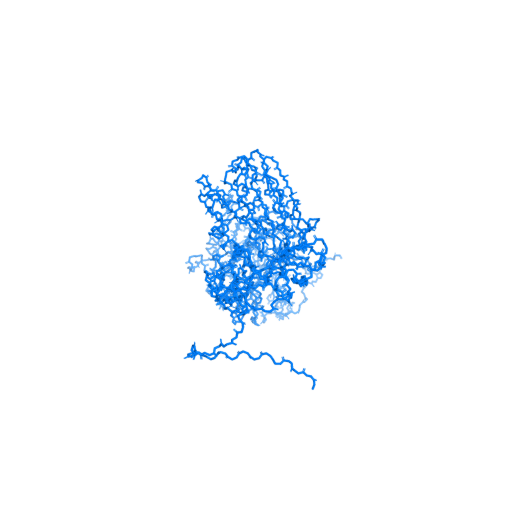4.38 508 MET A C 1
ATOM 3859 O O . MET A 1 508 ? -0.393 4.848 -22.969 1.00 94.38 508 MET A O 1
ATOM 3863 N N . ASN A 1 509 ? 1.518 5.650 -23.867 1.00 94.69 509 ASN A N 1
ATOM 3864 C CA . ASN A 1 509 ? 1.339 7.077 -23.556 1.00 94.69 509 ASN A CA 1
ATOM 3865 C C . ASN A 1 509 ? 1.344 7.424 -22.052 1.00 94.69 509 ASN A C 1
ATOM 3867 O O . ASN A 1 509 ? 0.804 8.460 -21.660 1.00 94.69 509 ASN A O 1
ATOM 3871 N N . LYS A 1 510 ? 1.874 6.554 -21.183 1.00 94.94 510 LYS A N 1
ATOM 3872 C CA . LYS A 1 510 ? 1.913 6.775 -19.722 1.00 94.94 510 LYS A CA 1
ATOM 3873 C C . LYS A 1 510 ? 3.327 6.797 -19.151 1.00 94.94 510 LYS A C 1
ATOM 3875 O O . LYS A 1 510 ? 3.477 6.814 -17.928 1.00 94.94 510 LYS A O 1
ATOM 3880 N N . THR A 1 511 ? 4.341 6.783 -20.006 1.00 97.12 511 THR A N 1
ATOM 3881 C CA . THR A 1 511 ? 5.747 6.842 -19.608 1.00 97.12 511 THR A CA 1
ATOM 3882 C C . THR A 1 511 ? 6.371 8.158 -20.037 1.00 97.12 511 THR A C 1
ATOM 3884 O O . THR A 1 511 ? 5.915 8.807 -20.974 1.00 97.12 511 THR A O 1
ATOM 3887 N N . GLU A 1 512 ? 7.434 8.535 -19.348 1.00 96.69 512 GLU A N 1
ATOM 3888 C CA . GLU A 1 512 ? 8.349 9.599 -19.751 1.00 96.69 512 GLU A CA 1
ATOM 3889 C C . GLU A 1 512 ? 9.757 9.270 -19.242 1.00 96.69 512 GLU A C 1
ATOM 3891 O O . GLU A 1 512 ? 9.913 8.439 -18.342 1.00 96.69 512 GLU A O 1
ATOM 3896 N N . GLY A 1 513 ? 10.778 9.901 -19.817 1.00 96.12 513 GLY A N 1
ATOM 3897 C CA . GLY A 1 513 ? 12.189 9.637 -19.530 1.00 96.12 513 GLY A CA 1
ATOM 3898 C C . GLY A 1 513 ? 12.996 9.431 -20.810 1.00 96.12 513 GLY A C 1
ATOM 3899 O O . GLY A 1 513 ? 12.484 9.619 -21.913 1.00 96.12 513 GLY A O 1
ATOM 3900 N N . ILE A 1 514 ? 14.249 8.995 -20.667 1.00 95.56 514 ILE A N 1
ATOM 3901 C CA . ILE A 1 514 ? 15.124 8.658 -21.806 1.00 95.56 514 ILE A CA 1
ATOM 3902 C C . ILE A 1 514 ? 14.508 7.567 -22.697 1.00 95.56 514 ILE A C 1
ATOM 3904 O O . ILE A 1 514 ? 14.695 7.589 -23.906 1.00 95.56 514 ILE A O 1
ATOM 3908 N N . CYS A 1 515 ? 13.736 6.643 -22.121 1.00 96.31 515 CYS A N 1
ATOM 3909 C CA . CYS A 1 515 ? 13.049 5.569 -22.841 1.00 96.31 515 CYS A CA 1
ATOM 3910 C C . CYS A 1 515 ? 11.827 6.022 -23.660 1.00 96.31 515 CYS A C 1
ATOM 3912 O O . CYS A 1 515 ? 11.140 5.163 -24.218 1.00 96.31 515 CYS A O 1
ATOM 3914 N N . GLY A 1 516 ? 11.531 7.323 -23.715 1.00 95.94 516 GLY A N 1
ATOM 3915 C CA . GLY A 1 516 ? 10.433 7.866 -24.506 1.00 95.94 516 GLY A CA 1
ATOM 3916 C C . GLY A 1 516 ? 9.050 7.720 -23.864 1.00 95.94 516 GLY A C 1
ATOM 3917 O O . GLY A 1 516 ? 8.893 7.389 -22.680 1.00 95.94 516 GLY A O 1
ATOM 3918 N N . ASN A 1 517 ? 8.021 8.005 -24.662 1.00 95.50 517 ASN A N 1
ATOM 3919 C CA . ASN A 1 517 ? 6.630 8.124 -24.201 1.00 95.50 517 ASN A CA 1
ATOM 3920 C C . ASN A 1 517 ? 5.776 6.857 -24.435 1.00 95.50 517 ASN A C 1
ATOM 3922 O O . ASN A 1 517 ? 4.619 6.800 -23.999 1.00 95.50 517 ASN A O 1
ATOM 3926 N N . TYR A 1 518 ? 6.357 5.847 -25.094 1.00 96.75 518 TYR A N 1
ATOM 3927 C CA . TYR A 1 518 ? 5.736 4.563 -25.409 1.00 96.75 518 TYR A CA 1
ATOM 3928 C C . TYR A 1 518 ? 4.411 4.724 -26.173 1.00 96.75 518 TYR A C 1
ATOM 3930 O O . TYR A 1 518 ? 3.349 4.276 -25.729 1.00 96.75 518 TYR A O 1
ATOM 3938 N N . ASN A 1 519 ? 4.435 5.400 -27.317 1.00 95.56 519 ASN A N 1
ATOM 3939 C CA . ASN A 1 519 ? 3.251 5.643 -28.146 1.00 95.56 519 ASN A CA 1
ATOM 3940 C C . ASN A 1 519 ? 3.289 4.894 -29.497 1.00 95.56 519 ASN A C 1
ATOM 3942 O O . ASN A 1 519 ? 2.321 4.944 -30.265 1.00 95.56 519 ASN A O 1
ATOM 3946 N N . GLY A 1 520 ? 4.373 4.164 -29.770 1.00 93.62 520 GLY A N 1
ATOM 3947 C CA . GLY A 1 520 ? 4.661 3.475 -31.023 1.00 93.62 520 GLY A CA 1
ATOM 3948 C C . GLY A 1 520 ? 5.313 4.353 -32.098 1.00 93.62 520 GLY A C 1
ATOM 3949 O O . GLY A 1 520 ? 5.256 3.979 -33.273 1.00 93.62 520 GLY A O 1
ATOM 3950 N N . ARG A 1 521 ? 5.878 5.519 -31.753 1.00 94.06 521 ARG A N 1
ATOM 3951 C CA . ARG A 1 521 ? 6.469 6.484 -32.698 1.00 94.06 521 ARG A CA 1
ATOM 3952 C C . ARG A 1 521 ? 7.891 6.878 -32.274 1.00 94.06 521 ARG A C 1
ATOM 3954 O O . ARG A 1 521 ? 8.088 7.909 -31.641 1.00 94.06 521 ARG A O 1
ATOM 3961 N N . PRO A 1 522 ? 8.922 6.185 -32.783 1.00 90.12 522 PRO A N 1
ATOM 3962 C CA . PRO A 1 522 ? 10.307 6.453 -32.382 1.00 90.12 522 PRO A CA 1
ATOM 3963 C C . PRO A 1 522 ? 10.811 7.873 -32.709 1.00 90.12 522 PRO A C 1
ATOM 3965 O O . PRO A 1 522 ? 11.790 8.345 -32.133 1.00 90.12 522 PRO A O 1
ATOM 3968 N N . GLY A 1 523 ? 10.160 8.577 -33.642 1.00 89.44 523 GLY A N 1
ATOM 3969 C CA . GLY A 1 523 ? 10.542 9.932 -34.049 1.00 89.44 523 GLY A CA 1
ATOM 3970 C C . GLY A 1 523 ? 10.196 11.040 -33.047 1.00 89.44 523 GLY A C 1
ATOM 3971 O O . GLY A 1 523 ? 10.649 12.166 -33.246 1.00 89.44 523 GLY A O 1
ATOM 3972 N N . ASP A 1 524 ? 9.405 10.757 -32.006 1.00 93.50 524 ASP A N 1
ATOM 3973 C CA . ASP A 1 524 ? 9.020 11.742 -30.987 1.00 93.50 524 ASP A CA 1
ATOM 3974 C C . ASP A 1 524 ? 9.524 11.417 -29.573 1.00 93.50 524 ASP A C 1
ATOM 3976 O O . ASP A 1 524 ? 9.146 12.096 -28.624 1.00 93.50 524 ASP A O 1
ATOM 3980 N N . ASP A 1 525 ? 10.445 10.461 -29.435 1.00 94.38 525 ASP A N 1
ATOM 3981 C CA . ASP A 1 525 ? 10.920 9.989 -28.129 1.00 94.38 525 ASP A CA 1
ATOM 3982 C C . ASP A 1 525 ? 11.906 10.923 -27.415 1.00 94.38 525 ASP A C 1
ATOM 3984 O O . ASP A 1 525 ? 12.106 10.801 -26.206 1.00 94.38 525 ASP A O 1
ATOM 3988 N N . LEU A 1 526 ? 12.522 11.875 -28.124 1.00 93.94 526 LEU A N 1
ATOM 3989 C CA . LEU A 1 526 ? 13.512 12.795 -27.550 1.00 93.94 526 LEU A CA 1
ATOM 3990 C C . LEU A 1 526 ? 12.856 13.920 -26.727 1.00 93.94 526 LEU A C 1
ATOM 3992 O O . LEU A 1 526 ? 13.132 15.096 -26.952 1.00 93.94 526 LEU A O 1
ATOM 3996 N N . LEU A 1 527 ? 11.971 13.593 -25.787 1.00 94.94 527 LEU A N 1
ATOM 3997 C CA . LEU A 1 527 ? 11.243 14.561 -24.961 1.00 94.94 527 LEU A CA 1
ATOM 3998 C C . LEU A 1 527 ? 11.992 14.863 -23.666 1.00 94.94 527 LEU A C 1
ATOM 4000 O O . LEU A 1 527 ? 12.372 13.962 -22.927 1.00 94.94 527 LEU A O 1
ATOM 4004 N N . THR A 1 528 ? 12.163 16.145 -23.363 1.00 94.69 528 THR A N 1
ATOM 4005 C CA . THR A 1 528 ? 12.663 16.626 -22.067 1.00 94.69 528 THR A CA 1
ATOM 4006 C C . THR A 1 528 ? 11.554 16.560 -21.001 1.00 94.69 528 THR A C 1
ATOM 4008 O O . THR A 1 528 ? 10.375 16.479 -21.359 1.00 94.69 528 THR A O 1
ATOM 4011 N N . PRO A 1 529 ? 11.865 16.714 -19.696 1.00 93.25 529 PRO A N 1
ATOM 4012 C CA . PRO A 1 529 ? 10.833 16.812 -18.654 1.00 93.25 529 PRO A CA 1
ATOM 4013 C C . PRO A 1 529 ? 9.845 17.974 -18.846 1.00 93.25 529 PRO A C 1
ATOM 4015 O O . PRO A 1 529 ? 8.759 17.968 -18.277 1.00 93.25 529 PRO A O 1
ATOM 4018 N N . ALA A 1 530 ? 10.216 18.989 -19.635 1.00 91.56 530 ALA A N 1
ATOM 4019 C CA . ALA A 1 530 ? 9.345 20.111 -19.979 1.00 91.56 530 ALA A CA 1
ATOM 4020 C C . ALA A 1 530 ? 8.381 19.797 -21.143 1.00 91.56 530 ALA A C 1
ATOM 4022 O O . ALA A 1 530 ? 7.623 20.672 -21.558 1.00 91.56 530 ALA A O 1
ATOM 4023 N N . GLY A 1 531 ? 8.435 18.586 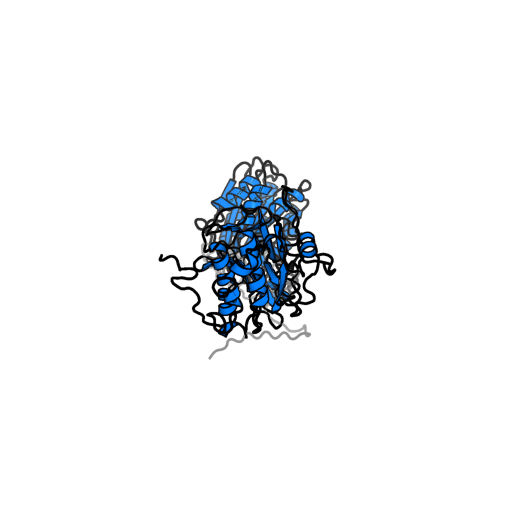-21.708 1.00 90.38 531 GLY A N 1
ATOM 4024 C CA . GLY A 1 531 ? 7.642 18.172 -22.867 1.00 90.38 531 GLY A CA 1
ATOM 4025 C C . GLY A 1 531 ? 8.141 18.727 -24.206 1.00 90.38 531 GLY A C 1
ATOM 4026 O O . GLY A 1 531 ? 7.454 18.598 -25.215 1.00 90.38 531 GLY A O 1
ATOM 4027 N N . THR A 1 532 ? 9.318 19.357 -24.239 1.00 94.06 532 THR A N 1
ATOM 4028 C CA . THR A 1 532 ? 9.933 19.868 -25.474 1.00 94.06 532 THR A CA 1
ATOM 4029 C C . THR A 1 532 ? 10.916 18.863 -26.059 1.00 94.06 532 THR A C 1
ATOM 4031 O O . THR A 1 532 ? 11.565 18.125 -25.318 1.00 94.06 532 THR A O 1
ATOM 4034 N N . THR A 1 533 ? 11.064 18.854 -27.383 1.00 95.19 533 THR A N 1
ATOM 4035 C CA . THR A 1 533 ? 12.030 17.985 -28.066 1.00 95.19 533 THR A CA 1
ATOM 4036 C C . THR A 1 533 ? 13.463 18.458 -27.817 1.00 95.19 533 THR A C 1
ATOM 4038 O O . THR A 1 533 ? 13.799 19.620 -28.060 1.00 95.19 533 THR A O 1
ATOM 4041 N N . ALA A 1 534 ? 14.320 17.561 -27.340 1.00 94.31 534 ALA A N 1
ATOM 4042 C CA . ALA A 1 534 ? 15.742 17.801 -27.174 1.00 94.31 534 ALA A CA 1
ATOM 4043 C C . ALA A 1 534 ? 16.429 17.966 -28.537 1.00 94.31 534 ALA A C 1
ATOM 4045 O O . ALA A 1 534 ? 16.126 17.271 -29.502 1.00 94.31 534 ALA A O 1
ATOM 4046 N N . SER A 1 535 ? 17.395 18.881 -28.612 1.00 92.12 535 SER A N 1
ATOM 4047 C CA . SER A 1 535 ? 18.127 19.165 -29.854 1.00 92.12 535 SER A CA 1
ATOM 4048 C C . SER A 1 535 ? 19.169 18.104 -30.216 1.00 92.12 535 SER A C 1
ATOM 4050 O O . SER A 1 535 ? 19.604 18.043 -31.363 1.00 92.12 535 SER A O 1
ATOM 4052 N N . THR A 1 536 ? 19.612 17.313 -29.235 1.00 90.88 536 THR A N 1
ATOM 4053 C CA . THR A 1 536 ? 20.610 16.243 -29.372 1.00 90.88 536 THR A CA 1
ATOM 4054 C C . THR A 1 536 ? 20.398 15.192 -28.282 1.00 90.88 536 THR A C 1
ATOM 4056 O O . THR A 1 536 ? 19.868 15.513 -27.218 1.00 90.88 536 THR A O 1
ATOM 4059 N N . ASP A 1 537 ? 20.907 13.984 -28.491 1.00 90.31 537 ASP A N 1
ATOM 4060 C CA . ASP A 1 537 ? 20.894 12.881 -27.518 1.00 90.31 537 ASP A CA 1
ATOM 4061 C C . ASP A 1 537 ? 21.549 13.276 -26.187 1.00 90.31 537 ASP A C 1
ATOM 4063 O O . ASP A 1 537 ? 21.021 13.021 -25.107 1.00 90.31 537 ASP A O 1
ATOM 4067 N N . ALA A 1 538 ? 22.669 14.003 -26.248 1.00 89.88 538 ALA A N 1
ATOM 4068 C CA . ALA A 1 538 ? 23.329 14.532 -25.058 1.00 89.88 538 ALA A CA 1
ATOM 4069 C C . ALA A 1 538 ? 22.470 15.587 -24.338 1.00 89.88 538 ALA A C 1
ATOM 4071 O O . ALA A 1 538 ? 22.455 15.641 -23.108 1.00 89.88 538 ALA A O 1
ATOM 4072 N N . ALA A 1 539 ? 21.737 16.428 -25.077 1.00 93.00 539 ALA A N 1
ATOM 4073 C CA . ALA A 1 539 ? 20.790 17.367 -24.478 1.00 93.00 539 ALA A CA 1
ATOM 4074 C C . ALA A 1 539 ? 19.614 16.633 -23.815 1.00 93.00 539 ALA A C 1
ATOM 4076 O O . ALA A 1 539 ? 19.197 17.043 -22.732 1.00 93.00 539 ALA A O 1
ATOM 4077 N N . LEU A 1 540 ? 19.133 15.533 -24.410 1.00 94.50 540 LEU A N 1
ATOM 4078 C CA . LEU A 1 540 ? 18.126 14.669 -23.795 1.00 94.50 540 LEU A CA 1
ATOM 4079 C C . LEU A 1 540 ? 18.648 14.098 -22.474 1.00 94.50 540 LEU A C 1
ATOM 4081 O O . LEU A 1 540 ? 18.018 14.317 -21.439 1.00 94.50 540 LEU A O 1
ATOM 4085 N N . GLY A 1 541 ? 19.816 13.447 -22.491 1.00 91.31 541 GLY A N 1
ATOM 4086 C CA . GLY A 1 541 ? 20.443 12.888 -21.293 1.00 91.31 541 GLY A CA 1
ATOM 4087 C C . GLY A 1 541 ? 20.581 13.937 -20.190 1.00 91.31 541 GLY A C 1
ATOM 4088 O O . GLY A 1 541 ? 20.064 13.756 -19.093 1.00 91.31 541 GLY A O 1
ATOM 4089 N N . ASN A 1 542 ? 21.167 15.098 -20.499 1.00 91.50 542 ASN A N 1
ATOM 4090 C CA . ASN A 1 542 ? 21.315 16.201 -19.541 1.00 91.50 542 ASN A CA 1
ATOM 4091 C C . ASN A 1 542 ? 19.984 16.700 -18.962 1.00 91.50 542 ASN A C 1
ATOM 4093 O O . ASN A 1 542 ? 19.939 17.082 -17.795 1.00 91.50 542 ASN A O 1
ATOM 4097 N N . SER A 1 543 ? 18.903 16.687 -19.744 1.00 94.56 543 SER A N 1
ATOM 4098 C CA . SER A 1 543 ? 17.588 17.125 -19.265 1.00 94.56 543 SER A CA 1
ATOM 4099 C C . SER A 1 543 ? 16.957 16.167 -18.247 1.00 94.56 543 SER A C 1
ATOM 4101 O O . SER A 1 543 ? 16.206 16.618 -17.389 1.00 94.56 543 SER A O 1
ATOM 4103 N N . TRP A 1 544 ? 17.303 14.876 -18.293 1.00 94.12 544 TRP A N 1
ATOM 4104 C CA . TRP A 1 544 ? 16.805 13.829 -17.388 1.00 94.12 544 TRP A CA 1
ATOM 4105 C C . TRP A 1 544 ? 17.781 13.483 -16.256 1.00 94.12 544 TRP A C 1
ATOM 4107 O O . TRP A 1 544 ? 17.671 12.429 -15.624 1.00 94.12 544 TRP A O 1
ATOM 4117 N N . GLN A 1 545 ? 18.764 14.350 -16.002 1.00 92.19 545 GLN A N 1
ATOM 4118 C CA . GLN A 1 545 ? 19.740 14.157 -14.938 1.00 92.19 545 GLN A CA 1
ATOM 4119 C C . GLN A 1 545 ? 19.083 14.250 -13.559 1.00 92.19 545 GLN A C 1
ATOM 4121 O O . GLN A 1 545 ? 18.402 15.222 -13.235 1.00 92.19 545 GLN A O 1
ATOM 4126 N N . VAL A 1 546 ? 19.356 13.268 -12.703 1.00 89.69 546 VAL A N 1
ATOM 4127 C CA . VAL A 1 546 ? 18.881 13.253 -11.319 1.00 89.69 546 VAL A CA 1
ATOM 4128 C C . VAL A 1 546 ? 19.938 13.893 -10.423 1.00 89.69 546 VAL A C 1
ATOM 4130 O O . VAL A 1 546 ? 21.088 13.449 -10.376 1.00 89.69 546 VAL A O 1
ATOM 4133 N N . MET A 1 547 ? 19.565 14.950 -9.698 1.00 76.06 547 MET A N 1
ATOM 4134 C CA . MET A 1 547 ? 20.490 15.625 -8.786 1.00 76.06 547 MET A CA 1
ATOM 4135 C C . MET A 1 547 ? 20.848 14.717 -7.600 1.00 76.06 547 MET A C 1
ATOM 4137 O O . MET A 1 547 ? 19.985 14.278 -6.842 1.00 76.06 547 MET A O 1
ATOM 4141 N N . SER A 1 548 ? 22.144 14.446 -7.442 1.00 63.34 548 SER A N 1
ATOM 4142 C CA . SER A 1 548 ? 22.726 13.675 -6.340 1.00 63.34 548 SER A CA 1
ATOM 4143 C C . SER A 1 548 ? 23.443 14.608 -5.362 1.00 63.34 548 SER A C 1
ATOM 4145 O O . SER A 1 548 ? 24.046 15.602 -5.767 1.00 63.34 548 SER A O 1
ATOM 4147 N N . SER A 1 549 ? 23.433 14.259 -4.074 1.00 55.28 549 SER A N 1
ATOM 4148 C CA . SER A 1 549 ? 24.049 15.024 -2.980 1.00 55.28 549 SER A CA 1
ATOM 4149 C C . SER A 1 549 ? 25.557 15.266 -3.132 1.00 55.28 549 SER A C 1
ATOM 4151 O O . SER A 1 549 ? 26.103 16.122 -2.439 1.00 55.28 549 SER A O 1
ATOM 4153 N N . SER A 1 550 ? 26.246 14.550 -4.027 1.00 57.34 550 SER A N 1
ATOM 4154 C CA . SER A 1 550 ? 27.695 14.663 -4.201 1.00 57.34 550 SER A CA 1
ATOM 4155 C C . SER A 1 550 ? 28.157 15.529 -5.379 1.00 57.34 550 SER A C 1
ATOM 4157 O O . SER A 1 550 ? 29.352 15.796 -5.430 1.00 57.34 550 SER A O 1
ATOM 4159 N N . ASN A 1 551 ? 27.286 15.990 -6.295 1.00 58.94 551 ASN A N 1
ATOM 4160 C CA . ASN A 1 551 ? 27.588 16.870 -7.456 1.00 58.94 551 ASN A CA 1
ATOM 4161 C C . ASN A 1 551 ? 28.863 16.551 -8.289 1.00 58.94 551 ASN A C 1
ATOM 4163 O O . ASN A 1 551 ? 29.301 17.358 -9.107 1.00 58.94 551 ASN A O 1
ATOM 4167 N N . ARG A 1 552 ? 29.478 15.377 -8.115 1.00 71.31 552 ARG A N 1
ATOM 4168 C CA . ARG A 1 552 ? 30.755 14.975 -8.726 1.00 71.31 552 ARG A CA 1
ATOM 4169 C C . ARG A 1 552 ? 30.516 14.010 -9.885 1.00 71.31 552 ARG A C 1
ATOM 4171 O O . ARG A 1 552 ? 31.008 12.887 -9.863 1.00 71.31 552 ARG A O 1
ATOM 4178 N N . CYS A 1 553 ? 29.758 14.430 -10.889 1.00 80.56 553 CYS A N 1
ATOM 4179 C CA . CYS A 1 553 ? 29.573 13.649 -12.110 1.00 80.56 553 CYS A CA 1
ATOM 4180 C C . CYS A 1 553 ? 29.832 14.499 -13.360 1.00 80.56 553 CYS A C 1
ATOM 4182 O O . CYS A 1 553 ? 29.784 15.728 -13.300 1.00 80.56 553 CYS A O 1
ATOM 4184 N N . THR A 1 554 ? 30.177 13.862 -14.481 1.00 83.31 554 THR A N 1
ATOM 4185 C CA . THR A 1 554 ? 30.358 14.545 -15.770 1.00 83.31 554 THR A CA 1
ATOM 4186 C C . THR A 1 554 ? 29.062 14.501 -16.570 1.00 83.31 554 THR A C 1
ATOM 4188 O O . THR A 1 554 ? 28.606 13.385 -16.817 1.00 83.31 554 THR A O 1
ATOM 4191 N N . PRO A 1 555 ? 28.503 15.658 -16.985 1.00 82.25 555 PRO A N 1
ATOM 4192 C CA . PRO A 1 555 ? 27.284 15.726 -17.789 1.00 82.25 555 PRO A CA 1
ATOM 4193 C C . PRO A 1 555 ? 27.370 14.926 -19.090 1.00 82.25 555 PRO A C 1
ATOM 4195 O O . PRO A 1 555 ? 28.462 14.623 -19.579 1.00 82.25 555 PRO A O 1
ATOM 4198 N N . ALA A 1 556 ? 26.203 14.650 -19.669 1.00 77.88 556 ALA A N 1
ATOM 4199 C CA . ALA A 1 556 ? 26.066 13.943 -20.927 1.00 77.88 556 ALA A CA 1
ATOM 4200 C C . ALA A 1 556 ? 26.757 14.704 -22.064 1.00 77.88 556 ALA A C 1
ATOM 4202 O O . ALA A 1 556 ? 26.506 15.893 -22.290 1.00 77.88 556 ALA A O 1
ATOM 4203 N N . THR A 1 557 ? 27.624 14.006 -22.794 1.00 80.94 557 THR A N 1
ATOM 4204 C CA . THR A 1 557 ? 28.336 14.529 -23.965 1.00 80.94 557 THR A CA 1
ATOM 4205 C C . THR A 1 557 ? 28.156 13.606 -25.160 1.00 80.94 557 THR A C 1
ATOM 4207 O O . THR A 1 557 ? 27.896 12.411 -25.011 1.00 80.94 557 THR A O 1
ATOM 4210 N N . LYS A 1 558 ? 28.291 14.169 -26.366 1.00 72.62 558 LYS A N 1
ATOM 4211 C CA . LYS A 1 558 ? 28.268 13.378 -27.596 1.00 72.62 558 LYS A CA 1
ATOM 4212 C C . LYS A 1 558 ? 29.412 12.351 -27.563 1.00 72.62 558 LYS A C 1
ATOM 4214 O O . LYS A 1 558 ? 30.547 12.759 -27.296 1.00 72.62 558 LYS A O 1
ATOM 4219 N N . PRO A 1 559 ? 29.166 11.071 -27.893 1.00 67.31 559 PRO A N 1
ATOM 4220 C CA . PRO A 1 559 ? 30.231 10.079 -27.977 1.00 67.31 559 PRO A CA 1
ATOM 4221 C C . PRO A 1 559 ? 31.323 10.525 -28.962 1.00 67.31 559 PRO A C 1
ATOM 4223 O O . PRO A 1 559 ? 31.037 10.962 -30.083 1.00 67.31 559 PRO A O 1
ATOM 4226 N N . ASN A 1 560 ? 32.595 10.444 -28.558 1.00 65.56 560 ASN A N 1
ATOM 4227 C CA . ASN A 1 560 ? 33.714 10.864 -29.404 1.00 65.56 560 ASN A CA 1
ATOM 4228 C C . ASN A 1 560 ? 34.081 9.767 -30.419 1.00 65.56 560 ASN A C 1
ATOM 4230 O O . ASN A 1 560 ? 35.012 8.991 -30.224 1.00 65.56 560 ASN A O 1
ATOM 4234 N N . VAL A 1 561 ? 33.356 9.731 -31.538 1.00 57.97 561 VAL A N 1
ATOM 4235 C CA . VAL A 1 561 ? 33.537 8.746 -32.627 1.00 57.97 561 VAL A CA 1
ATOM 4236 C C . VAL A 1 561 ? 34.852 8.945 -33.410 1.00 57.97 561 VAL A C 1
ATOM 4238 O O . VAL A 1 561 ? 35.254 8.100 -34.211 1.00 57.97 561 VAL A O 1
ATOM 4241 N N . THR A 1 562 ? 35.551 10.063 -33.193 1.00 56.56 562 THR A N 1
ATOM 4242 C CA . THR A 1 562 ? 36.770 10.449 -33.928 1.00 56.56 562 THR A CA 1
ATOM 4243 C C . THR A 1 562 ? 38.004 9.636 -33.529 1.00 56.56 562 THR A C 1
ATOM 4245 O O . THR A 1 562 ? 38.995 9.629 -34.254 1.00 56.56 562 THR A O 1
ATOM 4248 N N . ASN A 1 563 ? 37.949 8.913 -32.407 1.00 60.00 563 ASN A N 1
ATOM 4249 C CA . ASN A 1 563 ? 39.105 8.209 -31.846 1.00 60.00 563 ASN A CA 1
ATOM 4250 C C . ASN A 1 563 ? 39.389 6.840 -32.490 1.00 60.00 563 ASN A C 1
ATOM 4252 O O . ASN A 1 563 ? 40.321 6.152 -32.088 1.00 60.00 563 ASN A O 1
ATOM 4256 N N . CYS A 1 564 ? 38.607 6.425 -33.494 1.00 72.50 564 CYS A N 1
ATOM 4257 C CA . CYS A 1 564 ? 38.795 5.109 -34.099 1.00 72.50 564 CYS A CA 1
ATOM 4258 C C . CYS A 1 564 ? 39.968 5.025 -35.089 1.00 72.50 564 CYS A C 1
ATOM 4260 O O . CYS A 1 564 ? 40.413 3.922 -35.398 1.00 72.50 564 CYS A O 1
ATOM 4262 N N . GLY A 1 565 ? 40.474 6.164 -35.584 1.00 80.00 565 GLY A N 1
ATOM 4263 C CA . GLY A 1 565 ? 41.676 6.250 -36.424 1.00 80.00 565 GLY A CA 1
ATOM 4264 C C . GLY A 1 565 ? 41.829 5.100 -37.431 1.00 80.00 565 GLY A C 1
ATOM 4265 O O . GLY A 1 565 ? 40.935 4.826 -38.231 1.00 80.00 565 GLY A O 1
ATOM 4266 N N . THR A 1 566 ? 42.962 4.397 -37.357 1.00 82.50 566 THR A N 1
ATOM 4267 C CA . THR A 1 566 ? 43.270 3.217 -38.182 1.00 82.50 566 THR A CA 1
ATOM 4268 C C . THR A 1 566 ? 42.568 1.934 -37.724 1.00 82.50 566 THR A C 1
ATOM 4270 O O . THR A 1 566 ? 42.449 0.998 -38.512 1.00 82.50 566 THR A O 1
ATOM 4273 N N . LEU A 1 567 ? 42.061 1.875 -36.485 1.00 85.69 567 LEU A N 1
ATOM 4274 C CA . LEU A 1 567 ? 41.375 0.700 -35.937 1.00 85.69 567 LEU A CA 1
ATOM 4275 C C . LEU A 1 567 ? 40.035 0.422 -36.616 1.00 85.69 567 LEU A C 1
ATOM 4277 O O . LEU A 1 567 ? 39.604 -0.730 -36.639 1.00 85.69 567 LEU A O 1
ATOM 4281 N N . ARG A 1 568 ? 39.383 1.447 -37.180 1.00 89.12 568 ARG A N 1
ATOM 4282 C CA . ARG A 1 568 ? 38.021 1.338 -37.724 1.00 89.12 568 ARG A CA 1
ATOM 4283 C C . ARG A 1 568 ? 37.872 0.201 -38.726 1.00 89.12 568 ARG A C 1
ATOM 4285 O O . ARG A 1 568 ? 36.903 -0.547 -38.641 1.00 89.12 568 ARG A O 1
ATOM 4292 N N . ALA A 1 569 ? 38.829 0.051 -39.641 1.00 88.81 569 ALA A N 1
ATOM 4293 C CA . ALA A 1 569 ? 38.806 -1.016 -40.639 1.00 88.81 569 ALA A CA 1
ATOM 4294 C C . ALA A 1 569 ? 38.896 -2.407 -39.987 1.00 88.81 569 ALA A C 1
ATOM 4296 O O . ALA A 1 569 ? 38.129 -3.300 -40.336 1.00 88.81 569 ALA A O 1
ATOM 4297 N N . THR A 1 570 ? 39.775 -2.566 -38.994 1.00 90.38 570 THR A N 1
ATOM 4298 C CA . THR A 1 570 ? 39.974 -3.825 -38.266 1.00 90.38 570 THR A CA 1
ATOM 4299 C C . THR A 1 570 ? 38.743 -4.218 -37.454 1.00 90.38 570 THR A C 1
ATOM 4301 O O . THR A 1 570 ? 38.311 -5.365 -37.511 1.00 90.38 570 THR A O 1
ATOM 4304 N N . VAL A 1 571 ? 38.150 -3.280 -36.710 1.00 89.94 571 VAL A N 1
ATOM 4305 C CA . VAL A 1 571 ? 36.989 -3.576 -35.849 1.00 89.94 571 VAL A CA 1
ATOM 4306 C C . VAL A 1 571 ? 35.696 -3.746 -36.650 1.00 89.94 571 VAL A C 1
ATOM 4308 O O . VAL A 1 571 ? 34.804 -4.467 -36.217 1.00 89.94 571 VAL A O 1
ATOM 4311 N N . SER A 1 572 ? 35.611 -3.146 -37.842 1.00 93.00 572 SER A N 1
ATOM 4312 C CA . SER A 1 572 ? 34.465 -3.295 -38.753 1.00 93.00 572 SER A CA 1
ATOM 4313 C C . SER A 1 572 ? 34.518 -4.575 -39.598 1.00 93.00 572 SER A C 1
ATOM 4315 O O . SER A 1 572 ? 33.583 -4.839 -40.350 1.00 93.00 572 SER A O 1
ATOM 4317 N N . ALA A 1 573 ? 35.590 -5.367 -39.508 1.00 92.25 573 ALA A N 1
ATOM 4318 C CA . ALA A 1 573 ? 35.737 -6.607 -40.266 1.00 92.25 573 ALA A CA 1
ATOM 4319 C C . ALA A 1 573 ? 34.667 -7.654 -39.893 1.00 92.25 573 ALA A C 1
ATOM 4321 O O . ALA A 1 573 ? 34.117 -7.642 -38.789 1.00 92.25 573 ALA A O 1
ATOM 4322 N N . SER A 1 574 ? 34.392 -8.594 -40.804 1.00 88.12 574 SER A N 1
ATOM 4323 C CA . SER A 1 574 ? 33.340 -9.619 -40.656 1.00 88.12 574 SER A CA 1
ATOM 4324 C C . SER A 1 574 ? 33.554 -10.585 -39.485 1.00 88.12 574 SER A C 1
ATOM 4326 O O . SER A 1 574 ? 32.599 -11.162 -38.980 1.00 88.12 574 SER A O 1
ATOM 4328 N N . ASN A 1 575 ? 34.790 -10.737 -39.004 1.00 86.50 575 ASN A N 1
ATOM 4329 C CA . ASN A 1 575 ? 35.122 -11.524 -37.812 1.00 86.50 575 ASN A CA 1
ATOM 4330 C C . ASN A 1 575 ? 35.102 -10.707 -36.501 1.00 86.50 575 ASN A C 1
ATOM 4332 O O . ASN A 1 575 ? 35.465 -11.237 -35.450 1.00 86.50 575 ASN A O 1
ATOM 4336 N N . LYS A 1 576 ? 34.723 -9.426 -36.565 1.00 92.12 576 LYS A N 1
ATOM 4337 C CA . LYS A 1 576 ? 34.558 -8.494 -35.439 1.00 92.12 576 LYS A CA 1
ATOM 4338 C C . LYS A 1 576 ? 33.134 -7.920 -35.482 1.00 92.12 576 LYS A C 1
ATOM 4340 O O . LYS A 1 576 ? 32.186 -8.690 -35.611 1.00 92.12 576 LYS A O 1
ATOM 4345 N N . CYS A 1 577 ? 32.951 -6.601 -35.403 1.00 92.38 577 CYS A N 1
ATOM 4346 C CA . CYS A 1 577 ? 31.619 -5.990 -35.417 1.00 92.38 577 CYS A CA 1
ATOM 4347 C C . CYS A 1 577 ? 30.875 -6.220 -36.733 1.00 92.38 577 CYS A C 1
ATOM 4349 O O . CYS A 1 577 ? 29.653 -6.330 -36.728 1.00 92.38 577 CYS A O 1
ATOM 4351 N N . GLY A 1 578 ? 31.594 -6.367 -37.853 1.00 93.62 578 GLY A N 1
ATOM 4352 C CA . GLY A 1 578 ? 30.998 -6.649 -39.162 1.00 93.62 578 GLY A CA 1
ATOM 4353 C C . GLY A 1 578 ? 30.165 -7.932 -39.197 1.00 93.62 578 GLY A C 1
ATOM 4354 O O . GLY A 1 578 ? 29.277 -8.042 -40.036 1.00 93.62 578 GLY A O 1
ATOM 4355 N N . MET A 1 579 ? 30.375 -8.850 -38.246 1.00 93.50 579 MET A N 1
ATOM 4356 C CA . MET A 1 579 ? 29.552 -10.047 -38.057 1.00 93.50 579 MET A CA 1
ATOM 4357 C C . MET A 1 579 ? 28.061 -9.729 -37.887 1.00 93.50 579 MET A C 1
ATOM 4359 O O . MET A 1 579 ? 27.216 -10.521 -38.299 1.00 93.50 579 MET A O 1
ATOM 4363 N N . LEU A 1 580 ? 27.733 -8.573 -37.299 1.00 93.88 580 LEU A N 1
ATOM 4364 C CA . LEU A 1 580 ? 26.355 -8.133 -37.084 1.00 93.88 580 LEU A CA 1
ATOM 4365 C C . LEU A 1 580 ? 25.636 -7.834 -38.401 1.00 93.88 580 LEU A C 1
ATOM 4367 O O . LEU A 1 580 ? 24.453 -8.127 -38.513 1.00 93.88 580 LEU A O 1
ATOM 4371 N N . ASN A 1 581 ? 26.351 -7.322 -39.406 1.00 94.12 581 ASN A N 1
ATOM 4372 C CA . ASN A 1 581 ? 25.803 -6.980 -40.723 1.00 94.12 581 ASN A CA 1
ATOM 4373 C C . ASN A 1 581 ? 26.010 -8.085 -41.773 1.00 94.12 581 ASN A C 1
ATOM 4375 O O . ASN A 1 581 ? 25.550 -7.950 -42.907 1.00 94.12 581 ASN A O 1
ATOM 4379 N N . ASP A 1 582 ? 26.709 -9.169 -41.433 1.00 93.19 582 ASP A N 1
ATOM 4380 C CA . ASP A 1 582 ? 27.009 -10.244 -42.375 1.00 93.19 582 ASP A CA 1
ATOM 4381 C C . ASP A 1 582 ? 25.746 -11.057 -42.705 1.00 93.19 582 ASP A C 1
ATOM 4383 O O . ASP A 1 582 ? 25.224 -11.816 -41.885 1.00 93.19 582 ASP A O 1
ATOM 4387 N N . THR A 1 583 ? 25.263 -10.908 -43.939 1.00 93.19 583 THR A N 1
ATOM 4388 C CA . THR A 1 583 ? 24.070 -11.599 -44.461 1.00 93.19 583 THR A CA 1
ATOM 4389 C C . THR A 1 583 ? 24.256 -13.109 -44.628 1.00 93.19 583 THR A C 1
ATOM 4391 O O . THR A 1 583 ? 23.271 -13.827 -44.776 1.00 93.19 583 THR A O 1
ATOM 4394 N N . SER A 1 584 ? 25.493 -13.608 -44.574 1.00 92.00 584 SER A N 1
ATOM 4395 C CA . SER A 1 584 ? 25.822 -15.041 -44.528 1.00 92.00 584 SER A CA 1
ATOM 4396 C C . SER A 1 584 ? 26.336 -15.479 -43.150 1.00 92.00 584 SER A C 1
ATOM 4398 O O . SER A 1 584 ? 26.687 -16.642 -42.953 1.00 92.00 584 SER A O 1
ATOM 4400 N N . GLY A 1 585 ? 26.384 -14.551 -42.192 1.00 89.69 585 GLY A N 1
ATOM 4401 C CA . GLY A 1 585 ? 26.888 -14.766 -40.845 1.00 89.69 585 GLY A CA 1
ATOM 4402 C C . GLY A 1 585 ? 25.865 -15.404 -39.895 1.00 89.69 585 GLY A C 1
ATOM 4403 O O . GLY A 1 585 ? 24.707 -15.643 -40.260 1.00 89.69 585 GLY A O 1
ATOM 4404 N N . PRO A 1 586 ? 26.263 -15.644 -38.631 1.00 91.69 586 PRO A N 1
ATOM 4405 C CA . PRO A 1 586 ? 25.432 -16.326 -37.634 1.00 91.69 586 PRO A CA 1
ATOM 4406 C C . PRO A 1 586 ? 24.154 -15.563 -37.257 1.00 91.69 586 PRO A C 1
ATOM 4408 O O . PRO A 1 586 ? 23.216 -16.165 -36.736 1.00 91.69 586 PRO A O 1
ATOM 4411 N N . PHE A 1 587 ? 24.100 -14.256 -37.528 1.00 94.69 587 PHE A N 1
ATOM 4412 C CA . PHE A 1 587 ? 22.950 -13.406 -37.221 1.00 94.69 587 PHE A CA 1
ATOM 4413 C C . PHE A 1 587 ? 22.039 -13.105 -38.419 1.00 94.69 587 PHE A C 1
ATOM 4415 O O . PHE A 1 587 ? 21.020 -12.440 -38.250 1.00 94.69 587 PHE A O 1
ATOM 4422 N N . SER A 1 588 ? 22.356 -13.614 -39.611 1.00 93.38 588 SER A N 1
ATOM 4423 C CA . SER A 1 588 ? 21.610 -13.354 -40.854 1.00 93.38 588 SER A CA 1
ATOM 4424 C C . SER A 1 588 ? 20.096 -13.581 -40.735 1.00 93.38 588 SER A C 1
ATOM 4426 O O . SER A 1 588 ? 19.291 -12.769 -41.186 1.00 93.38 588 SER A O 1
ATOM 4428 N N . THR A 1 589 ? 19.686 -14.652 -40.050 1.00 93.75 589 THR A N 1
ATOM 4429 C CA . THR A 1 589 ? 18.268 -14.987 -39.814 1.00 93.75 589 THR A CA 1
ATOM 4430 C C . THR A 1 589 ? 17.519 -13.965 -38.949 1.00 93.75 589 THR A C 1
ATOM 4432 O O . THR A 1 589 ? 16.289 -13.914 -38.984 1.00 93.75 589 THR A O 1
ATOM 4435 N N . CYS A 1 590 ? 18.240 -13.131 -38.198 1.00 94.81 590 CYS A N 1
ATOM 4436 C CA . CYS A 1 590 ? 17.674 -12.106 -37.331 1.00 94.81 590 CYS A CA 1
ATOM 4437 C C . CYS A 1 590 ? 17.476 -10.754 -38.023 1.00 94.81 590 CYS A C 1
ATOM 4439 O O . CYS A 1 590 ? 16.631 -9.975 -37.584 1.00 94.81 590 CYS A O 1
ATOM 4441 N N . HIS A 1 591 ? 18.174 -10.476 -39.128 1.00 93.81 591 HIS A N 1
ATOM 4442 C CA . HIS A 1 591 ? 18.134 -9.166 -39.801 1.00 93.81 591 HIS A CA 1
ATOM 4443 C C . HIS A 1 591 ? 16.719 -8.737 -40.210 1.00 93.81 591 HIS A C 1
ATOM 4445 O O . HIS A 1 591 ? 16.400 -7.553 -40.198 1.00 93.81 591 HIS A O 1
ATOM 4451 N N . ALA A 1 592 ? 15.843 -9.700 -40.515 1.00 89.94 592 ALA A N 1
ATOM 4452 C CA . ALA A 1 592 ? 14.438 -9.448 -40.846 1.00 89.94 592 ALA A CA 1
ATOM 4453 C C . ALA A 1 592 ? 13.562 -9.055 -39.636 1.00 89.94 592 ALA A C 1
ATOM 4455 O O . ALA A 1 592 ? 12.402 -8.683 -39.811 1.00 89.94 592 ALA A O 1
ATOM 4456 N N . LYS A 1 593 ? 14.077 -9.201 -38.412 1.00 87.81 593 LYS A N 1
ATOM 4457 C CA . LYS A 1 593 ? 13.365 -8.969 -37.148 1.00 87.81 593 LYS A CA 1
ATOM 4458 C C . LYS A 1 593 ? 13.972 -7.836 -36.330 1.00 87.81 593 LYS A C 1
ATOM 4460 O O . LYS A 1 593 ? 13.226 -7.093 -35.703 1.00 87.81 593 LYS A O 1
ATOM 4465 N N . VAL A 1 594 ? 15.296 -7.711 -36.338 1.00 86.31 594 VAL A N 1
ATOM 4466 C CA . VAL A 1 594 ? 16.036 -6.680 -35.607 1.00 86.31 594 VAL A CA 1
ATOM 4467 C C . VAL A 1 594 ? 17.068 -6.075 -36.549 1.00 86.31 594 VAL A C 1
ATOM 4469 O O . VAL A 1 594 ? 17.914 -6.792 -37.084 1.00 86.31 594 VAL A O 1
ATOM 4472 N N . ASN A 1 595 ? 17.017 -4.758 -36.747 1.00 86.19 595 ASN A N 1
ATOM 4473 C CA . ASN A 1 595 ? 17.968 -4.056 -37.604 1.00 86.19 595 ASN A CA 1
ATOM 4474 C C . ASN A 1 595 ? 19.376 -4.079 -36.966 1.00 86.19 595 ASN A C 1
ATOM 4476 O O . ASN A 1 595 ? 19.528 -3.594 -35.846 1.00 86.19 595 ASN A O 1
ATOM 4480 N N . PRO A 1 596 ? 20.406 -4.628 -37.637 1.00 90.50 596 PRO A N 1
ATOM 4481 C CA . PRO A 1 596 ? 21.756 -4.709 -37.078 1.00 90.50 596 PRO A CA 1
ATOM 4482 C C . PRO A 1 596 ? 22.537 -3.385 -37.116 1.00 90.50 596 PRO A C 1
ATOM 4484 O O . PRO A 1 596 ? 23.577 -3.292 -36.469 1.00 90.50 596 PRO A O 1
ATOM 4487 N N . SER A 1 597 ? 22.078 -2.368 -37.855 1.00 85.81 597 SER A N 1
ATOM 4488 C CA . SER A 1 597 ? 22.836 -1.133 -38.118 1.00 85.81 597 SER A CA 1
ATOM 4489 C C . SER A 1 597 ? 23.248 -0.384 -36.846 1.00 85.81 597 SER A C 1
ATOM 4491 O O . SER A 1 597 ? 24.397 0.058 -36.725 1.00 85.81 597 SER A O 1
ATOM 4493 N N . ASP A 1 598 ? 22.331 -0.268 -35.889 1.00 77.12 598 ASP A N 1
ATOM 4494 C CA . ASP A 1 598 ? 22.565 0.490 -34.657 1.00 77.12 598 ASP A CA 1
ATOM 4495 C C . ASP A 1 598 ? 23.505 -0.284 -33.724 1.00 77.12 598 ASP A C 1
ATOM 4497 O O . ASP A 1 598 ? 24.519 0.247 -33.272 1.00 77.12 598 ASP A O 1
ATOM 4501 N N . PHE A 1 599 ? 23.283 -1.596 -33.582 1.00 85.19 599 PHE A N 1
ATOM 4502 C CA . PHE A 1 599 ? 24.177 -2.505 -32.854 1.00 85.19 599 PHE A CA 1
ATOM 4503 C C . PHE A 1 599 ? 25.584 -2.560 -33.462 1.00 85.19 599 PHE A C 1
ATOM 4505 O O . PHE A 1 599 ? 26.576 -2.639 -32.739 1.00 85.19 599 PHE A O 1
ATOM 4512 N N . PHE A 1 600 ? 25.697 -2.505 -34.791 1.00 89.25 600 PHE A N 1
ATOM 4513 C CA . PHE A 1 600 ? 26.980 -2.433 -35.485 1.00 89.25 600 PHE A CA 1
ATOM 4514 C C . PHE A 1 600 ? 27.717 -1.136 -35.157 1.00 89.25 600 PHE A C 1
ATOM 4516 O O . PHE A 1 600 ? 28.909 -1.167 -34.843 1.00 89.25 600 PHE A O 1
ATOM 4523 N N . SER A 1 601 ? 27.014 -0.006 -35.216 1.00 82.50 601 SER A N 1
ATOM 4524 C CA . SER A 1 601 ? 27.587 1.309 -34.928 1.00 82.50 601 SER A CA 1
ATOM 4525 C C . SER A 1 601 ? 28.059 1.403 -33.475 1.00 82.50 601 SER A C 1
ATOM 4527 O O . SER A 1 601 ? 29.183 1.854 -33.238 1.00 82.50 601 SER A O 1
ATOM 4529 N N . ALA A 1 602 ? 27.259 0.881 -32.541 1.00 79.44 602 ALA A N 1
ATOM 4530 C CA . ALA A 1 602 ? 27.598 0.721 -31.130 1.00 79.44 602 ALA A CA 1
ATOM 4531 C C . ALA A 1 602 ? 28.839 -0.162 -30.924 1.00 79.44 602 ALA A C 1
ATOM 4533 O O . ALA A 1 602 ? 29.833 0.276 -30.347 1.00 79.44 602 ALA A O 1
ATOM 4534 N N . CYS A 1 603 ? 28.849 -1.363 -31.512 1.00 86.38 603 CYS A N 1
ATOM 4535 C CA . CYS A 1 603 ? 29.980 -2.288 -31.422 1.00 86.38 603 CYS A CA 1
ATOM 4536 C C . CYS A 1 603 ? 31.284 -1.653 -31.910 1.00 86.38 603 CYS A C 1
ATOM 4538 O O . CYS A 1 603 ? 32.324 -1.773 -31.260 1.00 86.38 603 CYS A O 1
ATOM 4540 N N . VAL A 1 604 ? 31.245 -0.979 -33.067 1.00 87.00 604 VAL A N 1
ATOM 4541 C CA . VAL A 1 604 ? 32.422 -0.301 -33.615 1.00 87.00 604 VAL A CA 1
ATOM 4542 C C . VAL A 1 604 ? 32.884 0.764 -32.635 1.00 87.00 604 VAL A C 1
ATOM 4544 O O . VAL A 1 604 ? 34.055 0.757 -32.272 1.00 87.00 604 VAL A O 1
ATOM 4547 N N . PHE A 1 605 ? 31.987 1.640 -32.184 1.00 79.88 605 PHE A N 1
ATOM 4548 C CA . PHE A 1 605 ? 32.318 2.708 -31.246 1.00 79.88 605 PHE A CA 1
ATOM 4549 C C . PHE A 1 605 ? 32.990 2.175 -29.971 1.00 79.88 605 PHE A C 1
ATOM 4551 O O . PHE A 1 605 ? 34.070 2.652 -29.599 1.00 79.88 605 PHE A O 1
ATOM 4558 N N . ASP A 1 606 ? 32.412 1.152 -29.350 1.00 78.56 606 ASP A N 1
ATOM 4559 C CA . ASP A 1 606 ? 32.950 0.577 -28.128 1.00 78.56 606 ASP A CA 1
ATOM 4560 C C . ASP A 1 606 ? 34.314 -0.081 -28.375 1.00 78.56 606 ASP A C 1
ATOM 4562 O O . ASP A 1 606 ? 35.293 0.185 -27.675 1.00 78.56 606 ASP A O 1
ATOM 4566 N N . MET A 1 607 ? 34.439 -0.881 -29.436 1.00 84.25 607 MET A N 1
ATOM 4567 C CA . MET A 1 607 ? 35.712 -1.496 -29.815 1.00 84.25 607 MET A CA 1
ATOM 4568 C C . MET A 1 607 ? 36.801 -0.449 -30.066 1.00 84.25 607 MET A C 1
ATOM 4570 O O . MET A 1 607 ? 37.938 -0.638 -29.639 1.00 84.25 607 MET A O 1
ATOM 4574 N N . CYS A 1 608 ? 36.477 0.670 -30.715 1.00 82.25 608 CYS A N 1
ATOM 4575 C CA . CYS A 1 608 ? 37.416 1.774 -30.916 1.00 82.25 608 CYS A CA 1
ATOM 4576 C C . CYS A 1 608 ? 37.841 2.402 -29.581 1.00 82.25 608 CYS A C 1
ATOM 4578 O O . CYS A 1 608 ? 39.025 2.669 -29.373 1.00 82.25 608 CYS A O 1
ATOM 4580 N N . SER A 1 609 ? 36.888 2.612 -28.672 1.00 76.44 609 SER A N 1
ATOM 4581 C CA . SER A 1 609 ? 37.124 3.240 -27.369 1.00 76.44 609 SER A CA 1
ATOM 4582 C C . SER A 1 609 ? 38.030 2.397 -26.469 1.00 76.44 609 SER A C 1
ATOM 4584 O O . SER A 1 609 ? 38.807 2.948 -25.694 1.00 76.44 609 SER A O 1
ATOM 4586 N N . TYR A 1 610 ? 38.013 1.072 -26.629 1.00 75.62 610 TYR A N 1
ATOM 4587 C CA . TYR A 1 610 ? 38.843 0.130 -25.870 1.00 75.62 610 TYR A CA 1
ATOM 4588 C C . TYR A 1 610 ? 40.037 -0.432 -26.655 1.00 75.62 610 TYR A C 1
ATOM 4590 O O . TYR A 1 610 ? 40.563 -1.491 -26.308 1.00 75.62 610 TYR A O 1
ATOM 4598 N N . GLY A 1 611 ? 40.480 0.244 -27.720 1.00 79.44 611 GLY A N 1
ATOM 4599 C CA . GLY A 1 611 ? 41.675 -0.161 -28.469 1.00 79.44 611 GLY A CA 1
ATOM 4600 C C . GLY A 1 611 ? 41.558 -1.534 -29.144 1.00 79.44 611 GLY A C 1
ATOM 4601 O O . GLY A 1 611 ? 42.565 -2.203 -29.361 1.00 79.44 611 GLY A O 1
ATOM 4602 N N . GLY A 1 612 ? 40.339 -1.959 -29.482 1.00 80.75 612 GLY A N 1
ATOM 4603 C CA . GLY A 1 612 ? 40.043 -3.211 -30.179 1.00 80.75 612 GLY A CA 1
ATOM 4604 C C . GLY A 1 612 ? 39.899 -4.434 -29.269 1.00 80.75 612 GLY A C 1
ATOM 4605 O O . GLY A 1 612 ? 40.095 -5.550 -29.742 1.00 80.75 612 GLY A O 1
ATOM 4606 N N . ASN A 1 613 ? 39.598 -4.247 -27.980 1.00 82.06 613 ASN A N 1
ATOM 4607 C CA . ASN A 1 613 ? 39.488 -5.330 -26.997 1.00 82.06 613 ASN A CA 1
ATOM 4608 C C . ASN A 1 613 ? 38.318 -6.294 -27.277 1.00 82.06 613 ASN A C 1
ATOM 4610 O O . ASN A 1 613 ? 37.153 -5.910 -27.215 1.00 82.06 613 ASN A O 1
ATOM 4614 N N . ASP A 1 614 ? 38.621 -7.583 -27.441 1.00 84.81 614 ASP A N 1
ATOM 4615 C CA . ASP A 1 614 ? 37.632 -8.634 -27.728 1.00 84.81 614 ASP A CA 1
ATOM 4616 C C . ASP A 1 614 ? 36.590 -8.863 -26.625 1.00 84.81 614 ASP A C 1
ATOM 4618 O O . ASP A 1 614 ? 35.518 -9.399 -26.895 1.00 84.81 614 ASP A O 1
ATOM 4622 N N . THR A 1 615 ? 36.846 -8.414 -25.397 1.00 82.00 615 THR A N 1
ATOM 4623 C CA . THR A 1 615 ? 35.831 -8.417 -24.331 1.00 82.00 615 THR A CA 1
ATOM 4624 C C . THR A 1 615 ? 34.643 -7.536 -24.719 1.00 82.00 615 THR A C 1
ATOM 4626 O O . THR A 1 615 ? 33.494 -7.932 -24.533 1.00 82.00 615 THR A O 1
ATOM 4629 N N . GLN A 1 616 ? 34.923 -6.380 -25.322 1.00 80.19 616 GLN A N 1
ATOM 4630 C CA . GLN A 1 616 ? 33.913 -5.420 -25.747 1.00 80.19 616 GLN A CA 1
ATOM 4631 C C . GLN A 1 616 ? 33.149 -5.902 -26.982 1.00 80.19 616 GLN A C 1
ATOM 4633 O O . GLN A 1 616 ? 31.930 -5.745 -27.067 1.00 80.19 616 GLN A O 1
ATOM 4638 N N . LEU A 1 617 ? 33.855 -6.573 -27.900 1.00 87.56 617 LEU A N 1
ATOM 4639 C CA . LEU A 1 617 ? 33.227 -7.281 -29.012 1.00 87.56 617 LEU A CA 1
ATOM 4640 C C . LEU A 1 617 ? 32.183 -8.265 -28.487 1.00 87.56 617 LEU A C 1
ATOM 4642 O O . LEU A 1 617 ? 31.049 -8.270 -28.952 1.00 87.56 617 LEU A O 1
ATOM 4646 N N . CYS A 1 618 ? 32.554 -9.097 -27.515 1.00 87.88 618 CYS A N 1
ATOM 4647 C CA . CYS A 1 618 ? 31.665 -10.143 -27.031 1.00 87.88 618 CYS A CA 1
ATOM 4648 C C . CYS A 1 618 ? 30.439 -9.606 -26.302 1.00 87.88 618 CYS A C 1
ATOM 4650 O O . CYS A 1 618 ? 29.371 -10.183 -26.475 1.00 87.88 618 CYS A O 1
ATOM 4652 N N . GLN A 1 619 ? 30.577 -8.513 -25.550 1.00 82.12 619 GLN A N 1
ATOM 4653 C CA . GLN A 1 619 ? 29.435 -7.820 -24.950 1.00 82.12 619 GLN A CA 1
ATOM 4654 C C . GLN A 1 619 ? 28.499 -7.278 -26.036 1.00 82.12 619 GLN A C 1
ATOM 4656 O O . GLN A 1 619 ? 27.314 -7.589 -26.036 1.00 82.12 619 GLN A O 1
ATOM 4661 N N . SER A 1 620 ? 29.045 -6.589 -27.043 1.00 85.00 620 SER A N 1
ATOM 4662 C CA . SER A 1 620 ? 28.249 -6.024 -28.143 1.00 85.00 620 SER A CA 1
ATOM 4663 C C . SER A 1 620 ? 27.508 -7.093 -28.962 1.00 85.00 620 SER A C 1
ATOM 4665 O O . SER A 1 620 ? 26.336 -6.933 -29.305 1.00 85.00 620 SER A O 1
ATOM 4667 N N . LEU A 1 621 ? 28.179 -8.210 -29.276 1.00 89.50 621 LEU A N 1
ATOM 4668 C CA . LEU A 1 621 ? 27.567 -9.336 -29.991 1.00 89.50 621 LEU A CA 1
ATOM 4669 C C . LEU A 1 621 ? 26.498 -10.043 -29.142 1.00 89.50 621 LEU A C 1
ATOM 4671 O O . LEU A 1 621 ? 25.488 -10.496 -29.682 1.00 89.50 621 LEU A O 1
ATOM 4675 N N . GLU A 1 622 ? 26.705 -10.139 -27.827 1.00 86.81 622 GLU A N 1
ATOM 4676 C CA . GLU A 1 622 ? 25.744 -10.724 -26.891 1.00 86.81 622 GLU A CA 1
ATOM 4677 C C . GLU A 1 622 ? 24.464 -9.891 -26.788 1.00 86.81 622 GLU A C 1
ATOM 4679 O O . GLU A 1 622 ? 23.376 -10.461 -26.871 1.00 86.81 622 GLU A O 1
ATOM 4684 N N . THR A 1 623 ? 24.564 -8.559 -26.746 1.00 82.88 623 THR A N 1
ATOM 4685 C CA . THR A 1 623 ? 23.395 -7.664 -26.763 1.00 82.88 623 THR A CA 1
ATOM 4686 C C . THR A 1 623 ? 22.526 -7.887 -28.008 1.00 82.88 623 THR A C 1
ATOM 4688 O O . THR A 1 623 ? 21.304 -8.037 -27.900 1.00 82.88 623 THR A O 1
ATOM 4691 N N . TYR A 1 624 ? 23.128 -7.981 -29.202 1.00 87.75 624 TYR A N 1
ATOM 4692 C CA . TYR A 1 624 ? 22.360 -8.254 -30.424 1.00 87.75 624 TYR A CA 1
ATOM 4693 C C . TYR A 1 624 ? 21.774 -9.671 -30.430 1.00 87.75 624 TYR A C 1
ATOM 4695 O O . TYR A 1 624 ? 20.611 -9.864 -30.784 1.00 87.75 624 TYR A O 1
ATOM 4703 N N . ALA A 1 625 ? 22.535 -10.665 -29.963 1.00 89.69 625 ALA A N 1
ATOM 4704 C CA . ALA A 1 625 ? 22.042 -12.029 -29.798 1.00 89.69 625 ALA A CA 1
ATOM 4705 C C . ALA A 1 625 ? 20.800 -12.088 -28.896 1.00 89.69 625 ALA A C 1
ATOM 4707 O O . ALA A 1 625 ? 19.822 -12.753 -29.244 1.00 89.69 625 ALA A O 1
ATOM 4708 N N . HIS A 1 626 ? 20.808 -11.366 -27.775 1.00 83.50 626 HIS A N 1
ATOM 4709 C CA . HIS A 1 626 ? 19.664 -11.266 -26.875 1.00 83.50 626 HIS A CA 1
ATOM 4710 C C . HIS A 1 626 ? 18.472 -10.573 -27.549 1.00 83.50 626 HIS A C 1
ATOM 4712 O O . HIS A 1 626 ? 17.343 -11.055 -27.433 1.00 83.50 626 HIS A O 1
ATOM 4718 N N . ALA A 1 627 ? 18.695 -9.498 -28.313 1.00 81.75 627 ALA A N 1
ATOM 4719 C CA . ALA A 1 627 ? 17.637 -8.837 -29.084 1.00 81.75 627 ALA A CA 1
ATOM 4720 C C . ALA A 1 627 ? 16.969 -9.791 -30.085 1.00 81.75 627 ALA A C 1
ATOM 4722 O O . ALA A 1 627 ? 15.742 -9.867 -30.159 1.00 81.75 627 ALA A O 1
ATOM 4723 N N . CYS A 1 628 ? 17.766 -10.588 -30.789 1.00 88.06 628 CYS A N 1
ATOM 4724 C CA . CYS A 1 628 ? 17.287 -11.592 -31.729 1.00 88.06 628 CYS A CA 1
ATOM 4725 C C . CYS A 1 628 ? 16.492 -12.720 -31.056 1.00 88.06 628 CYS A C 1
ATOM 4727 O O . CYS A 1 628 ? 15.412 -13.083 -31.525 1.00 88.06 628 CYS A O 1
ATOM 4729 N N . GLN A 1 629 ? 16.984 -13.243 -29.931 1.00 86.88 629 GLN A N 1
ATOM 4730 C CA . GLN A 1 629 ? 16.282 -14.267 -29.151 1.00 86.88 629 GLN A CA 1
ATOM 4731 C C . GLN A 1 629 ? 14.918 -13.769 -28.660 1.00 86.88 629 GLN A C 1
ATOM 4733 O O . GLN A 1 629 ? 13.929 -14.496 -28.762 1.00 86.88 629 GLN A O 1
ATOM 4738 N N . ARG A 1 630 ? 14.833 -12.509 -28.211 1.00 79.00 630 ARG A N 1
ATOM 4739 C CA . ARG A 1 630 ? 13.567 -11.862 -27.820 1.00 79.00 630 ARG A CA 1
ATOM 4740 C C . ARG A 1 630 ? 12.608 -11.684 -28.993 1.00 79.00 630 ARG A C 1
ATOM 4742 O O . ARG A 1 630 ? 11.403 -11.833 -28.821 1.00 79.00 630 ARG A O 1
ATOM 4749 N N . ALA A 1 631 ? 13.131 -11.451 -30.193 1.00 83.25 631 ALA A N 1
ATOM 4750 C CA . ALA A 1 631 ? 12.337 -11.442 -31.419 1.00 83.25 631 ALA A CA 1
ATOM 4751 C C . ALA A 1 631 ? 11.922 -12.853 -31.899 1.00 83.25 631 ALA A C 1
ATOM 4753 O O . ALA A 1 631 ? 11.367 -13.001 -32.992 1.00 83.25 631 ALA A O 1
ATOM 4754 N N . GLY A 1 632 ? 12.181 -13.893 -31.095 1.00 86.25 632 GLY A N 1
ATOM 4755 C CA . GLY A 1 632 ? 11.810 -15.281 -31.361 1.00 86.25 632 GLY A CA 1
ATOM 4756 C C . GLY A 1 632 ? 12.793 -16.035 -32.257 1.00 86.25 632 GLY A C 1
ATOM 4757 O O . GLY A 1 632 ? 12.467 -17.121 -32.735 1.00 86.25 632 GLY A O 1
ATOM 4758 N N . VAL A 1 633 ? 13.984 -15.485 -32.508 1.00 91.31 633 VAL A N 1
ATOM 4759 C CA . VAL A 1 633 ? 14.992 -16.094 -33.384 1.00 91.31 633 VAL A CA 1
ATOM 4760 C C . VAL A 1 633 ? 15.940 -16.960 -32.558 1.00 91.31 633 VAL A C 1
ATOM 4762 O O . VAL A 1 633 ? 16.679 -16.471 -31.708 1.00 91.31 633 VAL A O 1
ATOM 4765 N N . GLN A 1 634 ? 15.946 -18.265 -32.823 1.00 87.75 634 GLN A N 1
ATOM 4766 C CA . GLN A 1 634 ? 16.930 -19.184 -32.252 1.00 87.75 634 GLN A CA 1
ATOM 4767 C C . GLN A 1 634 ? 18.225 -19.107 -33.058 1.00 87.75 634 GLN A C 1
ATOM 4769 O O . GLN A 1 634 ? 18.212 -19.265 -34.276 1.00 87.75 634 GLN A O 1
ATOM 4774 N N . LEU A 1 635 ? 19.347 -18.868 -32.383 1.00 88.88 635 LEU A N 1
ATOM 4775 C CA . LEU A 1 635 ? 20.622 -18.597 -33.040 1.00 88.88 635 LEU A CA 1
ATOM 4776 C C . LEU A 1 635 ? 21.797 -19.169 -32.247 1.00 88.88 635 LEU A C 1
ATOM 4778 O O . LEU A 1 635 ? 21.800 -19.188 -31.015 1.00 88.88 635 LEU A O 1
ATOM 4782 N N . THR A 1 636 ? 22.815 -19.617 -32.977 1.00 87.31 636 THR A N 1
ATOM 4783 C CA . THR A 1 636 ? 24.088 -20.095 -32.428 1.00 87.31 636 THR A CA 1
ATOM 4784 C C . THR A 1 636 ? 25.205 -19.264 -33.042 1.00 87.31 636 THR A C 1
ATOM 4786 O O . THR A 1 636 ? 25.476 -19.383 -34.232 1.00 87.31 636 THR A O 1
ATOM 4789 N N . TRP A 1 637 ? 25.827 -18.402 -32.238 1.00 88.25 637 TRP A N 1
ATOM 4790 C CA . TRP A 1 637 ? 26.803 -17.416 -32.722 1.00 88.25 637 TRP A CA 1
ATOM 4791 C C . TRP A 1 637 ? 28.189 -17.542 -32.079 1.00 88.25 637 TRP A C 1
ATOM 4793 O O . TRP A 1 637 ? 29.190 -17.170 -32.686 1.00 88.25 637 TRP A O 1
ATOM 4803 N N . ARG A 1 638 ? 28.267 -18.091 -30.859 1.00 88.81 638 ARG A N 1
ATOM 4804 C CA . ARG A 1 638 ? 29.538 -18.323 -30.156 1.00 88.81 638 ARG A CA 1
ATOM 4805 C C . ARG A 1 638 ? 30.251 -19.549 -30.724 1.00 88.81 638 ARG A C 1
ATOM 4807 O O . ARG A 1 638 ? 29.614 -20.565 -31.000 1.00 88.81 638 ARG A O 1
ATOM 4814 N N . SER A 1 639 ? 31.574 -19.486 -30.824 1.00 82.69 639 SER A N 1
ATOM 4815 C CA . SER A 1 639 ? 32.425 -20.577 -31.314 1.00 82.69 639 SER A CA 1
ATOM 4816 C C . SER A 1 639 ? 33.743 -20.656 -30.531 1.00 82.69 639 SER A C 1
ATOM 4818 O O . SER A 1 639 ? 33.992 -19.877 -29.611 1.00 82.69 639 SER A O 1
ATOM 4820 N N . SER A 1 640 ? 34.611 -21.614 -30.870 1.00 74.06 640 SER A N 1
ATOM 4821 C CA . SER A 1 640 ? 35.956 -21.704 -30.282 1.00 74.06 640 SER A CA 1
ATOM 4822 C C . SER A 1 640 ? 36.856 -20.519 -30.655 1.00 74.06 640 SER A C 1
ATOM 4824 O O . SER A 1 640 ? 37.789 -20.222 -29.911 1.00 74.06 640 SER A O 1
ATOM 4826 N N . SER A 1 641 ? 36.570 -19.843 -31.771 1.00 73.12 641 SER A N 1
ATOM 4827 C CA . SER A 1 641 ? 37.313 -18.687 -32.285 1.00 73.12 641 SER A CA 1
ATOM 4828 C C . SER A 1 641 ? 36.629 -17.341 -32.024 1.00 73.12 641 SER A C 1
ATOM 4830 O O . SER A 1 641 ? 37.269 -16.305 -32.184 1.00 73.12 641 SER A O 1
ATOM 4832 N N . VAL A 1 642 ? 35.356 -17.334 -31.612 1.00 79.62 642 VAL A N 1
ATOM 4833 C CA . VAL A 1 642 ? 34.560 -16.120 -31.369 1.00 79.62 642 VAL A CA 1
ATOM 4834 C C . VAL A 1 642 ? 33.833 -16.246 -30.035 1.00 79.62 642 VAL A C 1
ATOM 4836 O O . VAL A 1 642 ? 32.923 -17.063 -29.891 1.00 79.62 642 VAL A O 1
ATOM 4839 N N . CYS A 1 643 ? 34.211 -15.405 -29.068 1.00 82.31 643 CYS A N 1
ATOM 4840 C CA . CYS A 1 643 ? 33.501 -15.238 -27.796 1.00 82.31 643 CYS A CA 1
ATOM 4841 C C . CYS A 1 643 ? 33.200 -16.559 -27.075 1.00 82.31 643 CYS A C 1
ATOM 4843 O O . CYS A 1 643 ? 32.054 -16.841 -26.701 1.00 82.31 643 CYS A O 1
ATOM 4845 N N . ARG A 1 644 ? 34.251 -17.373 -26.900 1.00 78.81 644 ARG A N 1
ATOM 4846 C CA . ARG A 1 644 ? 34.201 -18.691 -26.258 1.00 78.81 644 ARG A CA 1
ATOM 4847 C C . ARG A 1 644 ? 33.446 -18.610 -24.928 1.00 78.81 644 ARG A C 1
ATOM 4849 O O . ARG A 1 644 ? 33.802 -17.812 -24.066 1.00 78.81 644 ARG A O 1
ATOM 4856 N N . LYS A 1 645 ? 32.427 -19.458 -24.748 1.00 63.34 645 LYS A N 1
ATOM 4857 C CA . LYS A 1 645 ? 31.773 -19.616 -23.442 1.00 63.34 645 LYS A CA 1
ATOM 4858 C C . LYS A 1 645 ? 32.801 -20.144 -22.443 1.00 63.34 645 LYS A C 1
ATOM 4860 O O . LYS A 1 645 ? 33.459 -21.150 -22.722 1.00 63.34 645 LYS A O 1
ATOM 4865 N N . SER A 1 646 ? 32.930 -19.487 -21.296 1.00 52.31 646 SER A N 1
ATOM 4866 C CA . SER A 1 646 ? 33.594 -20.063 -20.130 1.00 52.31 646 SER A CA 1
ATOM 4867 C C . SER A 1 646 ? 32.927 -21.408 -19.848 1.00 52.31 646 SER A C 1
ATOM 4869 O O . SER A 1 646 ? 31.704 -21.473 -19.740 1.00 52.31 646 SER A O 1
ATOM 4871 N N . VAL A 1 647 ? 33.704 -22.488 -19.808 1.00 41.50 647 VAL A N 1
ATOM 4872 C CA . VAL A 1 647 ? 33.188 -23.769 -19.320 1.00 41.50 647 VAL A CA 1
ATOM 4873 C C . VAL A 1 647 ? 33.040 -23.588 -17.811 1.00 41.50 647 VAL A C 1
ATOM 4875 O O . VAL A 1 647 ? 34.045 -23.330 -17.149 1.00 41.50 647 VAL A O 1
ATOM 4878 N N . CYS A 1 648 ? 31.802 -23.597 -17.312 1.00 30.44 648 CYS A N 1
ATOM 4879 C CA . CYS A 1 648 ? 31.526 -23.670 -15.878 1.00 30.44 648 CYS A CA 1
ATOM 4880 C C . CYS A 1 648 ? 31.836 -25.067 -15.349 1.00 30.44 648 CYS A C 1
ATOM 4882 O O . CYS A 1 648 ? 31.520 -26.044 -16.071 1.00 30.44 648 CYS A O 1
#

pLDDT: mean 83.95, std 14.08, range [28.98, 98.69]

Radius of gyration: 39.8 Å; chains: 1; bounding box: 112×54×103 Å

Organism: Branchiostoma floridae (NCBI:txid7739)